Protein AF-A0A426Z1N2-F1 (afdb_monomer)

Structure (mmCIF, N/CA/C/O backbone):
data_AF-A0A426Z1N2-F1
#
_entry.id   AF-A0A426Z1N2-F1
#
loop_
_atom_site.group_PDB
_atom_site.id
_atom_site.type_symbol
_atom_site.label_atom_id
_atom_site.label_alt_id
_atom_site.label_comp_id
_atom_site.label_asym_id
_atom_site.label_entity_id
_atom_site.label_seq_id
_atom_site.pdbx_PDB_ins_code
_atom_site.Cartn_x
_atom_site.Cartn_y
_atom_site.Cartn_z
_atom_site.occupancy
_atom_site.B_iso_or_equiv
_atom_site.auth_seq_id
_atom_site.auth_comp_id
_atom_site.auth_asym_id
_atom_site.auth_atom_id
_atom_site.pdbx_PDB_model_num
ATOM 1 N N . MET A 1 1 ? 46.586 -12.004 17.977 1.00 47.78 1 MET A N 1
ATOM 2 C CA . MET A 1 1 ? 47.386 -10.952 18.648 1.00 47.78 1 MET A CA 1
ATOM 3 C C . MET A 1 1 ? 48.039 -10.143 17.540 1.00 47.78 1 MET A C 1
ATOM 5 O O . MET A 1 1 ? 48.618 -10.786 16.672 1.00 47.78 1 MET A O 1
ATOM 9 N N . PRO A 1 2 ? 47.849 -8.813 17.473 1.00 45.03 2 PRO A N 1
ATOM 10 C CA . PRO A 1 2 ? 47.980 -7.868 18.582 1.00 45.03 2 PRO A CA 1
ATOM 11 C C . PRO A 1 2 ? 46.673 -7.184 19.033 1.00 45.03 2 PRO A C 1
ATOM 13 O O . PRO A 1 2 ? 45.595 -7.491 18.543 1.00 45.03 2 PRO A O 1
ATOM 16 N N . ALA A 1 3 ? 46.858 -6.360 20.066 1.00 31.42 3 ALA A N 1
ATOM 17 C CA . ALA A 1 3 ? 45.980 -5.753 21.064 1.00 31.42 3 ALA A CA 1
ATOM 18 C C . ALA A 1 3 ? 44.616 -5.147 20.664 1.00 31.42 3 ALA A C 1
ATOM 20 O O . ALA A 1 3 ? 44.470 -4.422 19.688 1.00 31.42 3 ALA A O 1
ATOM 21 N N . VAL A 1 4 ? 43.682 -5.408 21.582 1.00 38.69 4 VAL A N 1
ATOM 22 C CA . VAL A 1 4 ? 42.328 -4.887 21.814 1.00 38.69 4 VAL A CA 1
ATOM 23 C C . VAL A 1 4 ? 42.351 -3.425 22.271 1.00 38.69 4 VAL A C 1
ATOM 25 O O . VAL A 1 4 ? 43.104 -3.118 23.193 1.00 38.69 4 VAL A O 1
ATOM 28 N N . VAL A 1 5 ? 41.463 -2.579 21.728 1.00 31.41 5 VAL A N 1
ATOM 29 C CA . VAL A 1 5 ? 40.928 -1.374 22.399 1.00 31.41 5 VAL A CA 1
ATOM 30 C C . VAL A 1 5 ? 39.483 -1.131 21.926 1.00 31.41 5 VAL A C 1
ATOM 32 O O . VAL A 1 5 ? 39.259 -0.811 20.762 1.00 31.41 5 VAL A O 1
ATOM 35 N N . GLU A 1 6 ? 38.513 -1.290 22.829 1.00 33.66 6 GLU A N 1
ATOM 36 C CA . GLU A 1 6 ? 37.126 -0.813 22.681 1.00 33.66 6 GLU A CA 1
ATOM 37 C C . GLU A 1 6 ? 37.008 0.655 23.139 1.00 33.66 6 GLU A C 1
ATOM 39 O O . GLU A 1 6 ? 37.705 1.041 24.084 1.00 33.66 6 GLU A O 1
ATOM 44 N N . PRO A 1 7 ? 36.098 1.471 22.574 1.00 40.03 7 PRO A N 1
ATOM 45 C CA . PRO A 1 7 ? 35.706 2.738 23.177 1.00 40.03 7 PRO A CA 1
ATOM 46 C C . PRO A 1 7 ? 34.444 2.579 24.039 1.00 40.03 7 PRO A C 1
ATOM 48 O O . PRO A 1 7 ? 33.387 2.149 23.580 1.00 40.03 7 PRO A O 1
ATOM 51 N N . GLY A 1 8 ? 34.593 2.942 25.314 1.00 30.33 8 GLY A N 1
ATOM 52 C CA . GLY A 1 8 ? 33.585 2.833 26.359 1.00 30.33 8 GLY A CA 1
ATOM 53 C C . GLY A 1 8 ? 32.580 3.986 26.442 1.00 30.33 8 GLY A C 1
ATOM 54 O O . GLY A 1 8 ? 32.802 5.108 25.991 1.00 30.33 8 GLY A O 1
ATOM 55 N N . SER A 1 9 ? 31.478 3.638 27.103 1.00 30.53 9 SER A N 1
ATOM 56 C CA . SER A 1 9 ? 30.366 4.456 27.587 1.00 30.53 9 SER A CA 1
ATOM 57 C C . SER A 1 9 ? 30.805 5.705 28.367 1.00 30.53 9 SER A C 1
ATOM 59 O O . SER A 1 9 ? 31.592 5.615 29.311 1.00 30.53 9 SER A O 1
ATOM 61 N N . VAL A 1 10 ? 30.247 6.868 28.012 1.00 34.16 10 VAL A N 1
ATOM 62 C CA . VAL A 1 10 ? 30.412 8.130 28.747 1.00 34.16 10 VAL A CA 1
ATOM 63 C C . VAL A 1 10 ? 29.114 8.445 29.490 1.00 34.16 10 VAL A C 1
ATOM 65 O O . VAL A 1 10 ? 28.160 8.967 28.922 1.00 34.16 10 VAL A O 1
ATOM 68 N N . GLY A 1 11 ? 29.093 8.128 30.785 1.00 28.03 11 GLY A N 1
ATOM 69 C CA . GLY A 1 11 ? 28.117 8.643 31.742 1.00 28.03 11 GLY A CA 1
ATOM 70 C C . GLY A 1 11 ? 28.641 9.921 32.398 1.00 28.03 11 GLY A C 1
ATOM 71 O O . GLY A 1 11 ? 29.672 9.895 33.071 1.00 28.03 11 GLY A O 1
ATOM 72 N N . SER A 1 12 ? 27.924 11.033 32.240 1.00 31.66 12 SER A N 1
ATOM 73 C CA . SER A 1 12 ? 28.245 12.297 32.910 1.00 31.66 12 SER A CA 1
ATOM 74 C C . SER A 1 12 ? 27.447 12.447 34.204 1.00 31.66 12 SER A C 1
ATOM 76 O O . SER A 1 12 ? 26.237 12.650 34.212 1.00 31.66 12 SER A O 1
ATOM 78 N N . ARG A 1 13 ? 28.180 12.344 35.315 1.00 28.30 13 ARG A N 1
ATOM 79 C CA . ARG A 1 13 ? 27.773 12.586 36.702 1.00 28.30 13 ARG A CA 1
ATOM 80 C C . ARG A 1 13 ? 28.135 14.027 37.064 1.00 28.30 13 ARG A C 1
ATOM 82 O O . ARG A 1 13 ? 29.319 14.330 37.178 1.00 28.30 13 ARG A O 1
ATOM 89 N N . VAL A 1 14 ? 27.154 14.898 37.300 1.00 28.69 14 VAL A N 1
ATOM 90 C CA . VAL A 1 14 ? 27.397 16.241 37.861 1.00 28.69 14 VAL A CA 1
ATOM 91 C C . VAL A 1 14 ? 27.154 16.197 39.369 1.00 28.69 14 VAL A C 1
ATOM 93 O O . VAL A 1 14 ? 26.106 15.756 39.834 1.00 28.69 14 VAL A O 1
ATOM 96 N N . ARG A 1 15 ? 28.177 16.589 40.137 1.00 27.23 15 ARG A N 1
ATOM 97 C CA . ARG A 1 15 ? 28.202 16.617 41.603 1.00 27.23 15 ARG A CA 1
ATOM 98 C C . ARG A 1 15 ? 28.206 18.074 42.079 1.00 27.23 15 ARG A C 1
ATOM 100 O O . ARG A 1 15 ? 28.889 18.910 41.500 1.00 27.23 15 ARG A O 1
ATOM 107 N N . PHE A 1 16 ? 27.446 18.299 43.146 1.00 24.94 16 PHE A N 1
ATOM 108 C CA . PHE A 1 16 ? 27.318 19.496 43.977 1.00 24.94 16 PHE A CA 1
ATOM 109 C C . PHE A 1 16 ? 28.641 20.205 44.312 1.00 24.94 16 PHE A C 1
ATOM 111 O O . PHE A 1 16 ? 29.624 19.551 44.663 1.00 24.94 16 PHE A O 1
ATOM 118 N N . GLN A 1 17 ? 28.602 21.542 44.328 1.00 26.78 17 GLN A N 1
ATOM 119 C CA . GLN A 1 17 ? 29.580 22.393 45.005 1.00 26.78 17 GLN A CA 1
ATOM 120 C C . GLN A 1 17 ? 28.838 23.450 45.839 1.00 26.78 17 GLN A C 1
ATOM 122 O O . GLN A 1 17 ? 28.195 24.352 45.309 1.00 26.78 17 GLN A O 1
ATOM 127 N N . GLU A 1 18 ? 28.936 23.295 47.153 1.00 24.95 18 GLU A N 1
ATOM 128 C CA . GLU A 1 18 ? 28.480 24.200 48.205 1.00 24.95 18 GLU A CA 1
ATOM 129 C C . GLU A 1 18 ? 29.490 25.351 48.376 1.00 24.95 18 GLU A C 1
ATOM 131 O O . GLU A 1 18 ? 30.706 25.131 48.312 1.00 24.95 18 GLU A O 1
ATOM 136 N N . ARG A 1 19 ? 29.013 26.585 48.589 1.00 26.81 19 ARG A N 1
ATOM 137 C CA . ARG A 1 19 ? 29.843 27.675 49.121 1.00 26.81 19 ARG A CA 1
ATOM 138 C C . ARG A 1 19 ? 29.033 28.566 50.065 1.00 26.81 19 ARG A C 1
ATOM 140 O O . ARG A 1 19 ? 28.006 29.121 49.694 1.00 26.81 19 ARG A O 1
ATOM 147 N N . ILE A 1 20 ? 29.565 28.637 51.278 1.00 27.55 20 ILE A N 1
ATOM 148 C CA . ILE A 1 20 ? 29.149 29.351 52.485 1.00 27.55 20 ILE A CA 1
ATOM 149 C C . ILE A 1 20 ? 29.412 30.856 52.350 1.00 27.55 20 ILE A C 1
ATOM 151 O O . ILE A 1 20 ? 30.496 31.217 51.895 1.00 27.55 20 ILE A O 1
ATOM 155 N N . THR A 1 21 ? 28.496 31.688 52.861 1.00 30.95 21 THR A N 1
ATOM 156 C CA . THR A 1 21 ? 28.808 32.924 53.611 1.00 30.95 21 THR A CA 1
ATOM 157 C C . THR A 1 21 ? 27.665 33.260 54.582 1.00 30.95 21 THR A C 1
ATOM 159 O O . THR A 1 21 ? 26.599 33.696 54.148 1.00 30.95 21 THR A O 1
ATOM 162 N N . ASP A 1 22 ? 27.919 33.077 55.882 1.00 26.92 22 ASP A N 1
ATOM 163 C CA . ASP A 1 22 ? 27.355 33.865 56.997 1.00 26.92 22 ASP A CA 1
ATOM 164 C C . ASP A 1 22 ? 27.855 35.337 56.870 1.00 26.92 22 ASP A C 1
ATOM 166 O O . ASP A 1 22 ? 28.791 35.580 56.113 1.00 26.92 22 ASP A O 1
ATOM 170 N N . SER A 1 23 ? 27.399 36.413 57.520 1.00 31.25 23 SER A N 1
ATOM 171 C CA . SER A 1 23 ? 26.652 36.718 58.748 1.00 31.25 23 SER A CA 1
ATOM 172 C C . SER A 1 23 ? 26.135 38.171 58.630 1.00 31.25 23 SER A C 1
ATOM 174 O O . SER A 1 23 ? 26.770 38.970 57.949 1.00 31.25 23 SER A O 1
ATOM 176 N N . GLU A 1 24 ? 25.068 38.557 59.336 1.00 28.25 24 GLU A N 1
ATOM 177 C CA . GLU A 1 24 ? 25.154 39.454 60.511 1.00 28.25 24 GLU A CA 1
ATOM 178 C C . GLU A 1 24 ? 23.770 39.860 61.040 1.00 28.25 24 GLU A C 1
ATOM 180 O O . GLU A 1 24 ? 22.816 40.108 60.306 1.00 28.25 24 GLU A O 1
ATOM 185 N N . ALA A 1 25 ? 23.697 39.868 62.369 1.00 30.80 25 ALA A N 1
ATOM 186 C CA . ALA A 1 25 ? 22.528 40.065 63.205 1.00 30.80 25 ALA A CA 1
ATOM 187 C C . ALA A 1 25 ? 22.351 41.533 63.627 1.00 30.80 25 ALA A C 1
ATOM 189 O O . ALA A 1 25 ? 23.294 42.321 63.610 1.00 30.80 25 ALA A O 1
ATOM 190 N N . GLY A 1 26 ? 21.159 41.863 64.127 1.00 28.66 26 GLY A N 1
ATOM 191 C CA . GLY A 1 26 ? 20.898 43.114 64.837 1.00 28.66 26 GLY A CA 1
ATOM 192 C C . GLY A 1 26 ? 19.560 43.088 65.572 1.00 28.66 26 GLY A C 1
ATOM 193 O O . GLY A 1 26 ? 18.555 43.550 65.044 1.00 28.66 26 GLY A O 1
ATOM 194 N N . SER A 1 27 ? 19.556 42.533 66.786 1.00 31.22 27 SER A N 1
ATOM 195 C CA . SER A 1 27 ? 18.464 42.623 67.765 1.00 31.22 27 SER A CA 1
ATOM 196 C C . SER A 1 27 ? 18.440 43.994 68.444 1.00 31.22 27 SER A C 1
ATOM 198 O O . SER A 1 27 ? 19.502 44.493 68.811 1.00 31.22 27 SER A O 1
ATOM 200 N N . VAL A 1 28 ? 17.250 44.534 68.740 1.00 33.09 28 VAL A N 1
ATOM 201 C CA . VAL A 1 28 ? 17.035 45.447 69.879 1.00 33.09 28 VAL A CA 1
ATOM 202 C C . VAL A 1 28 ? 15.702 45.117 70.559 1.00 33.09 28 VAL A C 1
ATOM 204 O O . VAL A 1 28 ? 14.685 44.885 69.912 1.00 33.09 28 VAL A O 1
ATOM 207 N N . ASP A 1 29 ? 15.807 45.063 71.879 1.00 32.75 29 ASP A N 1
ATOM 208 C CA . ASP A 1 29 ? 14.905 44.584 72.923 1.00 32.75 29 ASP A CA 1
ATOM 209 C C . ASP A 1 29 ? 13.892 45.655 73.386 1.00 32.75 29 ASP A C 1
ATOM 211 O O . ASP A 1 29 ? 14.081 46.844 73.113 1.00 32.75 29 ASP A O 1
ATOM 215 N N . GLY A 1 30 ? 12.856 45.270 74.146 1.00 31.02 30 GLY A N 1
ATOM 216 C CA . GLY A 1 30 ? 11.886 46.246 74.666 1.00 31.02 30 GLY A CA 1
ATOM 217 C C . GLY A 1 30 ? 10.712 45.748 75.520 1.00 31.02 30 GLY A C 1
ATOM 218 O O . GLY A 1 30 ? 9.577 46.067 75.197 1.00 31.02 30 GLY A O 1
ATOM 219 N N . ASN A 1 31 ? 11.004 45.001 76.591 1.00 32.25 31 ASN A N 1
ATOM 220 C CA . ASN A 1 31 ? 10.371 44.992 77.929 1.00 32.25 31 ASN A CA 1
ATOM 221 C C . ASN A 1 31 ? 8.839 45.175 78.116 1.00 32.25 31 ASN A C 1
ATOM 223 O O . ASN A 1 31 ? 8.252 46.192 77.756 1.00 32.25 31 ASN A O 1
ATOM 227 N N . GLY A 1 32 ? 8.229 44.248 78.867 1.00 34.69 32 GLY A N 1
ATOM 228 C CA . GLY A 1 32 ? 6.891 44.391 79.455 1.00 34.69 32 GLY A CA 1
ATOM 229 C C . GLY A 1 32 ? 6.913 44.817 80.928 1.00 34.69 32 GLY A C 1
ATOM 230 O O . GLY A 1 32 ? 7.907 44.599 81.611 1.00 34.69 32 GLY A O 1
ATOM 231 N N . ASP A 1 33 ? 5.790 45.360 81.417 1.00 32.19 33 ASP A N 1
ATOM 232 C CA . ASP A 1 33 ? 5.417 45.355 82.837 1.00 32.19 33 ASP A CA 1
ATOM 233 C C . ASP A 1 33 ? 3.892 45.531 83.058 1.00 32.19 33 ASP A C 1
ATOM 235 O O . ASP A 1 33 ? 3.243 46.381 82.456 1.00 32.19 33 ASP A O 1
ATOM 239 N N . ARG A 1 34 ? 3.377 44.644 83.924 1.00 34.47 34 ARG A N 1
ATOM 240 C CA . ARG A 1 34 ? 2.210 44.632 84.845 1.00 34.47 34 ARG A CA 1
ATOM 241 C C . ARG A 1 34 ? 1.111 45.718 84.778 1.00 34.47 34 ARG A C 1
ATOM 243 O O . ARG A 1 34 ? 1.393 46.896 84.911 1.00 34.47 34 ARG A O 1
ATOM 250 N N . GLU A 1 35 ? -0.161 45.297 84.858 1.00 32.12 35 GLU A N 1
ATOM 251 C CA . GLU A 1 35 ? -0.990 45.268 86.094 1.00 32.12 35 GLU A CA 1
ATOM 252 C C . GLU A 1 35 ? -2.443 44.826 85.803 1.00 32.12 35 GLU A C 1
ATOM 254 O O . GLU A 1 35 ? -3.005 45.086 84.743 1.00 32.12 35 GLU A O 1
ATOM 259 N N . ALA A 1 36 ? -3.053 44.128 86.765 1.00 35.75 36 ALA A N 1
ATOM 260 C CA . ALA A 1 36 ? -4.467 43.760 86.785 1.00 35.75 36 ALA A CA 1
ATOM 261 C C . ALA A 1 36 ? -5.276 44.825 87.544 1.00 35.75 36 ALA A C 1
ATOM 263 O O . ALA A 1 36 ? -4.759 45.316 88.540 1.00 35.75 36 ALA A O 1
ATOM 264 N N . VAL A 1 37 ? -6.530 45.107 87.138 1.00 30.16 37 VAL A N 1
ATOM 265 C CA . VAL A 1 37 ? -7.708 45.378 88.008 1.00 30.16 37 VAL A CA 1
ATOM 266 C C . VAL A 1 37 ? -8.932 45.846 87.182 1.00 30.16 37 VAL A C 1
ATOM 268 O O . VAL A 1 37 ? -8.892 46.833 86.462 1.00 30.16 37 VAL A O 1
ATOM 271 N N . THR A 1 38 ? -10.011 45.064 87.317 1.00 33.72 38 THR A N 1
ATOM 272 C CA . THR A 1 38 ? -11.466 45.353 87.264 1.00 33.72 38 THR A CA 1
ATOM 273 C C . THR A 1 38 ? -12.057 46.405 86.307 1.00 33.72 38 THR A C 1
ATOM 275 O O . THR A 1 38 ? -11.808 47.599 86.441 1.00 33.72 38 THR A O 1
ATOM 278 N N . GLY A 1 39 ? -13.055 45.997 85.513 1.00 29.05 39 GLY A N 1
ATOM 279 C CA . GLY A 1 39 ? -14.044 46.914 84.930 1.00 29.05 39 GLY A CA 1
ATOM 280 C C . GLY A 1 39 ? -15.009 46.198 83.987 1.00 29.05 39 GLY A C 1
ATOM 281 O O . GLY A 1 39 ? -14.569 45.530 83.062 1.00 29.05 39 GLY A O 1
ATOM 282 N N . GLY A 1 40 ? -16.312 46.280 84.262 1.00 31.19 40 GLY A N 1
ATOM 283 C CA . GLY A 1 40 ? -17.370 45.504 83.610 1.00 31.19 40 GLY A CA 1
ATOM 284 C C . GLY A 1 40 ? -17.465 45.639 82.086 1.00 31.19 40 GLY A C 1
ATOM 285 O O . GLY A 1 40 ? -17.166 46.680 81.512 1.00 31.19 40 GLY A O 1
ATOM 286 N N . LEU A 1 41 ? -17.947 44.567 81.452 1.00 32.97 41 LEU A N 1
ATOM 287 C CA . LEU A 1 41 ? -18.338 44.524 80.044 1.00 32.97 41 LEU A CA 1
ATOM 288 C C . LEU A 1 41 ? -19.567 45.421 79.804 1.00 32.97 41 LEU A C 1
ATOM 290 O O . LEU A 1 41 ? -20.631 45.132 80.359 1.00 32.97 41 LEU A O 1
ATOM 294 N N . PRO A 1 42 ? -19.494 46.442 78.933 1.00 37.69 42 PRO A N 1
ATOM 295 C CA . PRO A 1 42 ? -20.658 46.930 78.224 1.00 37.69 42 PRO A CA 1
ATOM 296 C C . PRO A 1 42 ? -20.862 46.071 76.971 1.00 37.69 42 PRO A C 1
ATOM 298 O O . PRO A 1 42 ? -19.954 45.866 76.168 1.00 37.69 42 PRO A O 1
ATOM 301 N N . VAL A 1 43 ? -22.084 45.577 76.794 1.00 47.19 43 VAL A N 1
ATOM 302 C CA . VAL A 1 43 ? -22.549 44.982 75.539 1.00 47.19 43 VAL A CA 1
ATOM 303 C C . VAL A 1 43 ? -22.476 46.059 74.456 1.00 47.19 43 VAL A C 1
ATOM 305 O O . VAL A 1 43 ? -23.315 46.957 74.415 1.00 47.19 43 VAL A O 1
ATOM 308 N N . GLN A 1 44 ? -21.476 45.974 73.580 1.00 39.16 44 GLN A N 1
ATOM 309 C CA . GLN A 1 44 ? -21.398 46.785 72.371 1.00 39.16 44 GLN A CA 1
ATOM 310 C C . GLN A 1 44 ? -21.428 45.846 71.163 1.00 39.16 44 GLN A C 1
ATOM 312 O O . GLN A 1 44 ? -20.570 44.982 70.995 1.00 39.16 44 GLN A O 1
ATOM 317 N N . ARG A 1 45 ? -22.496 45.977 70.369 1.00 40.03 45 ARG A N 1
ATOM 318 C CA . ARG A 1 45 ? -22.699 45.279 69.096 1.00 40.03 45 ARG A CA 1
ATOM 319 C C . ARG A 1 45 ? -21.478 45.497 68.197 1.00 40.03 45 ARG A C 1
ATOM 321 O O . ARG A 1 45 ? -21.195 46.635 67.834 1.00 40.03 45 ARG A O 1
ATOM 328 N N . PHE A 1 46 ? -20.804 44.416 67.813 1.00 37.22 46 PHE A N 1
ATOM 329 C CA . PHE A 1 46 ? -19.871 44.429 66.692 1.00 37.22 46 PHE A CA 1
ATOM 330 C C . PHE A 1 46 ? -20.680 44.390 65.392 1.00 37.22 46 PHE A C 1
ATOM 332 O O . PHE A 1 46 ? -21.264 43.366 65.046 1.00 37.22 46 PHE A O 1
ATOM 339 N N . GLU A 1 47 ? -20.734 45.513 64.682 1.00 44.09 47 GLU A N 1
ATOM 340 C CA . GLU A 1 47 ? -21.002 45.504 63.246 1.00 44.09 47 GLU A CA 1
ATOM 341 C C . GLU A 1 47 ? -19.718 45.039 62.547 1.00 44.09 47 GLU A C 1
ATOM 343 O O . GLU A 1 47 ? -18.704 45.739 62.561 1.00 44.09 47 GLU A O 1
ATOM 348 N N . LEU A 1 48 ? -19.747 43.840 61.960 1.00 43.22 48 LEU A N 1
ATOM 349 C CA . LEU A 1 48 ? -18.734 43.390 61.008 1.00 43.22 48 LEU A CA 1
ATOM 350 C C . LEU A 1 48 ? -18.787 44.314 59.787 1.00 43.22 48 LEU A C 1
ATOM 352 O O . LEU A 1 48 ? -19.640 44.169 58.915 1.00 43.22 48 LEU A O 1
ATOM 356 N N . ARG A 1 49 ? -17.874 45.282 59.725 1.00 47.03 49 ARG A N 1
ATOM 357 C CA . ARG A 1 49 ? -17.526 45.943 58.470 1.00 47.03 49 ARG A CA 1
ATOM 358 C C . ARG A 1 49 ? -16.461 45.070 57.810 1.00 47.03 49 ARG A C 1
ATOM 360 O O . ARG A 1 49 ? -15.290 45.155 58.163 1.00 47.03 49 ARG A O 1
ATOM 367 N N . GLU A 1 50 ? -16.889 44.179 56.921 1.00 46.84 50 GLU A N 1
ATOM 368 C CA . GLU A 1 50 ? -15.990 43.362 56.105 1.00 46.84 50 GLU A CA 1
ATOM 369 C C . GLU A 1 50 ? -15.153 44.284 55.210 1.00 46.84 50 GLU A C 1
ATOM 371 O O . GLU A 1 50 ? -15.690 44.967 54.338 1.00 46.84 50 GLU A O 1
ATOM 376 N N . ASP A 1 51 ? -13.844 44.350 55.459 1.00 50.72 51 ASP A N 1
ATOM 377 C CA . ASP A 1 51 ? -12.904 45.074 54.608 1.00 50.72 51 ASP A CA 1
ATOM 378 C C . ASP A 1 51 ? -12.541 44.186 53.397 1.00 50.72 51 ASP A C 1
ATOM 380 O O . ASP A 1 51 ? -11.920 43.130 53.571 1.00 50.72 51 ASP A O 1
ATOM 384 N N . PRO A 1 52 ? -12.911 44.562 52.155 1.00 58.16 52 PRO A N 1
ATOM 385 C CA . PRO A 1 52 ? -12.666 43.739 50.966 1.00 58.16 52 PRO A CA 1
ATOM 386 C C . PRO A 1 52 ? -11.181 43.577 50.609 1.00 58.16 52 PRO A C 1
ATOM 388 O O . PRO A 1 52 ? -10.853 42.806 49.707 1.00 58.16 52 PRO A O 1
ATOM 391 N N . SER A 1 53 ? -10.281 44.330 51.248 1.00 58.72 53 SER A N 1
ATOM 392 C CA . SER A 1 53 ? -8.839 44.291 50.981 1.00 58.72 53 SER A CA 1
ATOM 393 C C . SER A 1 53 ? -8.142 43.066 51.590 1.00 58.72 53 SER A C 1
ATOM 395 O O . SER A 1 53 ? -7.283 42.479 50.937 1.00 58.72 53 SER A O 1
ATOM 397 N N . PHE A 1 54 ? -8.591 42.587 52.755 1.00 50.44 54 PHE A N 1
ATOM 398 C CA . PHE A 1 54 ? -8.036 41.408 53.439 1.00 50.44 54 PHE A CA 1
ATOM 399 C C . PHE A 1 54 ? -8.156 40.116 52.610 1.00 50.44 54 PHE A C 1
ATOM 401 O O . PHE A 1 54 ? -7.261 39.272 52.589 1.00 50.44 54 PHE A O 1
ATOM 408 N N . TRP A 1 55 ? -9.249 39.985 51.857 1.00 53.47 55 TRP A N 1
ATOM 409 C CA . TRP A 1 55 ? -9.488 38.839 50.981 1.00 53.47 55 TRP A CA 1
ATOM 410 C C . TRP A 1 55 ? -8.706 38.903 49.668 1.00 53.47 55 TRP A C 1
ATOM 412 O O . TRP A 1 55 ? -8.591 37.882 48.999 1.00 53.47 55 TRP A O 1
ATOM 422 N N . LYS A 1 56 ? -8.166 40.061 49.267 1.00 54.75 56 LYS A N 1
ATOM 423 C CA . LYS A 1 56 ? -7.430 40.184 47.999 1.00 54.75 56 LYS A CA 1
ATOM 424 C C . LYS A 1 56 ? -6.034 39.582 48.100 1.00 54.75 56 LYS A C 1
ATOM 426 O O . LYS A 1 56 ? -5.683 38.774 47.245 1.00 54.75 56 LYS A O 1
ATOM 431 N N . ASP A 1 57 ? -5.298 39.873 49.167 1.00 55.81 57 ASP A N 1
ATOM 432 C CA . ASP A 1 57 ? -3.918 39.395 49.328 1.00 55.81 57 ASP A CA 1
ATOM 433 C C . ASP A 1 57 ? -3.858 37.882 49.600 1.00 55.81 57 ASP A C 1
ATOM 435 O O . ASP A 1 57 ? -3.033 37.174 49.021 1.00 55.81 57 ASP A O 1
ATOM 439 N N . HIS A 1 58 ? -4.813 37.344 50.368 1.00 58.66 58 HIS A N 1
ATOM 440 C CA . HIS A 1 58 ? -4.956 35.894 50.558 1.00 58.66 58 HIS A CA 1
ATOM 441 C C . HIS A 1 58 ? -5.328 35.150 49.269 1.00 58.66 58 HIS A C 1
ATOM 443 O O . HIS A 1 58 ? -4.945 33.994 49.081 1.00 58.66 58 HIS A O 1
ATOM 449 N N . ASN A 1 59 ? -6.071 35.800 48.375 1.00 58.53 59 ASN A N 1
ATOM 450 C CA . ASN A 1 59 ? -6.487 35.214 47.106 1.00 58.53 59 ASN A CA 1
ATOM 451 C C . ASN A 1 59 ? -5.361 35.280 46.059 1.00 58.53 59 ASN A C 1
ATOM 453 O O . ASN A 1 59 ? -5.242 34.376 45.239 1.00 58.53 59 ASN A O 1
ATOM 457 N N . VAL A 1 60 ? -4.487 36.293 46.121 1.00 68.69 60 VAL A N 1
ATOM 458 C CA . VAL A 1 60 ? -3.253 36.350 45.315 1.00 68.69 60 VAL A CA 1
ATOM 459 C C . VAL A 1 60 ? -2.278 35.256 45.750 1.00 68.69 60 VAL A C 1
ATOM 461 O O . VAL A 1 60 ? -1.860 34.462 44.913 1.00 68.69 60 VAL A O 1
ATOM 464 N N . GLN A 1 61 ? -2.009 35.118 47.053 1.00 68.00 61 GLN A N 1
ATOM 465 C CA . GLN A 1 61 ? -1.136 34.052 47.562 1.00 68.00 61 GLN A CA 1
ATOM 466 C C . GLN A 1 61 ? -1.686 32.655 47.246 1.00 68.00 61 GLN A C 1
ATOM 468 O O . GLN A 1 61 ? -0.937 31.783 46.815 1.00 68.00 61 GLN A O 1
ATOM 473 N N . ARG A 1 62 ? -3.001 32.430 47.392 1.00 72.19 62 ARG A N 1
ATOM 474 C CA . ARG A 1 62 ? -3.631 31.153 47.014 1.00 72.19 62 ARG A CA 1
ATOM 475 C C . ARG A 1 62 ? -3.423 30.837 45.530 1.00 72.19 62 ARG A C 1
ATOM 477 O O . ARG A 1 62 ? -3.045 29.715 45.209 1.00 72.19 62 ARG A O 1
ATOM 484 N N . LYS A 1 63 ? -3.607 31.822 44.647 1.00 76.81 63 LYS A N 1
ATOM 485 C CA . LYS A 1 63 ? -3.382 31.658 43.203 1.00 76.81 63 LYS A CA 1
ATOM 486 C C . LYS A 1 63 ? -1.920 31.373 42.864 1.00 76.81 63 LYS A C 1
ATOM 488 O O . LYS A 1 63 ? -1.655 30.572 41.975 1.00 76.81 63 LYS A O 1
ATOM 493 N N . GLU A 1 64 ? -0.974 31.984 43.572 1.00 75.62 64 GLU A N 1
ATOM 494 C CA . GLU A 1 64 ? 0.458 31.708 43.398 1.00 75.62 64 GLU A CA 1
ATOM 495 C C . GLU A 1 64 ? 0.828 30.286 43.848 1.00 75.62 64 GLU A C 1
ATOM 497 O O . GLU A 1 64 ? 1.566 29.595 43.143 1.00 75.62 64 GLU A O 1
ATOM 502 N N . TYR A 1 65 ? 0.270 29.807 44.965 1.00 81.31 65 TYR A N 1
ATOM 503 C CA . TYR A 1 65 ? 0.441 28.420 45.411 1.00 81.31 65 TYR A CA 1
ATOM 504 C C . TYR A 1 65 ? -0.195 27.415 44.445 1.00 81.31 65 TYR A C 1
ATOM 506 O O . TYR A 1 65 ? 0.436 26.410 44.121 1.00 81.31 65 TYR A O 1
ATOM 514 N N . GLU A 1 66 ? -1.403 27.685 43.946 1.00 83.81 66 GLU A N 1
ATOM 515 C CA . GLU A 1 66 ? -2.063 26.853 42.931 1.00 83.81 66 GLU A CA 1
ATOM 516 C C . GLU A 1 66 ? -1.242 26.804 41.634 1.00 83.81 66 GLU A C 1
ATOM 518 O O . GLU A 1 66 ? -0.986 25.720 41.109 1.00 83.81 66 GLU A O 1
ATOM 523 N N . ALA A 1 67 ? -0.733 27.946 41.162 1.00 83.94 67 ALA A N 1
ATOM 524 C CA . ALA A 1 67 ? 0.132 28.008 39.986 1.00 83.94 67 ALA A CA 1
ATOM 525 C C . ALA A 1 67 ? 1.451 27.239 40.186 1.00 83.94 67 ALA A C 1
ATOM 527 O O . ALA A 1 67 ? 1.893 26.523 39.285 1.00 83.94 67 ALA A O 1
ATOM 528 N N . ALA A 1 68 ? 2.066 27.334 41.370 1.00 86.94 68 ALA A N 1
ATOM 529 C CA . ALA A 1 68 ? 3.272 26.580 41.707 1.00 86.94 68 ALA A CA 1
ATOM 530 C C . ALA A 1 68 ? 3.016 25.064 41.754 1.00 86.94 68 ALA A C 1
ATOM 532 O O . ALA A 1 68 ? 3.858 24.289 41.291 1.00 86.94 68 ALA A O 1
ATOM 533 N N . LEU A 1 69 ? 1.850 24.643 42.257 1.00 88.69 69 LEU A N 1
ATOM 534 C CA . LEU A 1 69 ? 1.436 23.241 42.303 1.00 88.69 69 LEU A CA 1
ATOM 535 C C . LEU A 1 69 ? 1.204 22.689 40.890 1.00 88.69 69 LEU A C 1
ATOM 537 O O . LEU A 1 69 ? 1.750 21.646 40.539 1.00 88.69 69 LEU A O 1
ATOM 541 N N . VAL A 1 70 ? 0.476 23.427 40.046 1.00 90.50 70 VAL A N 1
ATOM 542 C CA . VAL A 1 70 ? 0.247 23.072 38.636 1.00 90.50 70 VAL A CA 1
ATOM 543 C C . VAL A 1 70 ? 1.572 22.981 37.877 1.00 90.50 70 VAL A C 1
ATOM 545 O O . VAL A 1 70 ? 1.793 22.030 37.130 1.00 90.50 70 VAL A O 1
ATOM 548 N N . ALA A 1 71 ? 2.497 23.919 38.098 1.00 87.06 71 ALA A N 1
ATOM 549 C CA . ALA A 1 71 ? 3.820 23.882 37.478 1.00 87.06 71 ALA A CA 1
ATOM 550 C C . ALA A 1 71 ? 4.680 22.699 37.962 1.00 87.06 71 ALA A C 1
ATOM 552 O O . ALA A 1 71 ? 5.514 22.203 37.203 1.00 87.06 71 ALA A O 1
ATOM 553 N N . ALA A 1 72 ? 4.510 22.251 39.210 1.00 87.06 72 ALA A N 1
ATOM 554 C CA . ALA A 1 72 ? 5.175 21.059 39.728 1.00 87.06 72 ALA A CA 1
ATOM 555 C C . ALA A 1 72 ? 4.607 19.777 39.099 1.00 87.06 72 ALA A C 1
ATOM 557 O O . ALA A 1 72 ? 5.385 18.952 38.627 1.00 87.06 72 ALA A O 1
ATOM 558 N N . PHE A 1 73 ? 3.278 19.659 38.995 1.00 89.44 73 PHE A N 1
ATOM 559 C CA . PHE A 1 73 ? 2.627 18.523 38.335 1.00 89.44 73 PHE A CA 1
ATOM 560 C C . PHE A 1 73 ? 2.966 18.432 36.847 1.00 89.44 73 PHE A C 1
ATOM 562 O O . PHE A 1 73 ? 3.272 17.343 36.372 1.00 89.44 73 PHE A O 1
ATOM 569 N N . ARG A 1 74 ? 3.003 19.564 36.127 1.00 88.94 74 ARG A N 1
ATOM 570 C CA . ARG A 1 74 ? 3.473 19.588 34.731 1.00 88.94 74 ARG A CA 1
ATOM 571 C C . ARG A 1 74 ? 4.908 19.081 34.621 1.00 88.94 74 ARG A C 1
ATOM 573 O O . ARG A 1 74 ? 5.166 18.183 33.838 1.00 88.94 74 ARG A O 1
ATOM 580 N N . ARG A 1 75 ? 5.816 19.555 35.482 1.00 88.56 75 ARG A N 1
ATOM 581 C CA . ARG A 1 75 ? 7.209 19.078 35.499 1.00 88.56 75 ARG A CA 1
ATOM 582 C C . ARG A 1 75 ? 7.343 17.587 35.802 1.00 88.56 75 ARG A C 1
ATOM 584 O O . ARG A 1 75 ? 8.273 16.969 35.295 1.00 88.56 75 ARG A O 1
ATOM 591 N N . ASP A 1 76 ? 6.490 17.012 36.642 1.00 89.31 76 ASP A N 1
ATOM 592 C CA . ASP A 1 76 ? 6.534 15.574 36.924 1.00 89.31 76 ASP A CA 1
ATOM 593 C C . ASP A 1 76 ? 5.913 14.745 35.794 1.00 89.31 76 ASP A C 1
ATOM 595 O O . ASP A 1 76 ? 6.462 13.698 35.449 1.00 89.31 76 ASP A O 1
ATOM 599 N N . LYS A 1 77 ? 4.868 15.259 35.138 1.00 90.69 77 LYS A N 1
ATOM 600 C CA . LYS A 1 77 ? 4.300 14.664 33.926 1.00 90.69 77 LYS A CA 1
ATOM 601 C C . LYS A 1 77 ? 5.295 14.684 32.761 1.00 90.69 77 LYS A C 1
ATOM 603 O O . LYS A 1 77 ? 5.542 13.645 32.159 1.00 90.69 77 LYS A O 1
ATOM 608 N N . ASP A 1 78 ? 5.969 15.812 32.542 1.00 89.94 78 ASP A N 1
ATOM 609 C CA . ASP A 1 78 ? 7.019 15.955 31.527 1.00 89.94 78 ASP A CA 1
ATOM 610 C C . ASP A 1 78 ? 8.175 14.966 31.768 1.00 89.94 78 ASP A C 1
ATOM 612 O O . ASP A 1 78 ? 8.716 14.386 30.827 1.00 89.94 78 ASP A O 1
ATOM 616 N N . LYS A 1 79 ? 8.556 14.727 33.034 1.00 92.50 79 LYS A N 1
ATOM 617 C CA . LYS A 1 79 ? 9.562 13.706 33.385 1.00 92.50 79 LYS A CA 1
ATOM 618 C C . LYS A 1 79 ? 9.071 12.287 33.111 1.00 92.50 79 LYS A C 1
ATOM 620 O O . LYS A 1 79 ? 9.869 11.456 32.682 1.00 92.50 79 LYS A O 1
ATOM 625 N N . GLU A 1 80 ? 7.806 11.988 33.393 1.00 92.25 80 GLU A N 1
ATOM 626 C CA . GLU A 1 80 ? 7.216 10.675 33.121 1.00 92.25 80 GLU A CA 1
ATOM 627 C C . GLU A 1 80 ? 7.150 10.402 31.614 1.00 92.25 80 GLU A C 1
ATOM 629 O O . GLU A 1 80 ? 7.537 9.325 31.159 1.00 92.25 80 GLU A O 1
ATOM 634 N N . ASP A 1 81 ? 6.738 11.396 30.832 1.00 91.12 81 ASP A N 1
ATOM 635 C CA . ASP A 1 81 ? 6.665 11.291 29.378 1.00 91.12 81 ASP A CA 1
ATOM 636 C C . ASP A 1 81 ? 8.073 11.203 28.762 1.00 91.12 81 ASP A C 1
ATOM 638 O O . ASP A 1 81 ? 8.303 10.385 27.869 1.00 91.12 81 ASP A O 1
ATOM 642 N N . ALA A 1 82 ? 9.061 11.922 29.312 1.00 90.88 82 ALA A N 1
ATOM 643 C CA . ALA A 1 82 ? 10.469 11.765 28.940 1.00 90.88 82 ALA A CA 1
ATOM 644 C C . ALA A 1 82 ? 11.021 10.364 29.273 1.00 90.88 82 ALA A C 1
ATOM 646 O O . ALA A 1 82 ? 11.782 9.795 28.488 1.00 90.88 82 ALA A O 1
ATOM 647 N N . LEU A 1 83 ? 10.626 9.773 30.407 1.00 92.06 83 LEU A N 1
ATOM 648 C CA . LEU A 1 83 ? 10.980 8.393 30.760 1.00 92.06 83 LEU A CA 1
ATOM 649 C C . LEU A 1 83 ? 10.350 7.388 29.790 1.00 92.06 83 LEU A C 1
ATOM 651 O O . LEU A 1 83 ? 11.052 6.493 29.317 1.00 92.06 83 LEU A O 1
ATOM 655 N N . LYS A 1 84 ? 9.068 7.555 29.440 1.00 91.38 84 LYS A N 1
ATOM 656 C CA . LYS A 1 84 ? 8.384 6.714 28.444 1.00 91.38 84 LYS A CA 1
ATOM 657 C C . LYS A 1 84 ? 9.057 6.817 27.075 1.00 91.38 84 LYS A C 1
ATOM 659 O O . LYS A 1 84 ? 9.369 5.783 26.482 1.00 91.38 84 LYS A O 1
ATOM 664 N N . ALA A 1 85 ? 9.371 8.029 26.620 1.00 90.56 85 ALA A N 1
ATOM 665 C CA . ALA A 1 85 ? 10.081 8.260 25.364 1.00 90.56 85 ALA A CA 1
ATOM 666 C C . ALA A 1 85 ? 11.463 7.587 25.351 1.00 90.56 85 ALA A C 1
ATOM 668 O O . ALA A 1 85 ? 11.779 6.863 24.410 1.00 90.56 85 ALA A O 1
ATOM 669 N N . MET A 1 86 ? 12.244 7.721 26.430 1.00 92.12 86 MET A N 1
ATOM 670 C CA . MET A 1 86 ? 13.556 7.073 26.544 1.00 92.12 86 MET A CA 1
ATOM 671 C C . MET A 1 86 ? 13.448 5.541 26.547 1.00 92.12 86 MET A C 1
ATOM 673 O O . MET A 1 86 ? 14.257 4.857 25.920 1.00 92.12 86 MET A O 1
ATOM 677 N N . THR A 1 87 ? 12.424 4.971 27.196 1.00 91.19 87 THR A N 1
ATOM 678 C CA . THR A 1 87 ? 12.196 3.517 27.142 1.00 91.19 87 THR A CA 1
ATOM 679 C C . THR A 1 87 ? 11.787 3.031 25.753 1.00 91.19 87 THR A C 1
ATOM 681 O O . THR A 1 87 ? 12.258 1.974 25.335 1.00 91.19 87 THR A O 1
ATOM 684 N N . ALA A 1 88 ? 10.976 3.799 25.019 1.00 92.88 88 ALA A N 1
ATOM 685 C CA . ALA A 1 88 ? 10.579 3.472 23.652 1.00 92.88 88 ALA A CA 1
ATOM 686 C C . ALA A 1 88 ? 11.769 3.564 22.682 1.00 92.88 88 ALA A C 1
ATOM 688 O O . ALA A 1 88 ? 11.975 2.659 21.876 1.00 92.88 88 ALA A O 1
ATOM 689 N N . GLU A 1 89 ? 12.604 4.599 22.810 1.00 91.06 89 GLU A N 1
ATOM 690 C CA . GLU A 1 89 ? 13.841 4.748 22.036 1.00 91.06 89 GLU A CA 1
ATOM 691 C C . GLU A 1 89 ? 14.812 3.590 22.306 1.00 91.06 89 GLU A C 1
ATOM 693 O O . GLU A 1 89 ? 15.344 2.988 21.372 1.00 91.06 89 GLU A O 1
ATOM 698 N N . LYS A 1 90 ? 14.982 3.200 23.577 1.00 92.62 90 LYS A N 1
ATOM 699 C CA . LYS A 1 90 ? 15.794 2.035 23.949 1.00 92.62 90 LYS A CA 1
ATOM 700 C C . LYS A 1 90 ? 15.256 0.739 23.328 1.00 92.62 90 LYS A C 1
ATOM 702 O O . LYS A 1 90 ? 16.041 -0.048 22.803 1.00 92.62 90 LYS A O 1
ATOM 707 N N . GLN A 1 91 ? 13.941 0.515 23.363 1.00 93.44 91 GLN A N 1
ATOM 708 C CA . GLN A 1 91 ? 13.316 -0.662 22.748 1.00 93.44 91 GLN A CA 1
ATOM 709 C C . GLN A 1 91 ? 13.489 -0.675 21.222 1.00 93.44 91 GLN A C 1
ATOM 711 O O . GLN A 1 91 ? 13.788 -1.724 20.652 1.00 93.44 91 GLN A O 1
ATOM 716 N N . ALA A 1 92 ? 13.361 0.478 20.561 1.00 94.19 92 ALA A N 1
ATOM 717 C CA . ALA A 1 92 ? 13.598 0.603 19.125 1.00 94.19 92 ALA A CA 1
ATOM 718 C C . ALA A 1 92 ? 15.064 0.304 18.765 1.00 94.19 92 ALA A C 1
ATOM 720 O O . ALA A 1 92 ? 15.331 -0.447 17.826 1.00 94.19 92 ALA A O 1
ATOM 721 N N . ALA A 1 93 ? 16.019 0.815 19.550 1.00 92.00 93 ALA A N 1
ATOM 722 C CA . ALA A 1 93 ? 17.440 0.524 19.369 1.00 92.00 93 ALA A CA 1
ATOM 723 C C . ALA A 1 93 ? 17.761 -0.969 19.572 1.00 92.00 93 ALA A C 1
ATOM 725 O O . ALA A 1 93 ? 18.532 -1.544 18.801 1.00 92.00 93 ALA A O 1
ATOM 726 N N . GLU A 1 94 ? 17.144 -1.621 20.564 1.00 94.94 94 GLU A N 1
ATOM 727 C CA . GLU A 1 94 ? 17.280 -3.067 20.789 1.00 94.94 94 GLU A CA 1
ATOM 728 C C . GLU A 1 94 ? 16.720 -3.887 19.616 1.00 94.94 94 GLU A C 1
ATOM 730 O O . GLU A 1 94 ? 17.371 -4.828 19.158 1.00 94.94 94 GLU A O 1
ATOM 735 N N . GLN A 1 95 ? 15.557 -3.516 19.071 1.00 93.75 95 GLN A N 1
ATOM 736 C CA . GLN A 1 95 ? 14.990 -4.180 17.891 1.00 93.75 95 GLN A CA 1
ATOM 737 C C . GLN A 1 95 ? 15.887 -4.031 16.657 1.00 93.75 95 GLN A C 1
ATOM 739 O O . GLN A 1 95 ? 16.123 -5.013 15.949 1.00 93.75 95 GLN A O 1
ATOM 744 N N . LEU A 1 96 ? 16.440 -2.837 16.436 1.00 95.44 96 LEU A N 1
ATOM 745 C CA . LEU A 1 96 ? 17.329 -2.556 15.309 1.00 95.44 96 LEU A CA 1
ATOM 746 C C . LEU A 1 96 ? 18.657 -3.322 15.442 1.00 95.44 96 LEU A C 1
ATOM 748 O O . LEU A 1 96 ? 19.151 -3.889 14.468 1.00 95.44 96 LEU A O 1
ATOM 752 N N . ALA A 1 97 ? 19.195 -3.451 16.660 1.00 92.44 97 ALA A N 1
ATOM 753 C CA . ALA A 1 97 ? 20.363 -4.290 16.930 1.00 92.44 97 ALA A CA 1
ATOM 754 C C . ALA A 1 97 ? 20.095 -5.780 16.647 1.00 92.44 97 ALA A C 1
ATOM 756 O O . ALA A 1 97 ? 20.933 -6.454 16.044 1.00 92.44 97 ALA A O 1
ATOM 757 N N . ILE A 1 98 ? 18.919 -6.295 17.030 1.00 94.75 98 ILE A N 1
ATOM 758 C CA . ILE A 1 98 ? 18.509 -7.678 16.734 1.00 94.75 98 ILE A CA 1
ATOM 759 C C . ILE A 1 98 ? 18.369 -7.894 15.223 1.00 94.75 98 ILE A C 1
ATOM 761 O O . ILE A 1 98 ? 18.795 -8.931 14.710 1.00 94.75 98 ILE A O 1
ATOM 765 N N . GLN A 1 99 ? 17.789 -6.934 14.501 1.00 92.50 99 GLN A N 1
ATOM 766 C CA . GLN A 1 99 ? 17.668 -7.008 13.049 1.00 92.50 99 GLN A CA 1
ATOM 767 C C . GLN A 1 99 ? 19.043 -7.029 12.373 1.00 92.50 99 GLN A C 1
ATOM 769 O O . GLN A 1 99 ? 19.325 -7.954 11.611 1.00 92.50 99 GLN A O 1
ATOM 774 N N . ASN A 1 100 ? 19.926 -6.093 12.725 1.00 92.19 100 ASN A N 1
ATOM 775 C CA . ASN A 1 100 ? 21.291 -6.047 12.199 1.00 92.19 100 ASN A CA 1
ATOM 776 C C . ASN A 1 100 ? 22.048 -7.355 12.473 1.00 92.19 100 ASN A C 1
ATOM 778 O O . ASN A 1 100 ? 22.762 -7.858 11.607 1.00 92.19 100 ASN A O 1
ATOM 782 N N . GLN A 1 101 ? 21.866 -7.950 13.656 1.00 95.19 101 GLN A N 1
ATOM 783 C CA . GLN A 1 101 ? 22.477 -9.235 13.992 1.00 95.19 101 GLN A CA 1
ATOM 784 C C . GLN A 1 101 ? 21.978 -10.369 13.080 1.00 95.19 101 GLN A C 1
ATOM 786 O O . GLN A 1 101 ? 22.787 -11.151 12.576 1.00 95.19 101 GLN A O 1
ATOM 791 N N . ARG A 1 102 ? 20.667 -10.435 12.808 1.00 94.38 102 ARG A N 1
ATOM 792 C CA . ARG A 1 102 ? 20.083 -11.422 11.881 1.00 94.38 102 ARG A CA 1
ATOM 793 C C . ARG A 1 102 ? 20.582 -11.232 10.449 1.00 94.38 102 ARG A C 1
ATOM 795 O O . ARG A 1 102 ? 20.879 -12.217 9.774 1.00 94.38 102 ARG A O 1
ATOM 802 N N . GLU A 1 103 ? 20.707 -9.989 9.991 1.00 94.25 103 GLU A N 1
ATOM 803 C CA . GLU A 1 103 ? 21.243 -9.668 8.663 1.00 94.25 103 GLU A CA 1
ATOM 804 C C . GLU A 1 103 ? 22.716 -10.081 8.538 1.00 94.25 103 GLU A C 1
ATOM 806 O O . GLU A 1 103 ? 23.094 -10.742 7.569 1.00 94.25 103 GLU A O 1
ATOM 811 N N . ILE A 1 104 ? 23.540 -9.797 9.552 1.00 96.12 104 ILE A N 1
ATOM 812 C CA . ILE A 1 104 ? 24.943 -10.233 9.596 1.00 96.12 104 ILE A CA 1
ATOM 813 C C . ILE A 1 104 ? 25.046 -11.764 9.571 1.00 96.12 104 ILE A C 1
ATOM 815 O O . ILE A 1 104 ? 25.891 -12.312 8.862 1.00 96.12 104 ILE A O 1
ATOM 819 N N . GLU A 1 105 ? 24.202 -12.477 10.315 1.00 95.56 105 GLU A N 1
ATOM 820 C CA . GLU A 1 105 ? 24.176 -13.945 10.311 1.00 95.56 105 GLU A CA 1
ATOM 821 C C . GLU A 1 105 ? 23.761 -14.519 8.950 1.00 95.56 105 GLU A C 1
ATOM 823 O O . GLU A 1 105 ? 24.395 -15.460 8.460 1.00 95.56 105 GLU A O 1
ATOM 828 N N . ALA A 1 106 ? 22.761 -13.922 8.296 1.00 95.56 106 ALA A N 1
ATOM 829 C CA . ALA A 1 106 ? 22.351 -14.301 6.947 1.00 95.56 106 ALA A CA 1
ATOM 830 C C . ALA A 1 106 ? 23.479 -14.073 5.926 1.00 95.56 106 ALA A C 1
ATOM 832 O O . ALA A 1 106 ? 23.789 -14.965 5.132 1.00 95.56 106 ALA A O 1
ATOM 833 N N . LEU A 1 107 ? 24.155 -12.922 5.991 1.00 96.44 107 LEU A N 1
ATOM 834 C CA . LEU A 1 107 ? 25.308 -12.614 5.142 1.00 96.44 107 LEU A CA 1
ATOM 835 C C . LEU A 1 107 ? 26.470 -13.582 5.383 1.00 96.44 107 LEU A C 1
ATOM 837 O O . LEU A 1 107 ? 27.063 -14.072 4.423 1.00 96.44 107 LEU A O 1
ATOM 841 N N . ARG A 1 108 ? 26.769 -13.924 6.642 1.00 95.62 108 ARG A N 1
ATOM 842 C CA . ARG A 1 108 ? 27.796 -14.924 6.987 1.00 95.62 108 ARG A CA 1
ATOM 843 C C . ARG A 1 108 ? 27.467 -16.299 6.411 1.00 95.62 108 ARG A C 1
ATOM 845 O O . ARG A 1 108 ? 28.355 -16.958 5.873 1.00 95.62 108 ARG A O 1
ATOM 852 N N . LYS A 1 109 ? 26.201 -16.723 6.476 1.00 96.38 109 LYS A N 1
ATOM 853 C CA . LYS A 1 109 ? 25.748 -17.992 5.890 1.00 96.38 109 LYS A CA 1
ATOM 854 C C . LYS A 1 109 ? 25.888 -17.993 4.366 1.00 96.38 109 LYS A C 1
ATOM 856 O O . LYS A 1 109 ? 26.406 -18.957 3.804 1.00 96.38 109 LYS A O 1
ATOM 861 N N . ASN A 1 110 ? 25.490 -16.904 3.710 1.00 95.56 110 ASN A N 1
ATOM 862 C CA . ASN A 1 110 ? 25.648 -16.745 2.264 1.00 95.56 110 ASN A CA 1
ATOM 863 C C . ASN A 1 110 ? 27.128 -16.768 1.859 1.00 95.56 110 ASN A C 1
ATOM 865 O O . ASN A 1 110 ? 27.493 -17.469 0.919 1.00 95.56 110 ASN A O 1
ATOM 869 N N . LEU A 1 111 ? 27.993 -16.078 2.609 1.00 96.38 111 LEU A N 1
ATOM 870 C CA . LEU A 1 111 ? 29.436 -16.091 2.377 1.00 96.38 111 LEU A CA 1
ATOM 871 C C . LEU A 1 111 ? 30.019 -17.504 2.510 1.00 96.38 111 LEU A C 1
ATOM 873 O O . LEU A 1 111 ? 30.778 -17.920 1.641 1.00 96.38 111 LEU A O 1
ATOM 877 N N . SER A 1 112 ? 29.630 -18.262 3.540 1.00 95.25 112 SER A N 1
ATOM 878 C CA . SER A 1 112 ? 30.044 -19.664 3.700 1.00 95.25 112 SER A CA 1
ATOM 879 C C . SER A 1 112 ? 29.636 -20.513 2.495 1.00 95.25 112 SER A C 1
ATOM 881 O O . SER A 1 112 ? 30.458 -21.245 1.950 1.00 95.25 112 SER A O 1
ATOM 883 N N . SER A 1 113 ? 28.396 -20.362 2.018 1.00 95.44 113 SER A N 1
ATOM 884 C CA . SER A 1 113 ? 27.915 -21.076 0.830 1.00 95.44 113 SER A CA 1
ATOM 885 C C . SER A 1 113 ? 28.706 -20.708 -0.430 1.00 95.44 113 SER A C 1
ATOM 887 O O . SER A 1 113 ? 28.994 -21.579 -1.252 1.00 95.44 113 SER A O 1
ATOM 889 N N . CYS A 1 114 ? 29.066 -19.433 -0.597 1.00 91.19 114 CYS A N 1
ATOM 890 C CA . CYS A 1 114 ? 29.900 -18.981 -1.710 1.00 91.19 114 CYS A CA 1
ATOM 891 C C . CYS A 1 114 ? 31.324 -19.546 -1.624 1.00 91.19 114 CYS A C 1
ATOM 893 O O . CYS A 1 114 ? 31.877 -19.958 -2.642 1.00 91.19 114 CYS A O 1
ATOM 895 N N . LEU A 1 115 ? 31.909 -19.603 -0.425 1.00 94.50 115 LEU A N 1
ATOM 896 C CA . LEU A 1 115 ? 33.235 -20.186 -0.208 1.00 94.50 115 LEU A CA 1
ATOM 897 C C . LEU A 1 115 ? 33.250 -21.692 -0.498 1.00 94.50 115 LEU A C 1
ATOM 899 O O . LEU A 1 115 ? 34.153 -22.162 -1.182 1.00 94.50 115 LEU A O 1
ATOM 903 N N . GLU A 1 116 ? 32.226 -22.437 -0.081 1.00 95.25 116 GLU A N 1
ATOM 904 C CA . GLU A 1 116 ? 32.095 -23.860 -0.424 1.00 95.25 116 GLU A CA 1
ATOM 905 C C . GLU A 1 116 ? 31.950 -24.088 -1.935 1.00 95.25 116 GLU A C 1
ATOM 907 O O . GLU A 1 116 ? 32.507 -25.038 -2.489 1.00 95.25 116 GLU A O 1
ATOM 912 N N . ALA A 1 117 ? 31.191 -23.228 -2.623 1.00 94.12 117 ALA A N 1
ATOM 913 C CA . ALA A 1 117 ? 31.061 -23.285 -4.076 1.00 94.12 117 ALA A CA 1
ATOM 914 C C . ALA A 1 117 ? 32.398 -22.985 -4.771 1.00 94.12 117 ALA A C 1
ATOM 916 O O . ALA A 1 117 ? 32.765 -23.685 -5.715 1.00 94.12 117 ALA A O 1
ATOM 917 N N . LYS A 1 118 ? 33.148 -21.996 -4.269 1.00 94.50 118 LYS A N 1
ATOM 918 C CA . LYS A 1 118 ? 34.497 -21.672 -4.744 1.00 94.50 118 LYS A CA 1
ATOM 919 C C . LYS A 1 118 ? 35.441 -22.862 -4.587 1.00 94.50 118 LYS A C 1
ATOM 921 O O . LYS A 1 118 ? 36.069 -23.253 -5.561 1.00 94.50 118 LYS A O 1
ATOM 926 N N . GLU A 1 119 ? 35.481 -23.483 -3.412 1.00 96.31 119 GLU A N 1
ATOM 927 C CA . GLU A 1 119 ? 36.350 -24.634 -3.147 1.00 96.31 119 GLU A CA 1
ATOM 928 C C . GLU A 1 119 ? 36.003 -25.835 -4.048 1.00 96.31 119 GLU A C 1
ATOM 930 O O . GLU A 1 119 ? 36.880 -26.555 -4.525 1.00 96.31 119 GLU A O 1
ATOM 935 N N . LYS A 1 120 ? 34.712 -26.042 -4.352 1.00 95.44 120 LYS A N 1
ATOM 936 C CA . LYS A 1 120 ? 34.277 -27.056 -5.329 1.00 95.44 120 LYS A CA 1
ATOM 937 C C . LYS A 1 120 ? 34.784 -26.764 -6.740 1.00 95.44 120 LYS A C 1
ATOM 939 O O . LYS A 1 120 ? 35.169 -27.700 -7.437 1.00 95.44 120 LYS A O 1
ATOM 944 N N . LEU A 1 121 ? 34.768 -25.500 -7.160 1.00 93.88 121 LEU A N 1
ATOM 945 C CA . LEU A 1 121 ? 35.294 -25.090 -8.462 1.00 93.88 121 LEU A CA 1
ATOM 946 C C . LEU A 1 121 ? 36.819 -25.211 -8.515 1.00 93.88 121 LEU A C 1
ATOM 948 O O . LEU A 1 121 ? 37.329 -25.725 -9.503 1.00 93.88 121 LEU A O 1
ATOM 952 N N . GLU A 1 122 ? 37.528 -24.815 -7.457 1.00 93.06 122 GLU A N 1
ATOM 953 C CA . GLU A 1 122 ? 38.985 -24.981 -7.344 1.00 93.06 122 GLU A CA 1
ATOM 954 C C . GLU A 1 122 ? 39.376 -26.456 -7.475 1.00 93.06 122 GLU A C 1
ATOM 956 O O . GLU A 1 122 ? 40.162 -26.800 -8.354 1.00 93.06 122 GLU A O 1
ATOM 961 N N . ARG A 1 123 ? 38.710 -27.356 -6.735 1.00 95.06 123 ARG A N 1
ATOM 962 C CA . ARG A 1 123 ? 38.920 -28.807 -6.880 1.00 95.06 123 ARG A CA 1
ATOM 963 C C . ARG A 1 123 ? 38.687 -29.305 -8.308 1.00 95.06 123 ARG A C 1
ATOM 965 O O . ARG A 1 123 ? 39.417 -30.172 -8.772 1.00 95.06 123 ARG A O 1
ATOM 972 N N . ARG A 1 124 ? 37.694 -28.762 -9.021 1.00 94.25 124 ARG A N 1
ATOM 973 C CA . ARG A 1 124 ? 37.419 -29.141 -10.416 1.00 94.25 124 ARG A CA 1
ATOM 974 C C . ARG A 1 124 ? 38.498 -28.646 -11.378 1.00 94.25 124 ARG A C 1
ATOM 976 O O . ARG A 1 124 ? 38.799 -29.334 -12.348 1.00 94.25 124 ARG A O 1
ATOM 983 N N . VAL A 1 125 ? 39.054 -27.464 -11.127 1.00 93.56 125 VAL A N 1
ATOM 984 C CA . VAL A 1 125 ? 40.172 -26.917 -11.904 1.00 93.56 125 VAL A CA 1
ATOM 985 C C . VAL A 1 125 ? 41.427 -27.764 -11.697 1.00 93.56 125 VAL A C 1
ATOM 987 O O . VAL A 1 125 ? 42.062 -28.122 -12.684 1.00 93.56 125 VAL A O 1
ATOM 990 N N . ASP A 1 126 ? 41.737 -28.153 -10.459 1.00 92.25 126 ASP A N 1
ATOM 991 C CA . ASP A 1 126 ? 42.884 -29.021 -10.152 1.00 92.25 126 ASP A CA 1
ATOM 992 C C . ASP A 1 126 ? 42.738 -30.420 -10.777 1.00 92.25 126 ASP A C 1
ATOM 994 O O . ASP A 1 126 ? 43.699 -30.986 -11.305 1.00 92.25 126 ASP A O 1
ATOM 998 N N . GLU A 1 127 ? 41.519 -30.969 -10.769 1.00 95.00 127 GLU A N 1
ATOM 999 C CA . GLU A 1 127 ? 41.181 -32.251 -11.397 1.00 95.00 127 GLU A CA 1
ATOM 1000 C C . GLU A 1 127 ? 41.375 -32.187 -12.924 1.00 95.00 127 GLU A C 1
ATOM 1002 O O . GLU A 1 127 ? 42.087 -33.016 -13.488 1.00 95.00 127 GLU A O 1
ATOM 1007 N N . LEU A 1 128 ? 40.858 -31.142 -13.584 1.00 91.12 128 LEU A N 1
ATOM 1008 C CA . LEU A 1 128 ? 41.079 -30.900 -15.018 1.00 91.12 128 LEU A CA 1
ATOM 1009 C C . LEU A 1 128 ? 42.558 -30.646 -15.352 1.00 91.12 128 LEU A C 1
ATOM 1011 O O . LEU A 1 128 ? 43.038 -31.072 -16.401 1.00 91.12 128 LEU A O 1
ATOM 1015 N N . GLY A 1 129 ? 43.290 -29.958 -14.472 1.00 91.06 129 GLY A N 1
ATOM 1016 C CA . GLY A 1 129 ? 44.732 -29.752 -14.608 1.00 91.06 129 GLY A CA 1
ATOM 1017 C C . GLY A 1 129 ? 45.501 -31.072 -14.573 1.00 91.06 129 GLY A C 1
ATOM 1018 O O . GLY A 1 129 ? 46.360 -31.309 -15.422 1.00 91.06 129 GLY A O 1
ATOM 1019 N N . SER A 1 130 ? 45.127 -31.961 -13.652 1.00 90.00 130 SER A N 1
ATOM 1020 C CA . SER A 1 130 ? 45.701 -33.305 -13.537 1.00 90.00 130 SER A CA 1
ATOM 1021 C C . SER A 1 130 ? 45.375 -34.167 -14.765 1.00 90.00 130 SER A C 1
ATOM 1023 O O . SER A 1 130 ? 46.274 -34.802 -15.312 1.00 90.00 130 SER A O 1
ATOM 1025 N N . GLU A 1 131 ? 44.132 -34.127 -15.263 1.00 90.44 131 GLU A N 1
ATOM 1026 C CA . GLU A 1 131 ? 43.718 -34.816 -16.498 1.00 90.44 131 GLU A CA 1
ATOM 1027 C C . GLU A 1 131 ? 44.513 -34.331 -17.728 1.00 90.44 131 GLU A C 1
ATOM 1029 O O . GLU A 1 131 ? 44.934 -35.134 -18.565 1.00 90.44 131 GLU A O 1
ATOM 1034 N N . LEU A 1 132 ? 44.760 -33.021 -17.841 1.00 82.62 132 LEU A N 1
ATOM 1035 C CA . LEU A 1 132 ? 45.561 -32.441 -18.925 1.00 82.62 132 LEU A CA 1
ATOM 1036 C C . LEU A 1 132 ? 47.043 -32.821 -18.824 1.00 82.62 132 LEU A C 1
ATOM 1038 O O . LEU A 1 132 ? 47.688 -33.067 -19.846 1.00 82.62 132 LEU A O 1
ATOM 1042 N N . GLU A 1 133 ? 47.598 -32.886 -17.615 1.00 81.81 133 GLU A N 1
ATOM 1043 C CA . GLU A 1 133 ? 48.983 -33.304 -17.402 1.00 81.81 133 GLU A CA 1
ATOM 1044 C C . GLU A 1 133 ? 49.175 -34.807 -17.654 1.00 81.81 133 GLU A C 1
ATOM 1046 O O . GLU A 1 133 ? 50.178 -35.210 -18.247 1.00 81.81 133 GLU A O 1
ATOM 1051 N N . GLU A 1 134 ? 48.186 -35.636 -17.320 1.00 81.81 134 GLU A N 1
ATOM 1052 C CA . GLU A 1 134 ? 48.168 -37.061 -17.656 1.00 81.81 134 GLU A CA 1
ATOM 1053 C C . GLU A 1 134 ? 48.083 -37.280 -19.181 1.00 81.81 134 GLU A C 1
ATOM 1055 O O . GLU A 1 134 ? 48.841 -38.083 -19.735 1.00 81.81 134 GLU A O 1
ATOM 1060 N N . GLN A 1 135 ? 47.281 -36.480 -19.900 1.00 74.38 135 GLN A N 1
ATOM 1061 C CA . GLN A 1 135 ? 47.272 -36.458 -21.373 1.00 74.38 135 GLN A CA 1
ATOM 1062 C C . GLN A 1 135 ? 48.612 -35.994 -21.971 1.00 74.38 135 GLN A C 1
ATOM 1064 O O . GLN A 1 135 ? 49.081 -36.558 -22.969 1.00 74.38 135 GLN A O 1
ATOM 1069 N N . ARG A 1 136 ? 49.269 -35.001 -21.355 1.00 73.00 136 ARG A N 1
ATOM 1070 C CA . ARG A 1 136 ? 50.599 -34.522 -21.772 1.00 73.00 136 ARG A CA 1
ATOM 1071 C C . ARG A 1 136 ? 51.662 -35.608 -21.590 1.00 73.00 136 ARG A C 1
ATOM 1073 O O . ARG A 1 136 ? 52.470 -35.834 -22.490 1.00 73.00 136 ARG A O 1
ATOM 1080 N N . ASN A 1 137 ? 51.636 -36.311 -20.462 1.00 61.81 137 ASN A N 1
ATOM 1081 C CA . ASN A 1 137 ? 52.606 -37.354 -20.123 1.00 61.81 137 ASN A CA 1
ATOM 1082 C C . ASN A 1 137 ? 52.359 -38.666 -20.893 1.00 61.81 137 ASN A C 1
ATOM 1084 O O . ASN A 1 137 ? 53.303 -39.409 -21.152 1.00 61.81 137 ASN A O 1
ATOM 1088 N N . SER A 1 138 ? 51.130 -38.912 -21.358 1.00 59.69 138 SER A N 1
ATOM 1089 C CA . SER A 1 138 ? 50.801 -40.002 -22.288 1.00 59.69 138 SER A CA 1
ATOM 1090 C C . SER A 1 138 ? 51.378 -39.805 -23.704 1.00 59.69 138 SER A C 1
ATOM 1092 O O . SER A 1 138 ? 51.324 -40.740 -24.506 1.00 59.69 138 SER A O 1
ATOM 1094 N N . THR A 1 139 ? 51.918 -38.624 -24.042 1.00 50.44 139 THR A N 1
ATOM 1095 C CA . THR A 1 139 ? 52.278 -38.260 -25.429 1.00 50.44 139 THR A CA 1
ATOM 1096 C C . THR A 1 139 ? 53.792 -38.190 -25.705 1.00 50.44 139 THR A C 1
ATOM 1098 O O . THR A 1 139 ? 54.183 -37.860 -26.821 1.00 50.44 139 THR A O 1
ATOM 1101 N N . HIS A 1 140 ? 54.685 -38.559 -24.776 1.00 39.88 140 HIS A N 1
ATOM 1102 C CA . HIS A 1 140 ? 56.134 -38.467 -25.038 1.00 39.88 140 HIS A CA 1
ATOM 1103 C C . HIS A 1 140 ? 56.894 -39.795 -24.884 1.00 39.88 140 HIS A C 1
ATOM 1105 O O . HIS A 1 140 ? 57.240 -40.220 -23.785 1.00 39.88 140 HIS A O 1
ATOM 1111 N N . ALA A 1 141 ? 57.218 -40.417 -26.024 1.00 34.81 141 ALA A N 1
ATOM 1112 C CA . ALA A 1 141 ? 58.311 -41.383 -26.159 1.00 34.81 141 ALA A CA 1
ATOM 1113 C C . ALA A 1 141 ? 59.628 -40.648 -26.530 1.00 34.81 141 ALA A C 1
ATOM 1115 O O . ALA A 1 141 ? 59.567 -39.532 -27.054 1.00 34.81 141 ALA A O 1
ATOM 1116 N N . PRO A 1 142 ? 60.817 -41.207 -26.228 1.00 50.94 142 PRO A N 1
ATOM 1117 C CA . PRO A 1 142 ? 62.052 -40.435 -26.065 1.00 50.94 142 PRO A CA 1
ATOM 1118 C C . PRO A 1 142 ? 62.943 -40.411 -27.318 1.00 50.94 142 PRO A C 1
ATOM 1120 O O . PRO A 1 142 ? 63.042 -41.408 -28.032 1.00 50.94 142 PRO A O 1
ATOM 1123 N N . TYR A 1 143 ? 63.670 -39.308 -27.533 1.00 33.09 143 TYR A N 1
ATOM 1124 C CA . TYR A 1 143 ? 64.860 -39.304 -28.389 1.00 33.09 143 TYR A CA 1
ATOM 1125 C C . TYR A 1 143 ? 65.945 -38.367 -27.833 1.00 33.09 143 TYR A C 1
ATOM 1127 O O . TYR A 1 143 ? 65.693 -37.196 -27.554 1.00 33.09 143 TYR A O 1
ATOM 1135 N N . GLU A 1 144 ? 67.133 -38.938 -27.639 1.00 39.84 144 GLU A N 1
ATOM 1136 C CA . GLU A 1 144 ? 68.370 -38.330 -27.140 1.00 39.84 144 GLU A CA 1
ATOM 1137 C C . GLU A 1 144 ? 69.070 -37.456 -28.196 1.00 39.84 144 GLU A C 1
ATOM 1139 O O . GLU A 1 144 ? 68.980 -37.731 -29.394 1.00 39.84 144 GLU A O 1
ATOM 1144 N N . GLY A 1 145 ? 69.889 -36.495 -27.740 1.00 34.41 145 GLY A N 1
ATOM 1145 C CA . GLY A 1 145 ? 71.083 -36.096 -28.492 1.00 34.41 145 GLY A CA 1
ATOM 1146 C C . GLY A 1 145 ? 71.609 -34.663 -28.319 1.00 34.41 145 GLY A C 1
ATOM 1147 O O . GLY A 1 145 ? 71.124 -33.753 -28.977 1.00 34.41 145 GLY A O 1
ATOM 1148 N N . VAL A 1 146 ? 72.734 -34.564 -27.592 1.00 35.44 146 VAL A N 1
ATOM 1149 C CA . VAL A 1 146 ? 73.956 -33.786 -27.934 1.00 35.44 146 VAL A CA 1
ATOM 1150 C C . VAL A 1 146 ? 74.135 -32.337 -27.400 1.00 35.44 146 VAL A C 1
ATOM 1152 O O . VAL A 1 146 ? 73.598 -31.371 -27.923 1.00 35.44 146 VAL A O 1
ATOM 1155 N N . GLU A 1 147 ? 75.021 -32.276 -26.389 1.00 35.50 147 GLU A N 1
ATOM 1156 C CA . GLU A 1 147 ? 76.165 -31.365 -26.110 1.00 35.50 147 GLU A CA 1
ATOM 1157 C C . GLU A 1 147 ? 76.017 -29.845 -25.832 1.00 35.50 147 GLU A C 1
ATOM 1159 O O . GLU A 1 147 ? 75.563 -29.042 -26.639 1.00 35.50 147 GLU A O 1
ATOM 1164 N N . LEU A 1 148 ? 76.580 -29.463 -24.673 1.00 44.50 148 LEU A N 1
ATOM 1165 C CA . LEU A 1 148 ? 77.036 -28.129 -24.224 1.00 44.50 148 LEU A CA 1
ATOM 1166 C C . LEU A 1 148 ? 78.380 -27.752 -24.905 1.00 44.50 148 LEU A C 1
ATOM 1168 O O . LEU A 1 148 ? 79.132 -28.680 -25.213 1.00 44.50 148 LEU A O 1
ATOM 1172 N N . PRO A 1 149 ? 78.778 -26.458 -25.070 1.00 49.09 149 PRO A N 1
ATOM 1173 C CA . PRO A 1 149 ? 79.477 -25.740 -23.980 1.00 49.09 149 PRO A CA 1
ATOM 1174 C C . PRO A 1 149 ? 79.373 -24.186 -23.935 1.00 49.09 149 PRO A C 1
ATOM 1176 O O . PRO A 1 149 ? 78.924 -23.508 -24.852 1.00 49.09 149 PRO A O 1
ATOM 1179 N N . GLN A 1 150 ? 79.833 -23.654 -22.796 1.00 50.41 150 GLN A N 1
ATOM 1180 C CA . GLN A 1 150 ? 79.848 -22.271 -22.281 1.00 50.41 150 GLN A CA 1
ATOM 1181 C C . GLN A 1 150 ? 80.805 -21.293 -23.009 1.00 50.41 150 GLN A C 1
ATOM 1183 O O . GLN A 1 150 ? 81.886 -21.722 -23.394 1.00 50.41 150 GLN A O 1
ATOM 1188 N N . THR A 1 151 ? 80.513 -19.973 -23.015 1.00 30.36 151 THR A N 1
ATOM 1189 C CA . THR A 1 151 ? 81.520 -18.868 -22.960 1.00 30.36 151 THR A CA 1
ATOM 1190 C C . THR A 1 151 ? 80.914 -17.505 -22.548 1.00 30.36 151 THR A C 1
ATOM 1192 O O . THR A 1 151 ? 79.773 -17.203 -22.880 1.00 30.36 151 THR A O 1
ATOM 1195 N N . ASN A 1 152 ? 81.716 -16.708 -21.826 1.00 34.94 152 ASN A N 1
ATOM 1196 C CA . ASN A 1 152 ? 81.409 -15.504 -21.028 1.00 34.94 152 ASN A CA 1
ATOM 1197 C C . ASN A 1 152 ? 81.371 -14.131 -21.767 1.00 34.94 152 ASN A C 1
ATOM 1199 O O . ASN A 1 152 ? 81.935 -13.990 -22.848 1.00 34.94 152 ASN A O 1
ATOM 1203 N N . CYS A 1 153 ? 80.876 -13.122 -21.016 1.00 27.16 153 CYS A N 1
ATOM 1204 C CA . CYS A 1 153 ? 81.263 -11.688 -20.919 1.00 27.16 153 CYS A CA 1
ATOM 1205 C C . CYS A 1 153 ? 80.406 -10.576 -21.584 1.00 27.16 153 CYS A C 1
ATOM 1207 O O . CYS A 1 153 ? 80.444 -10.356 -22.787 1.00 27.16 153 CYS A O 1
ATOM 1209 N N . ASP A 1 154 ? 79.737 -9.821 -20.699 1.00 31.86 154 ASP A N 1
ATOM 1210 C CA . ASP A 1 154 ? 79.693 -8.355 -20.508 1.00 31.86 154 ASP A CA 1
ATOM 1211 C C . ASP A 1 154 ? 79.320 -7.327 -21.613 1.00 31.86 154 ASP A C 1
ATOM 1213 O O . ASP A 1 154 ? 80.065 -7.036 -22.541 1.00 31.86 154 ASP A O 1
ATOM 1217 N N . ILE A 1 155 ? 78.197 -6.645 -21.311 1.00 47.50 155 ILE A N 1
ATOM 1218 C CA . ILE A 1 155 ? 77.874 -5.197 -21.366 1.00 47.50 155 ILE A CA 1
ATOM 1219 C C . ILE A 1 155 ? 77.960 -4.451 -22.721 1.00 47.50 155 ILE A C 1
ATOM 1221 O O . ILE A 1 155 ? 78.975 -3.855 -23.062 1.00 47.50 155 ILE A O 1
ATOM 1225 N N . THR A 1 156 ? 76.820 -4.294 -23.414 1.00 36.69 156 THR A N 1
ATOM 1226 C CA . THR A 1 156 ? 76.054 -3.021 -23.571 1.00 36.69 156 THR A CA 1
ATOM 1227 C C . THR A 1 156 ? 74.970 -3.119 -24.661 1.00 36.69 156 THR A C 1
ATOM 1229 O O . THR A 1 156 ? 75.200 -3.626 -25.749 1.00 36.69 156 THR A O 1
ATOM 1232 N N . SER A 1 157 ? 73.789 -2.569 -24.346 1.00 46.50 157 SER A N 1
ATOM 1233 C CA . SER A 1 157 ? 72.679 -2.169 -25.232 1.00 46.50 157 SER A CA 1
ATOM 1234 C C . SER A 1 157 ? 72.248 -3.109 -26.362 1.00 46.50 157 SER A C 1
ATOM 1236 O O . SER A 1 157 ? 72.671 -2.995 -27.509 1.00 46.50 157 SER A O 1
ATOM 1238 N N . GLY A 1 158 ? 71.229 -3.916 -26.072 1.00 32.75 158 GLY A N 1
ATOM 1239 C CA . GLY A 1 158 ? 70.432 -4.558 -27.109 1.00 32.75 158 GLY A CA 1
ATOM 1240 C C . GLY A 1 158 ? 69.443 -5.554 -26.535 1.00 32.75 158 GLY A C 1
ATOM 1241 O O . GLY A 1 158 ? 69.799 -6.701 -26.319 1.00 32.75 158 GLY A O 1
ATOM 1242 N N . ARG A 1 159 ? 68.203 -5.100 -26.307 1.00 43.78 159 ARG A N 1
ATOM 1243 C CA . ARG A 1 159 ? 66.973 -5.906 -26.410 1.00 43.78 159 ARG A CA 1
ATOM 1244 C C . ARG A 1 159 ? 67.130 -7.366 -25.934 1.00 43.78 159 ARG A C 1
ATOM 1246 O O . ARG A 1 159 ? 67.034 -8.301 -26.724 1.00 43.78 159 ARG A O 1
ATOM 1253 N N . GLY A 1 160 ? 67.357 -7.547 -24.634 1.00 38.28 160 GLY A N 1
ATOM 1254 C CA . GLY A 1 160 ? 67.241 -8.849 -23.986 1.00 38.28 160 GLY A CA 1
ATOM 1255 C C . GLY A 1 160 ? 65.766 -9.209 -23.858 1.00 38.28 160 GLY A C 1
ATOM 1256 O O . GLY A 1 160 ? 64.994 -8.461 -23.262 1.00 38.28 160 GLY A O 1
ATOM 1257 N N . LYS A 1 161 ? 65.368 -10.322 -24.469 1.00 55.91 161 LYS A N 1
ATOM 1258 C CA . LYS A 1 161 ? 64.058 -10.940 -24.278 1.00 55.91 161 LYS A CA 1
ATOM 1259 C C . LYS A 1 161 ? 63.963 -11.312 -22.792 1.00 55.91 161 LYS A C 1
ATOM 1261 O O . LYS A 1 161 ? 64.684 -12.201 -22.352 1.00 55.91 161 LYS A O 1
ATOM 1266 N N . LEU A 1 162 ? 63.170 -10.559 -22.024 1.00 52.72 162 LEU A N 1
ATOM 1267 C CA . LEU A 1 162 ? 62.774 -10.936 -20.664 1.00 52.72 162 LEU A CA 1
ATOM 1268 C C . LEU A 1 162 ? 62.218 -12.370 -20.743 1.00 52.72 162 LEU A C 1
ATOM 1270 O O . LEU A 1 162 ? 61.513 -12.683 -21.708 1.00 52.72 162 LEU A O 1
ATOM 1274 N N . SER A 1 163 ? 62.573 -13.250 -19.801 1.00 66.00 163 SER A N 1
ATOM 1275 C CA . SER A 1 163 ? 61.905 -14.557 -19.713 1.00 66.00 163 SER A CA 1
ATOM 1276 C C . SER A 1 163 ? 60.400 -14.331 -19.541 1.00 66.00 163 SER A C 1
ATOM 1278 O O . SER A 1 163 ? 60.012 -13.288 -19.008 1.00 66.00 163 SER A O 1
ATOM 1280 N N . ASP A 1 164 ? 59.562 -15.263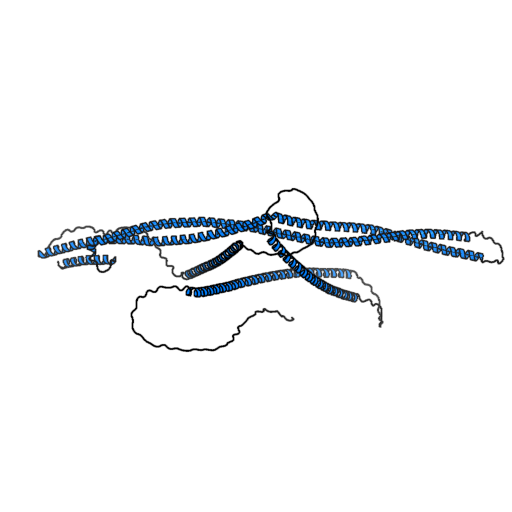 -20.006 1.00 69.56 164 ASP A N 1
ATOM 1281 C CA . ASP A 1 164 ? 58.095 -15.111 -19.960 1.00 69.56 164 ASP A CA 1
ATOM 1282 C C . ASP A 1 164 ? 57.615 -14.680 -18.563 1.00 69.56 164 ASP A C 1
ATOM 1284 O O . ASP A 1 164 ? 56.865 -13.716 -18.451 1.00 69.56 164 ASP A O 1
ATOM 1288 N N . ASP A 1 165 ? 58.195 -15.246 -17.503 1.00 72.56 165 ASP A N 1
ATOM 1289 C CA . ASP A 1 165 ? 57.894 -14.898 -16.108 1.00 72.56 165 ASP A CA 1
ATOM 1290 C C . ASP A 1 165 ? 58.210 -13.428 -15.748 1.00 72.56 165 ASP A C 1
ATOM 1292 O O . ASP A 1 165 ? 57.502 -12.796 -14.965 1.00 72.56 165 ASP A O 1
ATOM 1296 N N . GLN A 1 166 ? 59.266 -12.835 -16.322 1.00 74.31 166 GLN A N 1
ATOM 1297 C CA . GLN A 1 166 ? 59.591 -11.415 -16.122 1.00 74.31 166 GLN A CA 1
ATOM 1298 C C . GLN A 1 166 ? 58.662 -10.490 -16.921 1.00 74.31 166 GLN A C 1
ATOM 1300 O O . GLN A 1 166 ? 58.420 -9.358 -16.495 1.00 74.31 166 GLN A O 1
ATOM 1305 N N . ILE A 1 167 ? 58.154 -10.946 -18.071 1.00 76.31 167 ILE A N 1
ATOM 1306 C CA . ILE A 1 167 ? 57.148 -10.216 -18.858 1.00 76.31 167 ILE A CA 1
ATOM 1307 C C . ILE A 1 167 ? 55.793 -10.278 -18.149 1.00 76.31 167 ILE A C 1
ATOM 1309 O O . ILE A 1 167 ? 55.110 -9.258 -18.065 1.00 76.31 167 ILE A O 1
ATOM 1313 N N . GLU A 1 168 ? 55.429 -11.430 -17.590 1.00 78.19 168 GLU A N 1
ATOM 1314 C CA . GLU A 1 168 ? 54.192 -11.627 -16.836 1.00 78.19 168 GLU A CA 1
ATOM 1315 C C . GLU A 1 168 ? 54.189 -10.804 -15.544 1.00 78.19 168 GLU A C 1
ATOM 1317 O O . GLU A 1 168 ? 53.258 -10.031 -15.313 1.00 78.19 168 GLU A O 1
ATOM 1322 N N . LEU A 1 169 ? 55.280 -10.838 -14.767 1.00 86.25 169 LEU A N 1
ATOM 1323 C CA . LEU A 1 169 ? 55.406 -10.019 -13.560 1.00 86.25 169 LEU A CA 1
ATOM 1324 C C . LEU A 1 169 ? 55.352 -8.520 -13.886 1.00 86.25 169 LEU A C 1
ATOM 1326 O O . LEU A 1 169 ? 54.704 -7.751 -13.178 1.00 86.25 169 LEU A O 1
ATOM 1330 N N . LYS A 1 170 ? 55.981 -8.094 -14.988 1.00 87.00 170 LYS A N 1
ATOM 1331 C CA . LYS A 1 170 ? 55.887 -6.705 -15.449 1.00 87.00 170 LYS A CA 1
ATOM 1332 C C . LYS A 1 170 ? 54.466 -6.335 -15.874 1.00 87.00 170 LYS A C 1
ATOM 1334 O O . LYS A 1 170 ? 53.997 -5.260 -15.523 1.00 87.00 170 LYS A O 1
ATOM 1339 N N . THR A 1 171 ? 53.763 -7.239 -16.549 1.00 87.88 171 THR A N 1
ATOM 1340 C CA . THR A 1 171 ? 52.368 -7.036 -16.962 1.00 87.88 171 THR A CA 1
ATOM 1341 C C . THR A 1 171 ? 51.439 -6.929 -15.753 1.00 87.88 171 THR A C 1
ATOM 1343 O O . THR A 1 171 ? 50.565 -6.068 -15.733 1.00 87.88 171 THR A O 1
ATOM 1346 N N . MET A 1 172 ? 51.654 -7.735 -14.711 1.00 86.56 172 MET A N 1
ATOM 1347 C CA . MET A 1 172 ? 50.907 -7.631 -13.455 1.00 86.56 172 MET A CA 1
ATOM 1348 C C . MET A 1 172 ? 51.188 -6.318 -12.723 1.00 86.56 172 MET A C 1
ATOM 1350 O O . MET A 1 172 ? 50.256 -5.673 -12.253 1.00 86.56 172 MET A O 1
ATOM 1354 N N . VAL A 1 173 ? 52.452 -5.894 -12.644 1.00 92.06 173 VAL A N 1
ATOM 1355 C CA . VAL A 1 173 ? 52.825 -4.621 -12.007 1.00 92.06 173 VAL A CA 1
ATOM 1356 C C . VAL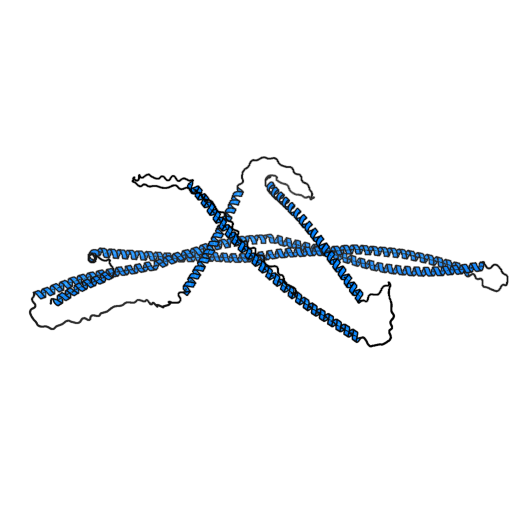 A 1 173 ? 52.234 -3.432 -12.768 1.00 92.06 173 VAL A C 1
ATOM 1358 O O . VAL A 1 173 ? 51.668 -2.537 -12.143 1.00 92.06 173 VAL A O 1
ATOM 1361 N N . ASP A 1 174 ? 52.285 -3.450 -14.100 1.00 91.94 174 ASP A N 1
ATOM 1362 C CA . ASP A 1 174 ? 51.677 -2.413 -14.937 1.00 91.94 174 ASP A CA 1
ATOM 1363 C C . ASP A 1 174 ? 50.138 -2.432 -14.808 1.00 91.94 174 ASP A C 1
ATOM 1365 O O . ASP A 1 174 ? 49.514 -1.375 -14.719 1.00 91.94 174 ASP A O 1
ATOM 1369 N N . ALA A 1 175 ? 49.510 -3.610 -14.695 1.00 89.94 175 ALA A N 1
ATOM 1370 C CA . ALA A 1 175 ? 48.072 -3.736 -14.446 1.00 89.94 175 ALA A CA 1
ATOM 1371 C C . ALA A 1 175 ? 47.661 -3.204 -13.062 1.00 89.94 175 ALA A C 1
ATOM 1373 O O . ALA A 1 175 ? 46.634 -2.537 -12.950 1.00 89.94 175 ALA A O 1
ATOM 1374 N N . ILE A 1 176 ? 48.466 -3.441 -12.020 1.00 89.38 176 ILE A N 1
ATOM 1375 C CA . ILE A 1 176 ? 48.243 -2.886 -10.676 1.00 89.38 176 ILE A CA 1
ATOM 1376 C C . ILE A 1 176 ? 48.408 -1.364 -10.694 1.00 89.38 176 ILE A C 1
ATOM 1378 O O . ILE A 1 176 ? 47.593 -0.662 -10.102 1.00 89.38 176 ILE A O 1
ATOM 1382 N N . ALA A 1 177 ? 49.410 -0.837 -11.403 1.00 90.75 177 ALA A N 1
ATOM 1383 C CA . ALA A 1 177 ? 49.601 0.605 -11.542 1.00 90.75 177 ALA A CA 1
ATOM 1384 C C . ALA A 1 177 ? 48.414 1.269 -12.263 1.00 90.75 177 ALA A C 1
ATOM 1386 O O . ALA A 1 177 ? 47.914 2.295 -11.806 1.00 90.75 177 ALA A O 1
ATOM 1387 N N . VAL A 1 178 ? 47.911 0.657 -13.342 1.00 92.06 178 VAL A N 1
ATOM 1388 C CA . VAL A 1 178 ? 46.712 1.129 -14.056 1.00 92.06 178 VAL A CA 1
ATOM 1389 C C . VAL A 1 178 ? 45.460 1.024 -13.182 1.00 92.06 178 VAL A C 1
ATOM 1391 O O . VAL A 1 178 ? 44.637 1.937 -13.183 1.00 92.06 178 VAL A O 1
ATOM 1394 N N . ALA A 1 179 ? 45.309 -0.056 -12.413 1.00 84.94 179 ALA A N 1
ATOM 1395 C CA . ALA A 1 179 ? 44.191 -0.215 -11.488 1.00 84.94 179 ALA A CA 1
ATOM 1396 C C . ALA A 1 179 ? 44.221 0.839 -10.370 1.00 84.94 179 ALA A C 1
ATOM 1398 O O . ALA A 1 179 ? 43.199 1.460 -10.096 1.00 84.94 179 ALA A O 1
ATOM 1399 N N . SER A 1 180 ? 45.395 1.096 -9.789 1.00 89.69 180 SER A N 1
ATOM 1400 C CA . SER A 1 180 ? 45.582 2.111 -8.749 1.00 89.69 180 SER A CA 1
ATOM 1401 C C . SER A 1 180 ? 45.341 3.528 -9.284 1.00 89.69 180 SER A C 1
ATOM 1403 O O . SER A 1 180 ? 44.679 4.327 -8.630 1.00 89.69 180 SER A O 1
ATOM 1405 N N . GLN A 1 181 ? 45.778 3.828 -10.511 1.00 92.69 181 GLN A N 1
ATOM 1406 C CA . GLN A 1 181 ? 45.470 5.098 -11.173 1.00 92.69 181 GLN A CA 1
ATOM 1407 C C . GLN A 1 181 ? 43.959 5.268 -11.399 1.00 92.69 181 GLN A C 1
ATOM 1409 O O . GLN A 1 181 ? 43.405 6.329 -11.117 1.00 92.69 181 GLN A O 1
ATOM 1414 N N . ARG A 1 182 ? 43.272 4.209 -11.846 1.00 89.75 182 ARG A N 1
ATOM 1415 C CA . ARG A 1 182 ? 41.816 4.219 -12.041 1.00 89.75 182 ARG A CA 1
ATOM 1416 C C . ARG A 1 182 ? 41.051 4.395 -10.726 1.00 89.75 182 ARG A C 1
ATOM 1418 O O . ARG A 1 182 ? 39.982 4.997 -10.725 1.00 89.75 182 ARG A O 1
ATOM 1425 N N . GLU A 1 183 ? 41.582 3.880 -9.621 1.00 88.62 183 GLU A N 1
ATOM 1426 C CA . GLU A 1 183 ? 41.027 4.080 -8.280 1.00 88.62 183 GLU A CA 1
ATOM 1427 C C . GLU A 1 183 ? 41.143 5.549 -7.843 1.00 88.62 183 GLU A C 1
ATOM 1429 O O . GLU A 1 183 ? 40.156 6.134 -7.401 1.00 88.62 183 GLU A O 1
ATOM 1434 N N . VAL A 1 184 ? 42.300 6.187 -8.053 1.00 93.19 184 VAL A N 1
ATOM 1435 C CA . VAL A 1 184 ? 42.484 7.624 -7.774 1.00 93.19 184 VAL A CA 1
ATOM 1436 C C . VAL A 1 184 ? 41.547 8.481 -8.631 1.00 93.19 184 VAL A C 1
ATOM 1438 O O . VAL A 1 184 ? 40.857 9.344 -8.095 1.00 93.19 184 VAL A O 1
ATOM 1441 N N . GLU A 1 185 ? 41.450 8.203 -9.933 1.00 90.81 185 GLU A N 1
ATOM 1442 C CA . GLU A 1 185 ? 40.529 8.907 -10.838 1.00 90.81 185 GLU A CA 1
ATOM 1443 C C . GLU A 1 185 ? 39.064 8.732 -10.412 1.00 90.81 185 GLU A C 1
ATOM 1445 O O . GLU A 1 185 ? 38.297 9.696 -10.413 1.00 90.81 185 GLU A O 1
ATOM 1450 N N . ALA A 1 186 ? 38.677 7.528 -9.974 1.00 91.81 186 ALA A N 1
ATOM 1451 C CA . ALA A 1 186 ? 37.343 7.271 -9.441 1.00 91.81 186 ALA A CA 1
ATOM 1452 C C . ALA A 1 186 ? 37.066 8.104 -8.177 1.00 91.81 186 ALA A C 1
ATOM 1454 O O . ALA A 1 186 ? 36.001 8.723 -8.067 1.00 91.81 186 ALA A O 1
ATOM 1455 N N . HIS A 1 187 ? 38.028 8.182 -7.252 1.00 91.94 187 HIS A N 1
ATOM 1456 C CA . HIS A 1 187 ? 37.924 9.024 -6.060 1.00 91.94 187 HIS A CA 1
ATOM 1457 C C . HIS A 1 187 ? 37.823 10.516 -6.400 1.00 91.94 187 HIS A C 1
ATOM 1459 O O . HIS A 1 187 ? 37.006 11.219 -5.804 1.00 91.94 187 HIS A O 1
ATOM 1465 N N . GLU A 1 188 ? 38.578 11.004 -7.384 1.00 93.19 188 GLU A N 1
ATOM 1466 C CA . GLU A 1 188 ? 38.474 12.387 -7.860 1.00 93.19 188 GLU A CA 1
ATOM 1467 C C . GLU A 1 188 ? 37.092 12.682 -8.458 1.00 93.19 188 GLU A C 1
ATOM 1469 O O . GLU A 1 188 ? 36.478 13.694 -8.103 1.00 93.19 188 GLU A O 1
ATOM 1474 N N . THR A 1 189 ? 36.541 11.781 -9.284 1.00 93.44 189 THR A N 1
ATOM 1475 C CA . THR A 1 189 ? 35.159 11.923 -9.781 1.00 93.44 189 THR A CA 1
ATOM 1476 C C . THR A 1 189 ? 34.124 11.893 -8.661 1.00 93.44 189 THR A C 1
ATOM 1478 O O . THR A 1 189 ? 33.182 12.681 -8.693 1.00 93.44 189 THR A O 1
ATOM 1481 N N . ALA A 1 190 ? 34.297 11.051 -7.638 1.00 92.44 190 ALA A N 1
ATOM 1482 C CA . ALA A 1 190 ? 33.389 11.013 -6.494 1.00 92.44 190 ALA A CA 1
ATOM 1483 C C . ALA A 1 190 ? 33.408 12.335 -5.706 1.00 92.44 190 ALA A C 1
ATOM 1485 O O . ALA A 1 190 ? 32.355 12.842 -5.322 1.00 92.44 190 ALA A O 1
ATOM 1486 N N . ILE A 1 191 ? 34.588 12.938 -5.520 1.00 93.12 191 ILE A N 1
ATOM 1487 C CA . ILE A 1 191 ? 34.730 14.255 -4.881 1.00 93.12 191 ILE A CA 1
ATOM 1488 C C . ILE A 1 191 ? 34.086 15.354 -5.738 1.00 93.12 191 ILE A C 1
ATOM 1490 O O . ILE A 1 191 ? 33.425 16.241 -5.194 1.00 93.12 191 ILE A O 1
ATOM 1494 N N . ALA A 1 192 ? 34.257 15.317 -7.062 1.00 91.94 192 ALA A N 1
ATOM 1495 C CA . ALA A 1 192 ? 33.630 16.280 -7.967 1.00 91.94 192 ALA A CA 1
ATOM 1496 C C . ALA A 1 192 ? 32.093 16.192 -7.916 1.00 91.94 192 ALA A C 1
ATOM 1498 O O . ALA A 1 192 ? 31.433 17.213 -7.723 1.00 91.94 192 ALA A O 1
ATOM 1499 N N . LEU A 1 193 ? 31.536 14.978 -7.977 1.00 92.00 193 LEU A N 1
ATOM 1500 C CA . LEU A 1 193 ? 30.093 14.738 -7.856 1.00 92.00 193 LEU A CA 1
ATOM 1501 C C . LEU A 1 193 ? 29.544 15.133 -6.478 1.00 92.00 193 LEU A C 1
ATOM 1503 O O . LEU A 1 193 ? 28.423 15.625 -6.379 1.00 92.00 193 LEU A O 1
ATOM 1507 N N . ALA A 1 194 ? 30.319 14.955 -5.404 1.00 91.88 194 ALA A N 1
ATOM 1508 C CA . ALA A 1 194 ? 29.926 15.407 -4.070 1.00 91.88 194 ALA A CA 1
ATOM 1509 C C . ALA A 1 194 ? 29.814 16.940 -3.996 1.00 91.88 194 ALA A C 1
ATOM 1511 O O . ALA A 1 194 ? 28.868 17.458 -3.405 1.00 91.88 194 ALA A O 1
ATOM 1512 N N . LYS A 1 195 ? 30.738 17.670 -4.635 1.00 94.69 195 LYS A N 1
ATOM 1513 C CA . LYS A 1 195 ? 30.679 19.138 -4.723 1.00 94.69 195 LYS A CA 1
ATOM 1514 C C . LYS A 1 195 ? 29.491 19.618 -5.555 1.00 94.69 195 LYS A C 1
ATOM 1516 O O . LYS A 1 195 ? 28.811 20.550 -5.140 1.00 94.69 195 LYS A O 1
ATOM 1521 N N . GLU A 1 196 ? 29.219 18.973 -6.688 1.00 95.44 196 GLU A N 1
ATOM 1522 C CA . GLU A 1 196 ? 28.050 19.286 -7.520 1.00 95.44 196 GLU A CA 1
ATOM 1523 C C . GLU A 1 196 ? 26.737 19.022 -6.766 1.00 95.44 196 GLU A C 1
ATOM 1525 O O . GLU A 1 196 ? 25.829 19.849 -6.798 1.00 95.44 196 GLU A O 1
ATOM 1530 N N . ASN A 1 197 ? 26.651 17.925 -6.005 1.00 92.94 197 ASN A N 1
ATOM 1531 C CA . ASN A 1 197 ? 25.500 17.642 -5.144 1.00 92.94 197 ASN A CA 1
ATOM 1532 C C . ASN A 1 197 ? 25.278 18.717 -4.075 1.00 92.94 197 ASN A C 1
ATOM 1534 O O . ASN A 1 197 ? 24.134 19.084 -3.813 1.00 92.94 197 ASN A O 1
ATOM 1538 N N . GLU A 1 198 ? 26.345 19.233 -3.464 1.00 96.12 198 GLU A N 1
ATOM 1539 C CA . GLU A 1 198 ? 26.232 20.328 -2.497 1.00 96.12 198 GLU A CA 1
ATOM 1540 C C . GLU A 1 198 ? 25.750 21.623 -3.170 1.00 96.12 198 GLU A C 1
ATOM 1542 O O . GLU A 1 198 ? 24.889 22.325 -2.642 1.00 96.12 198 GLU A O 1
ATOM 1547 N N . GLU A 1 199 ? 26.219 21.911 -4.388 1.00 96.06 199 GLU A N 1
ATOM 1548 C CA . GLU A 1 199 ? 25.729 23.041 -5.182 1.00 96.06 199 GLU A CA 1
ATOM 1549 C C . GLU A 1 199 ? 24.244 22.896 -5.549 1.00 96.06 199 GLU A C 1
ATOM 1551 O O . GLU A 1 199 ? 23.478 23.858 -5.448 1.00 96.06 199 GLU A O 1
ATOM 1556 N N . LEU A 1 200 ? 23.812 21.693 -5.934 1.00 96.50 200 LEU A N 1
ATOM 1557 C CA . LEU A 1 200 ? 22.406 21.395 -6.205 1.00 96.50 200 LEU A CA 1
ATOM 1558 C C . LEU A 1 200 ? 21.548 21.519 -4.942 1.00 96.50 200 LEU A C 1
ATOM 1560 O O . LEU A 1 200 ? 20.452 22.073 -5.017 1.00 96.50 200 LEU A O 1
ATOM 1564 N N . ARG A 1 201 ? 22.045 21.081 -3.779 1.00 94.88 201 ARG A N 1
ATOM 1565 C CA . ARG A 1 201 ? 21.375 21.273 -2.481 1.00 94.88 201 ARG A CA 1
ATOM 1566 C C . ARG A 1 201 ? 21.217 22.751 -2.139 1.00 94.88 201 ARG A C 1
ATOM 1568 O O . ARG A 1 201 ? 20.129 23.152 -1.733 1.00 94.88 201 ARG A O 1
ATOM 1575 N N . MET A 1 202 ? 22.248 23.568 -2.362 1.00 95.38 202 MET A N 1
ATOM 1576 C CA . MET A 1 202 ? 22.157 25.020 -2.178 1.00 95.38 202 MET A CA 1
ATOM 1577 C C . MET A 1 202 ? 21.124 25.653 -3.124 1.00 95.38 202 MET A C 1
ATOM 1579 O O . MET A 1 202 ? 20.283 26.427 -2.672 1.00 95.38 202 MET A O 1
ATOM 1583 N N . LYS A 1 203 ? 21.128 25.292 -4.416 1.00 96.00 203 LYS A N 1
ATOM 1584 C CA . LYS A 1 203 ? 20.131 25.777 -5.394 1.00 96.00 203 LYS A CA 1
ATOM 1585 C C . LYS A 1 203 ? 18.708 25.362 -5.022 1.00 96.00 203 LYS A C 1
ATOM 1587 O O . LYS A 1 203 ? 17.795 26.176 -5.115 1.00 96.00 203 LYS A O 1
ATOM 1592 N N . LEU A 1 204 ? 18.524 24.121 -4.574 1.00 95.19 204 LEU A N 1
ATOM 1593 C CA . LEU A 1 204 ? 17.236 23.628 -4.097 1.00 95.19 204 LEU A CA 1
ATOM 1594 C C . LEU A 1 204 ? 16.770 24.406 -2.860 1.00 95.19 204 LEU A C 1
ATOM 1596 O O . LEU A 1 204 ? 15.603 24.770 -2.793 1.00 95.19 204 LEU A O 1
ATOM 1600 N N . GLY A 1 205 ? 17.673 24.717 -1.926 1.00 95.25 205 GLY A N 1
ATOM 1601 C CA . GLY A 1 205 ? 17.372 25.561 -0.768 1.00 95.25 205 GLY A CA 1
ATOM 1602 C C . GLY A 1 205 ? 16.873 26.955 -1.158 1.00 95.25 205 GLY A C 1
ATOM 1603 O O . GLY A 1 205 ? 15.867 27.407 -0.623 1.00 95.25 205 GLY A O 1
ATOM 1604 N N . VAL A 1 206 ? 17.511 27.603 -2.140 1.00 94.81 206 VAL A N 1
ATOM 1605 C CA . VAL A 1 206 ? 17.055 28.904 -2.670 1.00 94.81 206 VAL A CA 1
ATOM 1606 C C . VAL A 1 206 ? 15.673 28.791 -3.320 1.00 94.81 206 VAL A C 1
ATOM 1608 O O . VAL A 1 206 ? 14.813 29.622 -3.058 1.00 94.81 206 VAL A O 1
ATOM 1611 N N . LEU A 1 207 ? 15.422 27.746 -4.115 1.00 94.69 207 LEU A N 1
ATOM 1612 C CA . LEU A 1 207 ? 14.108 27.527 -4.734 1.00 94.69 207 LEU A CA 1
ATOM 1613 C C . LEU A 1 207 ? 13.008 27.231 -3.707 1.00 94.69 207 LEU A C 1
ATOM 1615 O O . LEU A 1 207 ? 11.873 27.653 -3.898 1.00 94.69 207 LEU A O 1
ATOM 1619 N N . ILE A 1 208 ? 13.324 26.510 -2.628 1.00 93.56 208 ILE A N 1
ATOM 1620 C CA . ILE A 1 208 ? 12.391 26.280 -1.517 1.00 93.56 208 ILE A CA 1
ATOM 1621 C C . ILE A 1 208 ? 12.061 27.607 -0.833 1.00 93.56 208 ILE A C 1
ATOM 1623 O O . ILE A 1 208 ? 10.892 27.888 -0.596 1.00 93.56 208 ILE A O 1
ATOM 1627 N N . GLU A 1 209 ? 13.066 28.439 -0.571 1.00 94.19 209 GLU A N 1
ATOM 1628 C CA . GLU A 1 209 ? 12.879 29.759 0.029 1.00 94.19 209 GLU A CA 1
ATOM 1629 C C . GLU A 1 209 ? 12.030 30.682 -0.862 1.00 94.19 209 GLU A C 1
ATOM 1631 O O . GLU A 1 209 ? 11.107 31.340 -0.386 1.00 94.19 209 GLU A O 1
ATOM 1636 N N . ASP A 1 210 ? 12.282 30.697 -2.170 1.00 93.69 210 ASP A N 1
ATOM 1637 C CA . ASP A 1 210 ? 11.492 31.487 -3.116 1.00 93.69 210 ASP A CA 1
ATOM 1638 C C . ASP A 1 210 ? 10.062 30.943 -3.276 1.00 93.69 210 ASP A C 1
ATOM 1640 O O . ASP A 1 210 ? 9.117 31.728 -3.364 1.00 93.69 210 ASP A O 1
ATOM 1644 N N . ASN A 1 211 ? 9.869 29.620 -3.234 1.00 92.94 211 ASN A N 1
ATOM 1645 C CA . ASN A 1 211 ? 8.537 29.011 -3.193 1.00 92.94 211 ASN A CA 1
ATOM 1646 C C . ASN A 1 211 ? 7.793 29.357 -1.900 1.00 92.94 211 ASN A C 1
ATOM 1648 O O . ASN A 1 211 ? 6.600 29.630 -1.962 1.00 92.94 211 ASN A O 1
ATOM 1652 N N . ASN A 1 212 ? 8.470 29.387 -0.752 1.00 91.38 212 ASN A N 1
ATOM 1653 C CA . ASN A 1 212 ? 7.864 29.801 0.513 1.00 91.38 212 ASN A CA 1
ATOM 1654 C C . ASN A 1 212 ? 7.417 31.265 0.453 1.00 91.38 212 ASN A C 1
ATOM 1656 O O . ASN A 1 212 ? 6.281 31.564 0.802 1.00 91.38 212 ASN A O 1
ATOM 1660 N N . LYS A 1 213 ? 8.244 32.164 -0.094 1.00 94.19 213 LYS A N 1
ATOM 1661 C CA . LYS A 1 213 ? 7.838 33.560 -0.341 1.00 94.19 213 LYS A CA 1
ATOM 1662 C C . LYS A 1 213 ? 6.660 33.655 -1.303 1.00 94.19 213 LYS A C 1
ATOM 1664 O O . LYS A 1 213 ? 5.790 34.499 -1.133 1.00 94.19 213 LYS A O 1
ATOM 1669 N N . LEU A 1 214 ? 6.617 32.806 -2.328 1.00 93.00 214 LEU A N 1
ATOM 1670 C CA . LEU A 1 214 ? 5.500 32.766 -3.265 1.00 93.00 214 LEU A CA 1
ATOM 1671 C C . LEU A 1 214 ? 4.217 32.262 -2.591 1.00 93.00 214 LEU A C 1
ATOM 1673 O O . LEU A 1 214 ? 3.148 32.801 -2.856 1.00 93.00 214 LEU A O 1
ATOM 1677 N N . ILE A 1 215 ? 4.324 31.266 -1.711 1.00 88.25 215 ILE A N 1
ATOM 1678 C CA . ILE A 1 215 ? 3.220 30.790 -0.873 1.00 88.25 215 ILE A CA 1
ATOM 1679 C C . ILE A 1 215 ? 2.733 31.927 0.022 1.00 88.25 215 ILE A C 1
ATOM 1681 O O . ILE A 1 215 ? 1.545 32.212 -0.007 1.00 88.25 215 ILE A O 1
ATOM 1685 N N . GLU A 1 216 ? 3.625 32.652 0.702 1.00 89.94 216 GLU A N 1
ATOM 1686 C CA . GLU A 1 216 ? 3.250 33.835 1.486 1.00 89.94 216 GLU A CA 1
ATOM 1687 C C . GLU A 1 216 ? 2.547 34.887 0.615 1.00 89.94 216 GLU A C 1
ATOM 1689 O O . GLU A 1 216 ? 1.522 35.433 1.011 1.00 89.94 216 GLU A O 1
ATOM 1694 N N . LEU A 1 217 ? 3.033 35.152 -0.602 1.00 89.94 217 LEU A N 1
ATOM 1695 C CA . LEU A 1 217 ? 2.379 36.072 -1.539 1.00 89.94 217 LEU A CA 1
ATOM 1696 C C . LEU A 1 217 ? 0.995 35.578 -1.977 1.00 89.94 217 LEU A C 1
ATOM 1698 O O . LEU A 1 217 ? 0.086 36.393 -2.109 1.00 89.94 217 LEU A O 1
ATOM 1702 N N . TYR A 1 218 ? 0.806 34.274 -2.186 1.00 83.81 218 TYR A N 1
ATOM 1703 C CA . TYR A 1 218 ? -0.498 33.704 -2.526 1.00 83.81 218 TYR A CA 1
ATOM 1704 C C . TYR A 1 218 ? -1.450 33.680 -1.338 1.00 83.81 218 TYR A C 1
ATOM 1706 O O . TYR A 1 218 ? -2.620 34.001 -1.506 1.00 83.81 218 TYR A O 1
ATOM 1714 N N . GLU A 1 219 ? -0.979 33.338 -0.146 1.00 83.94 219 GLU A N 1
ATOM 1715 C CA . GLU A 1 219 ? -1.768 33.390 1.083 1.00 83.94 219 GLU A CA 1
ATOM 1716 C C . GLU A 1 219 ? -2.210 34.828 1.371 1.00 83.94 219 GLU A C 1
ATOM 1718 O O . GLU A 1 219 ? -3.385 35.071 1.654 1.00 83.94 219 GLU A O 1
ATOM 1723 N N . ASN A 1 220 ? -1.311 35.794 1.169 1.00 74.56 220 ASN A N 1
ATOM 1724 C CA . ASN A 1 220 ? -1.617 37.217 1.255 1.00 74.56 220 ASN A CA 1
ATOM 1725 C C . ASN A 1 220 ? -2.584 37.665 0.143 1.00 74.56 220 ASN A C 1
ATOM 1727 O O . ASN A 1 220 ? -3.546 38.368 0.431 1.00 74.56 220 ASN A O 1
ATOM 1731 N N . ALA A 1 221 ? -2.422 37.205 -1.102 1.00 79.06 221 ALA A N 1
ATOM 1732 C CA . ALA A 1 221 ? -3.333 37.524 -2.207 1.00 79.06 221 ALA A CA 1
ATOM 1733 C C . ALA A 1 221 ? -4.722 36.878 -2.051 1.00 79.06 221 ALA A C 1
ATOM 1735 O O . ALA A 1 221 ? -5.721 37.452 -2.473 1.00 79.06 221 ALA A O 1
ATOM 1736 N N . ILE A 1 222 ? -4.815 35.697 -1.435 1.00 68.94 222 ILE A N 1
ATOM 1737 C CA . ILE A 1 222 ? -6.084 35.046 -1.080 1.00 68.94 222 ILE A CA 1
ATOM 1738 C C . ILE A 1 222 ? -6.757 35.814 0.064 1.00 68.94 222 ILE A C 1
ATOM 1740 O O . ILE A 1 222 ? -7.972 36.019 0.031 1.00 68.94 222 ILE A O 1
ATOM 1744 N N . ALA A 1 223 ? -5.978 36.306 1.031 1.00 64.94 223 ALA A N 1
ATOM 1745 C CA . ALA A 1 223 ? -6.472 37.202 2.073 1.00 64.94 223 ALA A CA 1
ATOM 1746 C C . ALA A 1 223 ? -6.930 38.570 1.513 1.00 64.94 223 ALA A C 1
ATOM 1748 O O . ALA A 1 223 ? -7.897 39.141 2.021 1.00 64.94 223 ALA A O 1
ATOM 1749 N N . GLU A 1 224 ? -6.301 39.073 0.443 1.00 59.41 224 GLU A N 1
ATOM 1750 C CA . GLU A 1 224 ? -6.658 40.321 -0.258 1.00 59.41 224 GLU A CA 1
ATOM 1751 C C . GLU A 1 224 ? -7.811 40.151 -1.274 1.00 59.41 224 GLU A C 1
ATOM 1753 O O . GLU A 1 224 ? -8.627 41.058 -1.452 1.00 59.41 224 GLU A O 1
ATOM 1758 N N . GLY A 1 225 ? -7.939 38.979 -1.905 1.00 54.19 225 GLY A N 1
ATOM 1759 C CA . GLY A 1 225 ? -8.945 38.663 -2.929 1.00 54.19 225 GLY A CA 1
ATOM 1760 C C . GLY A 1 225 ? -10.345 38.360 -2.386 1.00 54.19 225 GLY A C 1
ATOM 1761 O O . GLY A 1 225 ? -11.316 38.372 -3.141 1.00 54.19 225 GLY A O 1
ATOM 1762 N N . GLY A 1 226 ? -10.481 38.142 -1.075 1.00 49.81 226 GLY A N 1
ATOM 1763 C CA . GLY A 1 226 ? -11.774 37.923 -0.420 1.00 49.81 226 GLY A CA 1
ATOM 1764 C C . GLY A 1 226 ? -12.654 39.174 -0.284 1.00 49.81 226 GLY A C 1
ATOM 1765 O O . GLY A 1 226 ? -13.797 39.048 0.149 1.00 49.81 226 GLY A O 1
ATOM 1766 N N . ASN A 1 227 ? -12.151 40.365 -0.641 1.00 45.69 227 ASN A N 1
ATOM 1767 C CA . ASN A 1 227 ? -12.799 41.643 -0.324 1.00 45.69 227 ASN A CA 1
ATOM 1768 C C . ASN A 1 227 ? -13.244 42.503 -1.520 1.00 45.69 227 ASN A C 1
ATOM 1770 O O . ASN A 1 227 ? -13.618 43.647 -1.288 1.00 45.69 227 ASN A O 1
ATOM 1774 N N . ASN A 1 228 ? -13.291 41.998 -2.761 1.00 38.81 228 ASN A N 1
ATOM 1775 C CA . ASN A 1 228 ? -13.882 42.758 -3.874 1.00 38.81 228 ASN A CA 1
ATOM 1776 C C . ASN A 1 228 ? -14.822 41.926 -4.769 1.00 38.81 228 ASN A C 1
ATOM 1778 O O . ASN A 1 228 ? -14.398 41.166 -5.632 1.00 38.81 228 ASN A O 1
ATOM 1782 N N . ASP A 1 229 ? -16.109 42.226 -4.580 1.00 35.88 229 ASP A N 1
ATOM 1783 C CA . ASP A 1 229 ? -17.173 42.302 -5.587 1.00 35.88 229 ASP A CA 1
ATOM 1784 C C . ASP A 1 229 ? -17.997 41.040 -5.917 1.00 35.88 229 ASP A C 1
ATOM 1786 O O . ASP A 1 229 ? -17.754 40.290 -6.862 1.00 35.88 229 ASP A O 1
ATOM 1790 N N . ALA A 1 230 ? -19.094 40.884 -5.170 1.00 38.28 230 ALA A N 1
ATOM 1791 C CA . ALA A 1 230 ? -20.290 40.221 -5.662 1.00 38.28 230 ALA A CA 1
ATOM 1792 C C . ALA A 1 230 ? -21.239 41.269 -6.268 1.00 38.28 230 ALA A C 1
ATOM 1794 O O . ALA A 1 230 ? -21.984 41.924 -5.540 1.00 38.28 230 ALA A O 1
ATOM 1795 N N . GLY A 1 231 ? -21.305 41.328 -7.602 1.00 34.41 231 GLY A N 1
ATOM 1796 C CA . GLY A 1 231 ? -22.550 41.687 -8.283 1.00 34.41 231 GLY A CA 1
ATOM 1797 C C . GLY A 1 231 ? -22.440 42.535 -9.547 1.00 34.41 231 GLY A C 1
ATOM 1798 O O . GLY A 1 231 ? -22.586 43.748 -9.485 1.00 34.41 231 GLY A O 1
ATOM 1799 N N . SER A 1 232 ? -22.401 41.862 -10.705 1.00 31.64 232 SER A N 1
ATOM 1800 C CA . SER A 1 232 ? -23.357 42.027 -11.825 1.00 31.64 232 SER A CA 1
ATOM 1801 C C . SER A 1 232 ? -22.676 41.924 -13.196 1.00 31.64 232 SER A C 1
ATOM 1803 O O . SER A 1 232 ? -22.038 42.869 -13.640 1.00 31.64 232 SER A O 1
ATOM 1805 N N . LEU A 1 233 ? -22.909 40.827 -13.929 1.00 27.08 233 LEU A N 1
ATOM 1806 C CA . LEU A 1 233 ? -23.361 40.932 -15.322 1.00 27.08 233 LEU A CA 1
ATOM 1807 C C . LEU A 1 233 ? -23.943 39.606 -15.825 1.00 27.08 233 LEU A C 1
ATOM 1809 O O . LEU A 1 233 ? -23.326 38.545 -15.776 1.00 27.08 233 LEU A O 1
ATOM 1813 N N . ALA A 1 234 ? -25.163 39.698 -16.337 1.00 30.69 234 ALA A N 1
ATOM 1814 C CA . ALA A 1 234 ? -25.840 38.654 -17.079 1.00 30.69 234 ALA A CA 1
ATOM 1815 C C . ALA A 1 234 ? -25.187 38.408 -18.453 1.00 30.69 234 ALA A C 1
ATOM 1817 O O . ALA A 1 234 ? -24.735 39.356 -19.084 1.00 30.69 234 ALA A O 1
ATOM 1818 N N . LYS A 1 235 ? -25.325 37.162 -18.940 1.00 36.69 235 LYS A N 1
ATOM 1819 C CA . LYS A 1 235 ? -25.254 36.707 -20.347 1.00 36.69 235 LYS A CA 1
ATOM 1820 C C . LYS A 1 235 ? -23.952 37.011 -21.111 1.00 36.69 235 LYS A C 1
ATOM 1822 O O . LYS A 1 235 ? -23.655 38.157 -21.400 1.00 36.69 235 LYS A O 1
ATOM 1827 N N . VAL A 1 236 ? -23.318 35.967 -21.648 1.00 30.17 236 VAL A N 1
ATOM 1828 C CA . VAL A 1 236 ? -23.243 35.682 -23.099 1.00 30.17 236 VAL A CA 1
ATOM 1829 C C . VAL A 1 236 ? -22.456 34.383 -23.327 1.00 30.17 236 VAL A C 1
ATOM 1831 O O . VAL A 1 236 ? -21.576 34.002 -22.566 1.00 30.17 236 VAL A O 1
ATOM 1834 N N . ASP A 1 237 ? -22.899 33.688 -24.365 1.00 32.47 237 ASP A N 1
ATOM 1835 C CA . ASP A 1 237 ? -22.541 32.370 -24.871 1.00 32.47 237 ASP A CA 1
ATOM 1836 C C . ASP A 1 237 ? -21.204 32.365 -25.659 1.00 32.47 237 ASP A C 1
ATOM 1838 O O . ASP A 1 237 ? -20.808 33.386 -26.214 1.00 32.47 237 ASP A O 1
ATOM 1842 N N . LYS A 1 238 ? -20.579 31.179 -25.748 1.00 33.62 238 LYS A N 1
ATOM 1843 C CA . LYS A 1 238 ? -19.624 30.664 -26.768 1.00 33.62 238 LYS A CA 1
ATOM 1844 C C . LYS A 1 238 ? -18.580 31.584 -27.446 1.00 33.62 238 LYS A C 1
ATOM 1846 O O . LYS A 1 238 ? -18.918 32.384 -28.310 1.00 33.62 238 LYS A O 1
ATOM 1851 N N . SER A 1 239 ? -17.299 31.198 -27.318 1.00 30.25 239 SER A N 1
ATOM 1852 C CA . SER A 1 239 ? -16.464 30.582 -28.390 1.00 30.25 239 SER A CA 1
ATOM 1853 C C . SER A 1 239 ? -14.970 30.961 -28.311 1.00 30.25 239 SER A C 1
ATOM 1855 O O . SER A 1 239 ? -14.632 32.132 -28.379 1.00 30.25 239 SER A O 1
ATOM 1857 N N . LEU A 1 240 ? -14.115 29.926 -28.257 1.00 33.62 240 LEU A N 1
ATOM 1858 C CA . LEU A 1 240 ? -12.785 29.742 -28.879 1.00 33.62 240 LEU A CA 1
ATOM 1859 C C . LEU A 1 240 ? -11.828 30.956 -29.038 1.00 33.62 240 LEU A C 1
ATOM 1861 O O . LEU A 1 240 ? -12.112 31.857 -29.818 1.00 33.62 240 LEU A O 1
ATOM 1865 N N . VAL A 1 241 ? -10.619 30.874 -28.456 1.00 31.28 241 VAL A N 1
ATOM 1866 C CA . VAL A 1 241 ? -9.304 30.757 -29.150 1.00 31.28 241 VAL A CA 1
ATOM 1867 C C . VAL A 1 241 ? -8.137 30.997 -28.161 1.00 31.28 241 VAL A C 1
ATOM 1869 O O . VAL A 1 241 ? -8.041 32.025 -27.507 1.00 31.28 241 VAL A O 1
ATOM 1872 N N . GLN A 1 242 ? -7.290 29.968 -28.068 1.00 28.97 242 GLN A N 1
ATOM 1873 C CA . GLN A 1 242 ? -5.826 29.909 -27.906 1.00 28.97 242 GLN A CA 1
ATOM 1874 C C . GLN A 1 242 ? -5.026 31.240 -27.892 1.00 28.97 242 GLN A C 1
ATOM 1876 O O . GLN A 1 242 ? -5.223 32.053 -28.787 1.00 28.97 242 GLN A O 1
ATOM 1881 N N . VAL A 1 243 ? -4.030 31.376 -26.992 1.00 27.86 243 VAL A N 1
ATOM 1882 C CA . VAL A 1 243 ? -2.598 31.705 -27.274 1.00 27.86 243 VAL A CA 1
ATOM 1883 C C . VAL A 1 243 ? -1.865 32.286 -26.039 1.00 27.86 243 VAL A C 1
ATOM 1885 O O . VAL A 1 243 ? -2.293 33.269 -25.451 1.00 27.86 243 VAL A O 1
ATOM 1888 N N . ASP A 1 244 ? -0.747 31.616 -25.737 1.00 25.41 244 ASP A N 1
ATOM 1889 C CA . ASP A 1 244 ? 0.555 31.988 -25.144 1.00 25.41 244 ASP A CA 1
ATOM 1890 C C . ASP A 1 244 ? 0.803 32.733 -23.822 1.00 25.41 244 ASP A C 1
ATOM 1892 O O . ASP A 1 244 ? 0.150 33.691 -23.424 1.00 25.41 244 ASP A O 1
ATOM 1896 N N . MET A 1 245 ? 1.916 32.270 -23.231 1.00 30.64 245 MET A N 1
ATOM 1897 C CA . MET A 1 245 ? 2.713 32.817 -22.136 1.00 30.64 245 MET A CA 1
ATOM 1898 C C . MET A 1 245 ? 3.321 34.194 -22.440 1.00 30.64 245 MET A C 1
ATOM 1900 O O . MET A 1 245 ? 3.853 34.382 -23.527 1.00 30.64 245 MET A O 1
ATOM 1904 N N . SER A 1 246 ? 3.404 35.067 -21.423 1.00 28.86 246 SER A N 1
ATOM 1905 C CA . SER A 1 246 ? 4.669 35.526 -20.798 1.00 28.86 246 SER A CA 1
ATOM 1906 C C . SER A 1 246 ? 4.564 36.922 -20.149 1.00 28.86 246 SER A C 1
ATOM 1908 O O . SER A 1 246 ? 4.269 37.889 -20.838 1.00 28.86 246 SER A O 1
ATOM 1910 N N . ALA A 1 247 ? 4.952 36.979 -18.867 1.00 30.23 247 ALA A N 1
ATOM 1911 C CA . ALA A 1 247 ? 5.786 37.997 -18.205 1.00 30.23 247 ALA A CA 1
ATOM 1912 C C . ALA A 1 247 ? 5.275 39.422 -17.843 1.00 30.23 247 ALA A C 1
ATOM 1914 O O . ALA A 1 247 ? 4.611 40.106 -18.610 1.00 30.23 247 ALA A O 1
ATOM 1915 N N . GLU A 1 248 ? 5.781 39.844 -16.668 1.00 30.08 248 GLU A N 1
ATOM 1916 C CA . GLU A 1 248 ? 6.099 41.204 -16.173 1.00 30.08 248 GLU A CA 1
ATOM 1917 C C . GLU A 1 248 ? 5.092 42.008 -15.312 1.00 30.08 248 GLU A C 1
ATOM 1919 O O . GLU A 1 248 ? 4.206 42.709 -15.786 1.00 30.08 248 GLU A O 1
ATOM 1924 N N . PHE A 1 249 ? 5.330 41.904 -13.993 1.00 27.58 249 PHE A N 1
ATOM 1925 C CA . PHE A 1 249 ? 5.518 42.962 -12.979 1.00 27.58 249 PHE A CA 1
ATOM 1926 C C . PHE A 1 249 ? 5.118 44.415 -13.320 1.00 27.58 249 PHE A C 1
ATOM 1928 O O . PHE A 1 249 ? 5.677 45.024 -14.227 1.00 27.58 249 PHE A O 1
ATOM 1935 N N . ASN A 1 250 ? 4.313 45.030 -12.440 1.00 30.45 250 ASN A N 1
ATOM 1936 C CA . ASN A 1 250 ? 4.608 46.364 -11.897 1.00 30.45 250 ASN A CA 1
ATOM 1937 C C . ASN A 1 250 ? 3.859 46.631 -10.578 1.00 30.45 250 ASN A C 1
ATOM 1939 O O . ASN A 1 250 ? 2.639 46.502 -10.495 1.00 30.45 250 ASN A O 1
ATOM 1943 N N . GLU A 1 251 ? 4.639 47.027 -9.571 1.00 31.19 251 GLU A N 1
ATOM 1944 C CA . GLU A 1 251 ? 4.228 47.643 -8.308 1.00 31.19 251 GLU A CA 1
ATOM 1945 C C . GLU A 1 251 ? 3.512 48.987 -8.545 1.00 31.19 251 GLU A C 1
ATOM 1947 O O . GLU A 1 251 ? 3.843 49.695 -9.493 1.00 31.19 251 GLU A O 1
ATOM 1952 N N . ILE A 1 252 ? 2.614 49.390 -7.633 1.00 28.73 252 ILE A N 1
ATOM 1953 C CA . ILE A 1 252 ? 2.699 50.668 -6.895 1.00 28.73 252 ILE A CA 1
ATOM 1954 C C . ILE A 1 252 ? 1.774 50.630 -5.661 1.00 28.73 252 ILE A C 1
ATOM 1956 O O . ILE A 1 252 ? 0.648 50.146 -5.688 1.00 28.73 252 ILE A O 1
ATOM 1960 N N . ARG A 1 253 ? 2.364 51.161 -4.589 1.00 31.50 253 ARG A N 1
ATOM 1961 C CA . ARG A 1 253 ? 1.991 51.299 -3.176 1.00 31.50 253 ARG A CA 1
ATOM 1962 C C . ARG A 1 253 ? 0.738 52.170 -2.865 1.00 31.50 253 ARG A C 1
ATOM 1964 O O . ARG A 1 253 ? 0.253 52.869 -3.748 1.00 31.50 253 ARG A O 1
ATOM 1971 N N . PRO A 1 254 ? 0.289 52.171 -1.585 1.00 39.31 254 PRO A N 1
ATOM 1972 C CA . PRO A 1 254 ? -1.054 52.504 -1.102 1.00 39.31 254 PRO A CA 1
ATOM 1973 C C . PRO A 1 254 ? -1.181 53.901 -0.476 1.00 39.31 254 PRO A C 1
ATOM 1975 O O . PRO A 1 254 ? -0.187 54.468 -0.025 1.00 39.31 254 PRO A O 1
ATOM 1978 N N . GLU A 1 255 ? -2.421 54.370 -0.303 1.00 27.16 255 GLU A N 1
ATOM 1979 C CA . GLU A 1 255 ? -2.756 55.444 0.642 1.00 27.16 255 GLU A CA 1
ATOM 1980 C C . GLU A 1 255 ? -3.992 55.090 1.496 1.00 27.16 255 GLU A C 1
ATOM 1982 O O . GLU A 1 255 ? -5.108 54.912 1.015 1.00 27.16 255 GLU A O 1
ATOM 1987 N N . GLU A 1 256 ? -3.686 54.921 2.783 1.00 31.06 256 GLU A N 1
ATOM 1988 C CA . GLU A 1 256 ? -4.427 55.168 4.027 1.00 31.06 256 GLU A CA 1
ATOM 1989 C C . GLU A 1 256 ? -5.902 55.621 3.961 1.00 31.06 256 GLU A C 1
ATOM 1991 O O . GLU A 1 256 ? -6.204 56.697 3.459 1.00 31.06 256 GLU A O 1
ATOM 1996 N N . PHE A 1 257 ? -6.784 54.929 4.702 1.00 23.72 257 PHE A N 1
ATOM 1997 C CA . PHE A 1 257 ? -7.471 55.565 5.841 1.00 23.72 257 PHE A CA 1
ATOM 1998 C C . PHE A 1 257 ? -8.098 54.546 6.810 1.00 23.72 257 PHE A C 1
ATOM 2000 O O . PHE A 1 257 ? -8.847 53.650 6.432 1.00 23.72 257 PHE A O 1
ATOM 2007 N N . ASN A 1 258 ? -7.786 54.737 8.092 1.00 30.45 258 ASN A N 1
ATOM 2008 C CA . ASN A 1 258 ? -8.349 54.059 9.256 1.00 30.45 258 ASN A CA 1
ATOM 2009 C C . ASN A 1 258 ? -9.862 54.298 9.397 1.00 30.45 258 ASN A C 1
ATOM 2011 O O . ASN A 1 258 ? -10.260 55.456 9.442 1.00 30.45 258 ASN A O 1
ATOM 2015 N N . GLN A 1 259 ? -10.657 53.255 9.662 1.00 28.05 259 GLN A N 1
ATOM 2016 C CA . GLN A 1 259 ? -11.608 53.233 10.790 1.00 28.05 259 GLN A CA 1
ATOM 2017 C C . GLN A 1 259 ? -12.201 51.825 10.956 1.00 28.05 259 GLN A C 1
ATOM 2019 O O . GLN A 1 259 ? -12.733 51.251 10.012 1.00 28.05 259 GLN A O 1
ATOM 2024 N N . GLY A 1 260 ? -12.067 51.252 12.153 1.00 33.25 260 GLY A N 1
ATOM 2025 C CA . GLY A 1 260 ? -12.341 49.840 12.404 1.00 33.25 260 GLY A CA 1
ATOM 2026 C C . GLY A 1 260 ? -13.801 49.451 12.618 1.00 33.25 260 GLY A C 1
ATOM 2027 O O . GLY A 1 260 ? -14.654 50.288 12.889 1.00 33.25 260 GLY A O 1
ATOM 2028 N N . PHE A 1 261 ? -14.038 48.138 12.612 1.00 29.84 261 PHE A N 1
ATOM 2029 C CA . PHE A 1 261 ? -14.927 47.467 13.560 1.00 29.84 261 PHE A CA 1
ATOM 2030 C C . PHE A 1 261 ? -14.621 45.958 13.595 1.00 29.84 261 PHE A C 1
ATOM 2032 O O . PHE A 1 261 ? -14.347 45.342 12.569 1.00 29.84 261 PHE A O 1
ATOM 2039 N N . HIS A 1 262 ? -14.619 45.388 14.800 1.00 38.03 262 HIS A N 1
ATOM 2040 C CA . HIS A 1 262 ? -14.294 43.994 15.117 1.00 38.03 262 HIS A CA 1
ATOM 2041 C C . HIS A 1 262 ? -15.220 42.971 14.432 1.00 38.03 262 HIS A C 1
ATOM 2043 O O . HIS A 1 262 ? -16.435 43.154 14.425 1.00 38.03 262 HIS A O 1
ATOM 2049 N N . CYS A 1 263 ? -14.660 41.837 13.988 1.00 31.00 263 CYS A N 1
ATOM 2050 C CA . CYS A 1 263 ? -15.415 40.636 13.615 1.00 31.00 263 CYS A CA 1
ATOM 2051 C C . CYS A 1 263 ? -15.205 39.519 14.655 1.00 31.00 263 CYS A C 1
ATOM 2053 O O . CYS A 1 263 ? -14.080 39.213 15.047 1.00 31.00 263 CYS A O 1
ATOM 2055 N N . SER A 1 264 ? -16.313 38.946 15.122 1.00 45.00 264 SER A N 1
ATOM 2056 C CA . SER A 1 264 ? -16.465 38.129 16.333 1.00 45.00 264 SER A CA 1
ATOM 2057 C C . SER A 1 264 ? -15.998 36.671 16.232 1.00 45.00 264 SER A C 1
ATOM 2059 O O . SER A 1 264 ? -16.112 35.949 17.212 1.00 45.00 264 SER A O 1
ATOM 2061 N N . GLY A 1 265 ? -15.445 36.227 15.101 1.00 48.81 265 GLY A N 1
ATOM 2062 C CA . GLY A 1 265 ? -15.175 34.800 14.858 1.00 48.81 265 GLY A CA 1
ATOM 2063 C C . GLY A 1 265 ? -13.960 34.203 15.580 1.00 48.81 265 GLY A C 1
ATOM 2064 O O . GLY A 1 265 ? -13.912 32.995 15.772 1.00 48.81 265 GLY A O 1
ATOM 2065 N N . LYS A 1 266 ? -12.981 35.012 16.015 1.00 49.25 266 LYS A N 1
ATOM 2066 C CA . LYS A 1 266 ? -11.789 34.482 16.712 1.00 49.25 266 LYS A CA 1
ATOM 2067 C C . LYS A 1 266 ? -12.084 34.012 18.139 1.00 49.25 266 LYS A C 1
ATOM 2069 O O . LYS A 1 266 ? -11.505 33.029 18.578 1.00 49.25 266 LYS A O 1
ATOM 2074 N N . LYS A 1 267 ? -13.026 34.661 18.835 1.00 56.91 267 LYS A N 1
ATOM 2075 C CA . LYS A 1 267 ? -13.383 34.300 20.218 1.00 56.91 267 LYS A CA 1
ATOM 2076 C C . LYS A 1 267 ? -14.095 32.955 20.313 1.00 56.91 267 LYS A C 1
ATOM 2078 O O . LYS A 1 267 ? -13.904 32.251 21.294 1.00 56.91 267 LYS A O 1
ATOM 2083 N N . ASP A 1 268 ? -14.884 32.601 19.302 1.00 60.09 268 ASP A N 1
ATOM 2084 C CA . ASP A 1 268 ? -15.610 31.330 19.288 1.00 60.09 268 ASP A CA 1
ATOM 2085 C C . ASP A 1 268 ? -14.656 30.156 19.029 1.00 60.09 268 ASP A C 1
ATOM 2087 O O . ASP A 1 268 ? -14.798 29.102 19.639 1.00 60.09 268 ASP A O 1
ATOM 2091 N N . ILE A 1 269 ? -13.629 30.362 18.196 1.00 63.47 269 ILE A N 1
ATOM 2092 C CA . ILE A 1 269 ? -12.570 29.372 17.951 1.00 63.47 269 ILE A CA 1
ATOM 2093 C C . ILE A 1 269 ? -11.699 29.205 19.202 1.00 63.47 269 ILE A C 1
ATOM 2095 O O . ILE A 1 269 ? -11.539 28.085 19.676 1.00 63.47 269 ILE A O 1
ATOM 2099 N N . GLU A 1 270 ? -11.235 30.305 19.801 1.00 71.38 270 GLU A N 1
ATOM 2100 C CA . GLU A 1 270 ? -10.451 30.271 21.047 1.00 71.38 270 GLU A CA 1
ATOM 2101 C C . GLU A 1 270 ? -11.250 29.654 22.215 1.00 71.38 270 GLU A C 1
ATOM 2103 O O . GLU A 1 270 ? -10.698 28.922 23.036 1.00 71.38 270 GLU A O 1
ATOM 2108 N N . SER A 1 271 ? -12.567 29.887 22.284 1.00 75.56 271 SER A N 1
ATOM 2109 C CA . SER A 1 271 ? -13.439 29.278 23.299 1.00 75.56 271 SER A CA 1
ATOM 2110 C C . SER A 1 271 ? -13.634 27.774 23.088 1.00 75.56 271 SER A C 1
ATOM 2112 O O . SER A 1 271 ? -13.723 27.037 24.070 1.00 75.56 271 SER A O 1
ATOM 2114 N N . LEU A 1 272 ? -13.724 27.315 21.837 1.00 82.25 272 LEU A N 1
ATOM 2115 C CA . LEU A 1 272 ? -13.848 25.892 21.507 1.00 82.25 272 LEU A CA 1
ATOM 2116 C C . LEU A 1 272 ? -12.528 25.145 21.728 1.00 82.25 272 LEU A C 1
ATOM 2118 O O . LEU A 1 272 ? -12.539 24.017 22.217 1.00 82.25 272 LEU A O 1
ATOM 2122 N N . GLU A 1 273 ? -11.393 25.782 21.438 1.00 73.31 273 GLU A N 1
ATOM 2123 C CA . GLU A 1 273 ? -10.062 25.258 21.759 1.00 73.31 273 GLU A CA 1
ATOM 2124 C C . GLU A 1 273 ? -9.866 25.114 23.274 1.00 73.31 273 GLU A C 1
ATOM 2126 O O . GLU A 1 273 ? -9.368 24.087 23.739 1.00 73.31 273 GLU A O 1
ATOM 2131 N N . HIS A 1 274 ? -10.321 26.097 24.059 1.00 81.94 274 HIS A N 1
ATOM 2132 C CA . HIS A 1 274 ? -10.254 26.025 25.517 1.00 81.94 274 HIS A CA 1
ATOM 2133 C C . HIS A 1 274 ? -11.136 24.903 26.088 1.00 81.94 274 HIS A C 1
ATOM 2135 O O . HIS A 1 274 ? -10.675 24.139 26.931 1.00 81.94 274 HIS A O 1
ATOM 2141 N N . GLN A 1 275 ? -12.358 24.731 25.571 1.00 87.38 275 GLN A N 1
ATOM 2142 C CA . GLN A 1 275 ? -13.249 23.633 25.976 1.00 87.38 275 GLN A CA 1
ATOM 2143 C C . GLN A 1 275 ? -12.699 22.249 25.614 1.00 87.38 275 GLN A C 1
ATOM 2145 O O . GLN A 1 275 ? -12.841 21.303 26.388 1.00 87.38 275 GLN A O 1
ATOM 2150 N N . LEU A 1 276 ? -12.051 22.113 24.454 1.00 86.19 276 LEU A N 1
ATOM 2151 C CA . LEU A 1 276 ? -11.374 20.871 24.073 1.00 86.19 276 LEU A CA 1
ATOM 2152 C C . LEU A 1 276 ? -10.231 20.545 25.035 1.00 86.19 276 LEU A C 1
ATOM 2154 O O . LEU A 1 276 ? -10.091 19.399 25.460 1.00 86.19 276 LEU A O 1
ATOM 2158 N N . TYR A 1 277 ? -9.445 21.551 25.411 1.00 87.81 277 TYR A N 1
ATOM 2159 C CA . TYR A 1 277 ? -8.362 21.387 26.372 1.00 87.81 277 TYR A CA 1
ATOM 2160 C C . TYR A 1 277 ? -8.878 20.964 27.760 1.00 87.81 277 TYR A C 1
ATOM 2162 O O . TYR A 1 277 ? -8.338 20.027 28.348 1.00 87.81 277 TYR A O 1
ATOM 2170 N N . GLU A 1 278 ? -9.957 21.582 28.252 1.00 86.75 278 GLU A N 1
ATOM 2171 C CA . GLU A 1 278 ? -10.600 21.214 29.524 1.00 86.75 278 GLU A CA 1
ATOM 2172 C C . GLU A 1 278 ? -11.135 19.772 29.505 1.00 86.75 278 GLU A C 1
ATOM 2174 O O . GLU A 1 278 ? -10.859 19.009 30.431 1.00 86.75 278 GLU A O 1
ATOM 2179 N N . MET A 1 279 ? -11.803 19.344 28.424 1.00 88.94 279 MET A N 1
ATOM 2180 C CA . MET A 1 279 ? -12.265 17.954 28.292 1.00 88.94 279 MET A CA 1
ATOM 2181 C C . MET A 1 279 ? -11.112 16.943 28.252 1.00 88.94 279 MET A C 1
ATOM 2183 O O . MET A 1 279 ? -11.234 15.840 28.786 1.00 88.94 279 MET A O 1
ATOM 2187 N N . HIS A 1 280 ? -9.986 17.282 27.620 1.00 84.00 280 HIS A N 1
ATOM 2188 C CA . HIS A 1 280 ? -8.808 16.413 27.623 1.00 84.00 280 HIS A CA 1
ATOM 2189 C C . HIS A 1 280 ? -8.185 16.302 29.019 1.00 84.00 280 HIS A C 1
ATOM 2191 O O . HIS A 1 280 ? -7.811 15.204 29.431 1.00 84.00 280 HIS A O 1
ATOM 2197 N N . GLU A 1 281 ? -8.140 17.397 29.778 1.00 89.62 281 GLU A N 1
ATOM 2198 C CA . GLU A 1 281 ? -7.660 17.393 31.161 1.00 89.62 281 GLU A CA 1
ATOM 2199 C C . GLU A 1 281 ? -8.581 16.584 32.094 1.00 89.62 281 GLU A C 1
ATOM 2201 O O . GLU A 1 281 ? -8.106 15.845 32.959 1.00 89.62 281 GLU A O 1
ATOM 2206 N N . GLU A 1 282 ? -9.901 16.680 31.914 1.00 89.88 282 GLU A N 1
ATOM 2207 C CA . GLU A 1 282 ? -10.878 15.879 32.660 1.00 89.88 282 GLU A CA 1
ATOM 2208 C C . GLU A 1 282 ? -10.794 14.387 32.319 1.00 89.88 282 GLU A C 1
ATOM 2210 O O . GLU A 1 282 ? -10.830 13.555 33.228 1.00 89.88 282 GLU A O 1
ATOM 2215 N N . ASN A 1 283 ? -10.596 14.035 31.046 1.00 82.38 283 ASN A N 1
ATOM 2216 C CA . ASN A 1 283 ? -10.407 12.646 30.621 1.00 82.38 283 ASN A CA 1
ATOM 2217 C C . ASN A 1 283 ? -9.131 12.022 31.205 1.00 82.38 283 ASN A C 1
ATOM 2219 O O . ASN A 1 283 ? -9.145 10.859 31.607 1.00 82.38 283 ASN A O 1
ATOM 2223 N N . GLU A 1 284 ? -8.045 12.788 31.317 1.00 85.12 284 GLU A N 1
ATOM 2224 C CA . GLU A 1 284 ? -6.818 12.341 31.991 1.00 85.12 284 GLU A CA 1
ATOM 2225 C C . GLU A 1 284 ? -7.033 12.155 33.502 1.00 85.12 284 GLU A C 1
ATOM 2227 O O . GLU A 1 284 ? -6.629 11.139 34.074 1.00 85.12 284 GLU A O 1
ATOM 2232 N N . LYS A 1 285 ? -7.747 13.081 34.161 1.00 89.81 285 LYS A N 1
ATOM 2233 C CA . LYS A 1 285 ? -8.137 12.924 35.576 1.00 89.81 285 LYS A CA 1
ATOM 2234 C C . LYS A 1 285 ? -8.996 11.675 35.782 1.00 89.81 285 LYS A C 1
ATOM 2236 O O . LYS A 1 285 ? -8.783 10.940 36.747 1.00 89.81 285 LYS A O 1
ATOM 2241 N N . LEU A 1 286 ? -9.932 11.412 34.871 1.00 93.38 286 LEU A N 1
ATOM 2242 C CA . LEU A 1 286 ? -10.785 10.229 34.899 1.00 93.38 286 LEU A CA 1
ATOM 2243 C C . LEU A 1 286 ? -9.965 8.946 34.705 1.00 93.38 286 LEU A C 1
ATOM 2245 O O . LEU A 1 286 ? -10.155 7.984 35.448 1.00 93.38 286 LEU A O 1
ATOM 2249 N N . MET A 1 287 ? -8.998 8.944 33.783 1.00 81.44 287 MET A N 1
ATOM 2250 C CA . MET A 1 287 ? -8.077 7.823 33.574 1.00 81.44 287 MET A CA 1
ATOM 2251 C C . MET A 1 287 ? -7.250 7.523 34.835 1.00 81.44 287 MET A C 1
ATOM 2253 O O . MET A 1 287 ? -7.139 6.362 35.233 1.00 81.44 287 MET A O 1
ATOM 2257 N N . GLY A 1 288 ? -6.759 8.559 35.524 1.00 88.44 288 GLY A N 1
ATOM 2258 C CA . GLY A 1 288 ? -6.054 8.412 36.801 1.00 88.44 288 GLY A CA 1
ATOM 2259 C C . GLY A 1 288 ? -6.936 7.861 37.931 1.00 88.44 288 GLY A C 1
ATOM 2260 O O . GLY A 1 288 ? -6.479 7.054 38.743 1.00 88.44 288 GLY A O 1
ATOM 2261 N N . LEU A 1 289 ? -8.220 8.237 37.976 1.00 89.19 289 LEU A N 1
ATOM 2262 C CA . LEU A 1 289 ? -9.186 7.653 38.915 1.00 89.19 289 LEU A CA 1
ATOM 2263 C C . LEU A 1 289 ? -9.475 6.180 38.597 1.00 89.19 289 LEU A C 1
ATOM 2265 O O . LEU A 1 289 ? -9.539 5.369 39.522 1.00 89.19 289 LEU A O 1
ATOM 2269 N N . TYR A 1 290 ? -9.581 5.813 37.317 1.00 86.31 290 TYR A N 1
ATOM 2270 C CA . TYR A 1 290 ? -9.725 4.417 36.893 1.00 86.31 290 TYR A CA 1
ATOM 2271 C C . TYR A 1 290 ? -8.507 3.570 37.272 1.00 86.31 290 TYR A C 1
ATOM 2273 O O . TYR A 1 290 ? -8.666 2.465 37.792 1.00 86.31 290 TYR A O 1
ATOM 2281 N N . GLU A 1 291 ? -7.294 4.082 37.070 1.00 89.56 291 GLU A N 1
ATOM 2282 C CA . GLU A 1 291 ? -6.065 3.394 37.471 1.00 89.56 291 GLU A CA 1
ATOM 2283 C C . GLU A 1 291 ? -6.010 3.185 38.992 1.00 89.56 291 GLU A C 1
ATOM 2285 O O . GLU A 1 291 ? -5.699 2.088 39.467 1.00 89.56 291 GLU A O 1
ATOM 2290 N N . LYS A 1 292 ? -6.399 4.204 39.767 1.00 87.19 292 LYS A N 1
ATOM 2291 C CA . LYS A 1 292 ? -6.466 4.119 41.228 1.00 87.19 292 LYS A CA 1
ATOM 2292 C C . LYS A 1 292 ? -7.516 3.110 41.703 1.00 87.19 292 LYS A C 1
ATOM 2294 O O . LYS A 1 292 ? -7.204 2.284 42.556 1.00 87.19 292 LYS A O 1
ATOM 2299 N N . ALA A 1 293 ? -8.712 3.114 41.117 1.00 85.38 293 ALA A N 1
ATOM 2300 C CA . ALA A 1 293 ? -9.775 2.167 41.452 1.00 85.38 293 ALA A CA 1
ATOM 2301 C C . ALA A 1 293 ? -9.396 0.718 41.097 1.00 85.38 293 ALA A C 1
ATOM 2303 O O . ALA A 1 293 ? -9.667 -0.205 41.866 1.00 85.38 293 ALA A O 1
ATOM 2304 N N . MET A 1 294 ? -8.713 0.502 39.966 1.00 84.69 294 MET A N 1
ATOM 2305 C CA . MET A 1 294 ? -8.176 -0.817 39.615 1.00 84.69 294 MET A CA 1
ATOM 2306 C C . MET A 1 294 ? -7.123 -1.284 40.619 1.00 84.69 294 MET A C 1
ATOM 2308 O O . MET A 1 294 ? -7.152 -2.440 41.037 1.00 84.69 294 MET A O 1
ATOM 2312 N N . LYS A 1 295 ? -6.235 -0.384 41.049 1.00 86.44 295 LYS A N 1
ATOM 2313 C CA . LYS A 1 295 ? -5.203 -0.688 42.041 1.00 86.44 295 LYS A CA 1
ATOM 2314 C C . LYS A 1 295 ? -5.796 -1.012 43.412 1.00 86.44 295 LYS A C 1
ATOM 2316 O O . LYS A 1 295 ? -5.397 -2.000 44.016 1.00 86.44 295 LYS A O 1
ATOM 2321 N N . GLU A 1 296 ? -6.790 -0.247 43.861 1.00 86.00 296 GLU A N 1
ATOM 2322 C CA . GLU A 1 296 ? -7.520 -0.511 45.106 1.00 86.00 296 GLU A CA 1
ATOM 2323 C C . GLU A 1 296 ? -8.248 -1.859 45.047 1.00 86.00 296 GLU A C 1
ATOM 2325 O O . GLU A 1 296 ? -8.113 -2.662 45.967 1.00 86.00 296 GLU A O 1
ATOM 2330 N N . ARG A 1 297 ? -8.933 -2.181 43.940 1.00 88.12 297 ARG A N 1
ATOM 2331 C CA . ARG A 1 297 ? -9.563 -3.497 43.730 1.00 88.12 297 ARG A CA 1
ATOM 2332 C C . ARG A 1 297 ? -8.546 -4.639 43.778 1.00 88.12 297 ARG A C 1
ATOM 2334 O O . ARG A 1 297 ? -8.813 -5.676 44.385 1.00 88.12 297 ARG A O 1
ATOM 2341 N N . ASP A 1 298 ? -7.394 -4.475 43.137 1.00 85.94 298 ASP A N 1
ATOM 2342 C CA . ASP A 1 298 ? -6.347 -5.497 43.113 1.00 85.94 298 ASP A CA 1
ATOM 2343 C C . ASP A 1 298 ? -5.677 -5.657 44.491 1.00 85.94 298 ASP A C 1
ATOM 2345 O O . ASP A 1 298 ? -5.328 -6.775 44.883 1.00 85.94 298 ASP A O 1
ATOM 2349 N N . ASP A 1 299 ? -5.566 -4.577 45.266 1.00 81.50 299 ASP A N 1
ATOM 2350 C CA . ASP A 1 299 ? -5.111 -4.606 46.656 1.00 81.50 299 ASP A CA 1
ATOM 2351 C C . ASP A 1 299 ? -6.159 -5.251 47.585 1.00 81.50 299 ASP A C 1
ATOM 2353 O O . ASP A 1 299 ? -5.794 -6.090 48.409 1.00 81.50 299 ASP A O 1
ATOM 2357 N N . PHE A 1 300 ? -7.460 -4.989 47.403 1.00 76.44 300 PHE A N 1
ATOM 2358 C CA . PHE A 1 300 ? -8.539 -5.693 48.116 1.00 76.44 300 PHE A CA 1
ATOM 2359 C C . PHE A 1 300 ? -8.553 -7.186 47.795 1.00 76.44 300 PHE A C 1
ATOM 2361 O O . PHE A 1 300 ? -8.659 -8.019 48.696 1.00 76.44 300 PHE A O 1
ATOM 2368 N N . LYS A 1 301 ? -8.361 -7.545 46.524 1.00 85.31 301 LYS A N 1
ATOM 2369 C CA . LYS A 1 301 ? -8.234 -8.940 46.092 1.00 85.31 301 LYS A CA 1
ATOM 2370 C C . LYS A 1 301 ? -7.016 -9.615 46.732 1.00 85.31 301 LYS A C 1
ATOM 2372 O O . LYS A 1 301 ? -7.094 -10.780 47.115 1.00 85.31 301 LYS A O 1
ATOM 2377 N N . ARG A 1 302 ? -5.909 -8.883 46.905 1.00 84.56 302 ARG A N 1
ATOM 2378 C CA . ARG A 1 302 ? -4.701 -9.361 47.598 1.00 84.56 302 ARG A CA 1
ATOM 2379 C C . ARG A 1 302 ? -4.925 -9.530 49.104 1.00 84.56 302 ARG A C 1
ATOM 2381 O O . ARG A 1 302 ? -4.456 -10.516 49.668 1.00 84.56 302 ARG A O 1
ATOM 2388 N N . ILE A 1 303 ? -5.657 -8.616 49.744 1.00 78.38 303 ILE A N 1
ATOM 2389 C CA . ILE A 1 303 ? -6.018 -8.698 51.168 1.00 78.38 303 ILE A CA 1
ATOM 2390 C C . ILE A 1 303 ? -6.942 -9.898 51.415 1.00 78.38 303 ILE A C 1
ATOM 2392 O O . ILE A 1 303 ? -6.652 -10.696 52.305 1.00 78.38 303 ILE A O 1
ATOM 2396 N N . LEU A 1 304 ? -7.974 -10.099 50.588 1.00 72.69 304 LEU A N 1
ATOM 2397 C CA . LEU A 1 304 ? -8.874 -11.257 50.675 1.00 72.69 304 LEU A CA 1
ATOM 2398 C C . LEU A 1 304 ? -8.125 -12.581 50.481 1.00 72.69 304 LEU A C 1
ATOM 2400 O O . LEU A 1 304 ? -8.244 -13.469 51.320 1.00 72.69 304 LEU A O 1
ATOM 2404 N N . ALA A 1 305 ? -7.254 -12.676 49.473 1.00 72.94 305 ALA A N 1
ATOM 2405 C CA . ALA A 1 305 ? -6.422 -13.864 49.264 1.00 72.94 305 ALA A CA 1
ATOM 2406 C C . ALA A 1 305 ? -5.455 -14.132 50.439 1.00 72.94 305 ALA A C 1
ATOM 2408 O O . ALA A 1 305 ? -5.164 -15.281 50.773 1.00 72.94 305 ALA A O 1
ATOM 2409 N N . SER A 1 306 ? -4.962 -13.081 51.108 1.00 66.06 306 SER A N 1
ATOM 2410 C CA . SER A 1 306 ? -4.126 -13.223 52.311 1.00 66.06 306 SER A CA 1
ATOM 2411 C C . SER A 1 306 ? -4.924 -13.650 53.551 1.00 66.06 306 SER A C 1
ATOM 2413 O O . SER A 1 306 ? -4.397 -14.347 54.417 1.00 66.06 306 SER A O 1
ATOM 2415 N N . MET A 1 307 ? -6.203 -13.278 53.620 1.00 56.62 307 MET A N 1
ATOM 2416 C CA . MET A 1 307 ? -7.124 -13.619 54.703 1.00 56.62 307 MET A CA 1
ATOM 2417 C C . MET A 1 307 ? -7.651 -15.057 54.557 1.00 56.62 307 MET A C 1
ATOM 2419 O O . MET A 1 307 ? -7.762 -15.770 55.552 1.00 56.62 307 MET A O 1
ATOM 2423 N N . GLU A 1 308 ? -7.840 -15.530 53.321 1.00 49.88 308 GLU A N 1
ATOM 2424 C CA . GLU A 1 308 ? -8.142 -16.932 52.991 1.00 49.88 308 GLU A CA 1
ATOM 2425 C C . GLU A 1 308 ? -7.000 -17.890 53.374 1.00 49.88 308 GLU A C 1
ATOM 2427 O O . GLU A 1 308 ? -7.258 -19.007 53.820 1.00 49.88 308 GLU A O 1
ATOM 2432 N N . SER A 1 309 ? -5.741 -17.438 53.306 1.00 50.28 309 SER A N 1
ATOM 2433 C CA . SER A 1 309 ? -4.575 -18.217 53.759 1.00 50.28 309 SER A CA 1
ATOM 2434 C C . SER A 1 309 ? -4.470 -18.323 55.295 1.00 50.28 309 SER A C 1
ATOM 2436 O O . SER A 1 309 ? -3.852 -19.249 55.815 1.00 50.28 309 SER A O 1
ATOM 2438 N N . ASN A 1 310 ? -5.111 -17.411 56.041 1.00 45.47 310 ASN A N 1
ATOM 2439 C CA . ASN A 1 310 ? -5.126 -17.400 57.514 1.00 45.47 310 ASN A CA 1
ATOM 2440 C C . ASN A 1 310 ? -6.360 -18.097 58.127 1.00 45.47 310 ASN A C 1
ATOM 2442 O O . ASN A 1 310 ? -6.415 -18.291 59.339 1.00 45.47 310 ASN A O 1
ATOM 2446 N N . MET A 1 311 ? -7.335 -18.497 57.305 1.00 39.91 311 MET A N 1
ATOM 2447 C CA . MET A 1 311 ? -8.613 -19.100 57.718 1.00 39.91 311 MET A CA 1
ATOM 2448 C C . MET A 1 311 ? -8.677 -20.624 57.503 1.00 39.91 311 MET A C 1
ATOM 2450 O O . MET A 1 311 ? -9.748 -21.226 57.575 1.00 39.91 311 MET A O 1
ATOM 2454 N N . SER A 1 312 ? -7.543 -21.293 57.273 1.00 33.31 312 SER A N 1
ATOM 2455 C CA . SER A 1 312 ? -7.479 -22.757 57.124 1.00 33.31 312 SER A CA 1
ATOM 2456 C C . SER A 1 312 ? -7.294 -23.515 58.450 1.00 33.31 312 SER A C 1
ATOM 2458 O O . SER A 1 312 ? -6.742 -24.616 58.452 1.00 33.31 312 SER A O 1
ATOM 2460 N N . LEU A 1 313 ? -7.716 -22.944 59.586 1.00 40.00 313 LEU A N 1
ATOM 2461 C CA . LEU A 1 313 ? -7.552 -23.558 60.910 1.00 40.00 313 LEU A CA 1
ATOM 2462 C C . LEU A 1 313 ? -8.733 -23.299 61.857 1.00 40.00 313 LEU A C 1
ATOM 2464 O O . LEU A 1 313 ? -8.515 -23.046 63.027 1.00 40.00 313 LEU A O 1
ATOM 2468 N N . THR A 1 314 ? -9.970 -23.404 61.365 1.00 33.88 314 THR A N 1
ATOM 2469 C CA . THR A 1 314 ? -11.175 -23.687 62.178 1.00 33.88 314 THR A CA 1
ATOM 2470 C C . THR A 1 314 ? -12.352 -24.031 61.257 1.00 33.88 314 THR A C 1
ATOM 2472 O O . THR A 1 314 ? -13.195 -23.201 60.935 1.00 33.88 314 THR A O 1
ATOM 2475 N N . LYS A 1 315 ? -12.418 -25.287 60.806 1.00 31.80 315 LYS A N 1
ATOM 2476 C CA . LYS A 1 315 ? -13.665 -25.890 60.313 1.00 31.80 315 LYS A CA 1
ATOM 2477 C C . LYS A 1 315 ? -14.109 -26.923 61.341 1.00 31.80 315 LYS A C 1
ATOM 2479 O O . LYS A 1 315 ? -13.654 -28.060 61.291 1.00 31.80 315 LYS A O 1
ATOM 2484 N N . GLU A 1 316 ? -14.966 -26.507 62.269 1.00 32.22 316 GLU A N 1
ATOM 2485 C CA . GLU A 1 316 ? -15.865 -27.423 62.966 1.00 32.22 316 GLU A CA 1
ATOM 2486 C C . GLU A 1 316 ? -17.263 -27.266 62.374 1.00 32.22 316 GLU A C 1
ATOM 2488 O O . GLU A 1 316 ? -17.819 -26.177 62.242 1.00 32.22 316 GLU A O 1
ATOM 2493 N N . GLU A 1 317 ? -17.747 -28.409 61.926 1.00 33.03 317 GLU A N 1
ATOM 2494 C CA . GLU A 1 317 ? -18.992 -28.690 61.247 1.00 33.03 317 GLU A CA 1
ATOM 2495 C C . GLU A 1 317 ? -20.091 -28.807 62.311 1.00 33.03 317 GLU A C 1
ATOM 2497 O O . GLU A 1 317 ? -20.072 -29.733 63.120 1.00 33.03 317 GLU A O 1
ATOM 2502 N N . ILE A 1 318 ? -21.045 -27.871 62.342 1.00 27.22 318 ILE A N 1
ATOM 2503 C CA . ILE A 1 318 ? -22.282 -28.037 63.114 1.00 27.22 318 ILE A CA 1
ATOM 2504 C C . ILE A 1 318 ? -23.438 -28.154 62.131 1.00 27.22 318 ILE A C 1
ATOM 2506 O O . ILE A 1 318 ? -23.874 -27.196 61.495 1.00 27.22 318 ILE A O 1
ATOM 2510 N N . VAL A 1 319 ? -23.902 -29.392 62.021 1.00 27.89 319 VAL A N 1
ATOM 2511 C CA . VAL A 1 319 ? -25.140 -29.814 61.381 1.00 27.89 319 VAL A CA 1
ATOM 2512 C C . VAL A 1 319 ? -26.317 -29.330 62.227 1.00 27.89 319 VAL A C 1
ATOM 2514 O O . VAL A 1 319 ? -26.430 -29.692 63.396 1.00 27.89 319 VAL A O 1
ATOM 2517 N N . CYS A 1 320 ? -27.222 -28.566 61.620 1.00 28.67 320 CYS A N 1
ATOM 2518 C CA . CYS A 1 320 ? -28.573 -28.353 62.136 1.00 28.67 320 CYS A CA 1
ATOM 2519 C C . CYS A 1 320 ? -29.541 -29.321 61.447 1.00 28.67 320 CYS A C 1
ATOM 2521 O O . CYS A 1 320 ? -29.465 -29.506 60.229 1.00 28.67 320 CYS A O 1
ATOM 2523 N N . PRO A 1 321 ? -30.509 -29.863 62.198 1.00 31.47 321 PRO A N 1
ATOM 2524 C CA . PRO A 1 321 ? -31.831 -30.039 61.627 1.00 31.47 321 PRO A CA 1
ATOM 2525 C C . PRO A 1 321 ? -32.911 -29.471 62.549 1.00 31.47 321 PRO A C 1
ATOM 2527 O O . PRO A 1 321 ? -32.995 -29.792 63.732 1.00 31.47 321 PRO A O 1
ATOM 2530 N N . GLU A 1 322 ? -33.784 -28.674 61.951 1.00 28.80 322 GLU A N 1
ATOM 2531 C CA . GLU A 1 322 ? -35.023 -28.193 62.537 1.00 28.80 322 GLU A CA 1
ATOM 2532 C C . GLU A 1 322 ? -36.190 -28.916 61.849 1.00 28.80 322 GLU A C 1
ATOM 2534 O O . GLU A 1 322 ? -36.321 -28.883 60.622 1.00 28.80 322 GLU A O 1
ATOM 2539 N N . LYS A 1 323 ? -37.037 -29.600 62.629 1.00 26.89 323 LYS A N 1
ATOM 2540 C CA . LYS A 1 323 ? -38.454 -29.785 62.294 1.00 26.89 323 LYS A CA 1
ATOM 2541 C C . LYS A 1 323 ? -39.278 -30.135 63.534 1.00 26.89 323 LYS A C 1
ATOM 2543 O O . LYS A 1 323 ? -39.007 -31.106 64.232 1.00 26.89 323 LYS A O 1
ATOM 2548 N N . LEU A 1 324 ? -40.290 -29.299 63.729 1.00 31.53 324 LEU A N 1
ATOM 2549 C CA . LEU A 1 324 ? -41.415 -29.349 64.659 1.00 31.53 324 LEU A CA 1
ATOM 2550 C C . LEU A 1 324 ? -42.143 -30.706 64.674 1.00 31.53 324 LEU A C 1
ATOM 2552 O O . LEU A 1 324 ? -42.244 -31.337 63.621 1.00 31.53 324 LEU A O 1
ATOM 2556 N N . VAL A 1 325 ? -42.724 -31.080 65.826 1.00 26.55 325 VAL A N 1
ATOM 2557 C CA . VAL A 1 325 ? -44.148 -31.465 66.012 1.00 26.55 325 VAL A CA 1
ATOM 2558 C C . VAL A 1 325 ? -44.436 -31.778 67.495 1.00 26.55 325 VAL A C 1
ATOM 2560 O O . VAL A 1 325 ? -43.617 -32.352 68.208 1.00 26.55 325 VAL A O 1
ATOM 2563 N N . GLU A 1 326 ? -45.623 -31.337 67.904 1.00 30.08 326 GLU A N 1
ATOM 2564 C CA . GLU A 1 326 ? -46.338 -31.422 69.182 1.00 30.08 326 GLU A CA 1
ATOM 2565 C C . GLU A 1 326 ? -46.502 -32.847 69.758 1.00 30.08 326 GLU A C 1
ATOM 2567 O O . GLU A 1 326 ? -46.644 -33.808 69.005 1.00 30.08 326 GLU A O 1
ATOM 2572 N N . MET A 1 327 ? -46.583 -32.969 71.092 1.00 26.56 327 MET A N 1
ATOM 2573 C CA . MET A 1 327 ? -47.786 -33.402 71.842 1.00 26.56 327 MET A CA 1
ATOM 2574 C C . MET A 1 327 ? -47.449 -33.844 73.286 1.00 26.56 327 MET A C 1
ATOM 2576 O O . MET A 1 327 ? -46.625 -34.726 73.506 1.00 26.56 327 MET A O 1
ATOM 2580 N N . ASP A 1 328 ? -48.167 -33.221 74.225 1.00 25.22 328 ASP A N 1
ATOM 2581 C CA . ASP A 1 328 ? -48.738 -33.729 75.482 1.00 25.22 328 ASP A CA 1
ATOM 2582 C C . ASP A 1 328 ? -47.878 -34.463 76.534 1.00 25.22 328 ASP A C 1
ATOM 2584 O O . ASP A 1 328 ? -47.620 -35.666 76.473 1.00 25.22 328 ASP A O 1
ATOM 2588 N N . GLU A 1 329 ? -47.623 -33.757 77.643 1.00 31.16 329 GLU A N 1
ATOM 2589 C CA . GLU A 1 329 ? -47.459 -34.364 78.968 1.00 31.16 329 GLU A CA 1
ATOM 2590 C C . GLU A 1 329 ? -48.823 -34.832 79.508 1.00 31.16 329 GLU A C 1
ATOM 2592 O O . GLU A 1 329 ? -49.556 -34.101 80.176 1.00 31.16 329 GLU A O 1
ATOM 2597 N N . GLU A 1 330 ? -49.166 -36.092 79.245 1.00 30.84 330 GLU A N 1
ATOM 2598 C CA . GLU A 1 330 ? -50.296 -36.777 79.874 1.00 30.84 330 GLU A CA 1
ATOM 2599 C C . GLU A 1 330 ? -49.849 -37.415 81.211 1.00 30.84 330 GLU A C 1
ATOM 2601 O O . GLU A 1 330 ? -49.545 -38.605 81.300 1.00 30.84 330 GLU A O 1
ATOM 2606 N N . ILE A 1 331 ? -49.813 -36.632 82.300 1.00 31.86 331 ILE A N 1
ATOM 2607 C CA . ILE A 1 331 ? -49.766 -37.188 83.666 1.00 31.86 331 ILE A CA 1
ATOM 2608 C C . ILE A 1 331 ? -51.191 -37.595 84.059 1.00 31.86 331 ILE A C 1
ATOM 2610 O O . ILE A 1 331 ? -51.964 -36.842 84.654 1.00 31.86 331 ILE A O 1
ATOM 2614 N N . GLY A 1 332 ? -51.544 -38.831 83.710 1.00 25.52 332 GLY A N 1
ATOM 2615 C CA . GLY A 1 332 ? -52.769 -39.490 84.142 1.00 25.52 332 GLY A CA 1
ATOM 2616 C C . GLY A 1 332 ? -52.781 -39.763 85.649 1.00 25.52 332 GLY A C 1
ATOM 2617 O O . GLY A 1 332 ? -52.332 -40.814 86.107 1.00 25.52 332 GLY A O 1
ATOM 2618 N N . CYS A 1 333 ? -53.377 -38.861 86.431 1.00 24.45 333 CYS A N 1
ATOM 2619 C CA . CYS A 1 333 ? -53.868 -39.190 87.768 1.00 24.45 333 CYS A CA 1
ATOM 2620 C C . CYS A 1 333 ? -55.147 -40.031 87.647 1.00 24.45 333 CYS A C 1
ATOM 2622 O O . CYS A 1 333 ? -56.247 -39.526 87.409 1.00 24.45 333 CYS A O 1
ATOM 2624 N N . ARG A 1 334 ? -54.991 -41.347 87.825 1.00 27.34 334 ARG A N 1
ATOM 2625 C CA . ARG A 1 334 ? -56.099 -42.276 88.051 1.00 27.34 334 ARG A CA 1
ATOM 2626 C C . ARG A 1 334 ? -56.834 -41.894 89.335 1.00 27.34 334 ARG A C 1
ATOM 2628 O O . ARG A 1 334 ? -56.252 -41.845 90.412 1.00 27.34 334 ARG A O 1
ATOM 2635 N N . LYS A 1 335 ? -58.141 -41.677 89.192 1.00 29.83 335 LYS A N 1
ATOM 2636 C CA . LYS A 1 335 ? -59.116 -41.712 90.282 1.00 29.83 335 LYS A CA 1
ATOM 2637 C C . LYS A 1 335 ? -59.078 -43.094 90.940 1.00 29.83 335 LYS A C 1
ATOM 2639 O O . LYS A 1 335 ? -59.245 -44.083 90.236 1.00 29.83 335 LYS A O 1
ATOM 2644 N N . GLN A 1 336 ? -58.924 -43.129 92.257 1.00 28.78 336 GLN A N 1
ATOM 2645 C CA . GLN A 1 336 ? -59.413 -44.180 93.154 1.00 28.78 336 GLN A CA 1
ATOM 2646 C C . GLN A 1 336 ? -59.592 -43.505 94.520 1.00 28.78 336 GLN A C 1
ATOM 2648 O O . GLN A 1 336 ? -58.665 -42.912 95.058 1.00 28.78 336 GLN A O 1
ATOM 2653 N N . GLU A 1 337 ? -60.841 -43.217 94.875 1.00 27.55 337 GLU A N 1
ATOM 2654 C CA . GLU A 1 337 ? -61.612 -44.041 95.818 1.00 27.55 337 GLU A CA 1
ATOM 2655 C C . GLU A 1 337 ? -61.027 -43.938 97.227 1.00 27.55 337 GLU A C 1
ATOM 2657 O O . GLU A 1 337 ? -60.149 -44.688 97.638 1.00 27.55 337 GLU A O 1
ATOM 2662 N N . ALA A 1 338 ? -61.533 -42.942 97.951 1.00 27.16 338 ALA A N 1
ATOM 2663 C CA . ALA A 1 338 ? -61.455 -42.888 99.394 1.00 27.16 338 ALA A CA 1
ATOM 2664 C C . ALA A 1 338 ? -62.734 -43.528 99.937 1.00 27.16 338 ALA A C 1
ATOM 2666 O O . ALA A 1 338 ? -63.810 -42.953 99.776 1.00 27.16 338 ALA A O 1
ATOM 2667 N N . GLU A 1 339 ? -62.613 -44.680 100.593 1.00 29.06 339 GLU A N 1
ATOM 2668 C CA . GLU A 1 339 ? -63.633 -45.144 101.527 1.00 29.06 339 GLU A CA 1
ATOM 2669 C C . GLU A 1 339 ? -62.998 -45.895 102.713 1.00 29.06 339 GLU A C 1
ATOM 2671 O O . GLU A 1 339 ? -62.228 -46.836 102.553 1.00 29.06 339 GLU A O 1
ATOM 2676 N N . GLU A 1 340 ? -63.330 -45.369 103.896 1.00 30.17 340 GLU A N 1
ATOM 2677 C CA . GLU A 1 340 ? -63.444 -45.979 105.227 1.00 30.17 340 GLU A CA 1
ATOM 2678 C C . GLU A 1 340 ? -62.277 -46.747 105.885 1.00 30.17 340 GLU A C 1
ATOM 2680 O O . GLU A 1 340 ? -61.995 -47.902 105.588 1.00 30.17 340 GLU A O 1
ATOM 2685 N N . LEU A 1 341 ? -61.797 -46.192 107.010 1.00 27.81 341 LEU A N 1
ATOM 2686 C CA . LEU A 1 341 ? -61.908 -46.886 108.300 1.00 27.81 341 LEU A CA 1
ATOM 2687 C C . LEU A 1 341 ? -61.899 -45.899 109.476 1.00 27.81 341 LEU A C 1
ATOM 2689 O O . LEU A 1 341 ? -61.075 -44.992 109.578 1.00 27.81 341 LEU A O 1
ATOM 2693 N N . LYS A 1 342 ? -62.901 -46.085 110.332 1.00 30.53 342 LYS A N 1
ATOM 2694 C CA . LYS A 1 342 ? -63.177 -45.370 111.574 1.00 30.53 342 LYS A CA 1
ATOM 2695 C C . LYS A 1 342 ? -62.120 -45.626 112.657 1.00 30.53 342 LYS A C 1
ATOM 2697 O O . LYS A 1 342 ? -61.558 -46.709 112.755 1.00 30.53 342 LYS A O 1
ATOM 2702 N N . GLU A 1 343 ? -62.106 -44.655 113.570 1.00 28.23 343 GLU A N 1
ATOM 2703 C CA . GLU A 1 343 ? -62.216 -44.805 115.032 1.00 28.23 343 GLU A CA 1
ATOM 2704 C C . GLU A 1 343 ? -61.015 -44.463 115.932 1.00 28.23 343 GLU A C 1
ATOM 2706 O O . GLU A 1 343 ? -59.930 -45.020 115.836 1.00 28.23 343 GLU A O 1
ATOM 2711 N N . HIS A 1 344 ? -61.356 -43.590 116.895 1.00 28.59 344 HIS A N 1
ATOM 2712 C CA . HIS A 1 344 ? -60.727 -43.266 118.178 1.00 28.59 344 HIS A CA 1
ATOM 2713 C C . HIS A 1 344 ? -59.407 -42.475 118.170 1.00 28.59 344 HIS A C 1
ATOM 2715 O O . HIS A 1 344 ? -58.338 -43.010 117.931 1.00 28.59 344 HIS A O 1
ATOM 2721 N N . LEU A 1 345 ? -59.438 -41.222 118.639 1.00 30.09 345 LEU A N 1
ATOM 2722 C CA . LEU A 1 345 ? -59.374 -40.904 120.071 1.00 30.09 345 LEU A CA 1
ATOM 2723 C C . LEU A 1 345 ? -59.558 -39.394 120.318 1.00 30.09 345 LEU A C 1
ATOM 2725 O O . LEU A 1 345 ? -59.050 -38.567 119.574 1.00 30.09 345 LEU A O 1
ATOM 2729 N N . ALA A 1 346 ? -60.253 -39.110 121.421 1.00 33.41 346 ALA A N 1
ATOM 2730 C CA . ALA A 1 346 ? -60.219 -37.905 122.251 1.00 33.41 346 ALA A CA 1
ATOM 2731 C C . ALA A 1 346 ? -60.619 -36.543 121.639 1.00 33.41 346 ALA A C 1
ATOM 2733 O O . ALA A 1 346 ? -59.971 -35.987 120.762 1.00 33.41 346 ALA A O 1
ATOM 2734 N N . GLU A 1 347 ? -61.705 -36.003 122.203 1.00 48.06 347 GLU A N 1
ATOM 2735 C CA . GLU A 1 347 ? -62.087 -34.588 122.302 1.00 48.06 347 GLU A CA 1
ATOM 2736 C C . GLU A 1 347 ? -61.037 -33.577 121.810 1.00 48.06 347 GLU A C 1
ATOM 2738 O O . GLU A 1 347 ? -60.178 -33.110 122.555 1.00 48.06 347 GLU A O 1
ATOM 2743 N N . VAL A 1 348 ? -61.174 -33.167 120.550 1.00 45.59 348 VAL A N 1
ATOM 2744 C CA . VAL A 1 348 ? -60.563 -31.934 120.054 1.00 45.59 348 VAL A CA 1
ATOM 2745 C C . VAL A 1 348 ? -61.570 -30.802 120.291 1.00 45.59 348 VAL A C 1
ATOM 2747 O O . VAL A 1 348 ? -62.702 -30.912 119.808 1.00 45.59 348 VAL A O 1
ATOM 2750 N N . PRO A 1 349 ? -61.208 -29.720 121.006 1.00 50.94 349 PRO A N 1
ATOM 2751 C CA . PRO A 1 349 ? -62.130 -28.632 121.321 1.00 50.94 349 PRO A CA 1
ATOM 2752 C C . PRO A 1 349 ? -62.760 -28.050 120.049 1.00 50.94 349 PRO A C 1
ATOM 2754 O O . PRO A 1 349 ? -62.061 -27.849 119.056 1.00 50.94 349 PRO A O 1
ATOM 2757 N N . GLU A 1 350 ? -64.045 -27.683 120.087 1.00 53.91 350 GLU A N 1
ATOM 2758 C CA . GLU A 1 350 ? -64.771 -26.998 118.994 1.00 53.91 350 GLU A CA 1
ATOM 2759 C C . GLU A 1 350 ? -63.962 -25.834 118.372 1.00 53.91 350 GLU A C 1
ATOM 2761 O O . GLU A 1 350 ? -64.032 -25.572 117.171 1.00 53.91 350 GLU A O 1
ATOM 2766 N N . LYS A 1 351 ? -63.123 -25.175 119.186 1.00 55.28 351 LYS A N 1
ATOM 2767 C CA . LYS A 1 351 ? -62.204 -24.103 118.782 1.00 55.28 351 LYS A CA 1
ATOM 2768 C C . LYS A 1 351 ? -61.144 -24.540 117.762 1.00 55.28 351 LYS A C 1
ATOM 2770 O O . LYS A 1 351 ? -60.874 -23.771 116.845 1.00 55.28 351 LYS A O 1
ATOM 2775 N N . LEU A 1 352 ? -60.577 -25.745 117.875 1.00 56.09 352 LEU A N 1
ATOM 2776 C CA . LEU A 1 352 ? -59.565 -26.241 116.932 1.00 56.09 352 LEU A CA 1
ATOM 2777 C C . LEU A 1 352 ? -60.199 -26.556 115.567 1.00 56.09 352 LEU A C 1
ATOM 2779 O O . LEU A 1 352 ? -59.644 -26.206 114.534 1.00 56.09 352 LEU A O 1
ATOM 2783 N N . ARG A 1 353 ? -61.415 -27.128 115.543 1.00 58.03 353 ARG A N 1
ATOM 2784 C CA . ARG A 1 353 ? -62.156 -27.389 114.289 1.00 58.03 353 ARG A CA 1
ATOM 2785 C C . ARG A 1 353 ? -62.520 -26.104 113.546 1.00 58.03 353 ARG A C 1
ATOM 2787 O O . ARG A 1 353 ? -62.445 -26.069 112.319 1.00 58.03 353 ARG A O 1
ATOM 2794 N N . HIS A 1 354 ? -62.909 -25.057 114.273 1.00 63.00 354 HIS A N 1
ATOM 2795 C CA . HIS A 1 354 ? -63.149 -23.738 113.686 1.00 63.00 354 HIS A CA 1
ATOM 2796 C C . HIS A 1 354 ? -61.856 -23.077 113.193 1.00 63.00 354 HIS A C 1
ATOM 2798 O O . HIS A 1 354 ? -61.871 -22.481 112.120 1.00 63.00 354 HIS A O 1
ATOM 2804 N N . LEU A 1 355 ? -60.743 -23.225 113.918 1.00 66.50 355 LEU A N 1
ATOM 2805 C CA . LEU A 1 355 ? -59.435 -22.699 113.518 1.00 66.50 355 LEU A CA 1
ATOM 2806 C C . LEU A 1 355 ? -58.923 -23.366 112.235 1.00 66.50 355 LEU A C 1
ATOM 2808 O O . LEU A 1 355 ? -58.597 -22.676 111.277 1.00 66.50 355 LEU A O 1
ATOM 2812 N N . VAL A 1 356 ? -58.946 -24.699 112.173 1.00 66.06 356 VAL A N 1
ATOM 2813 C CA . VAL A 1 356 ? -58.531 -25.468 110.990 1.00 66.06 356 VAL A CA 1
ATOM 2814 C C . VAL A 1 356 ? -59.410 -25.143 109.783 1.00 66.06 356 VAL A C 1
ATOM 2816 O O . VAL A 1 356 ? -58.892 -24.938 108.691 1.00 66.06 356 VAL A O 1
ATOM 2819 N N . ARG A 1 357 ? -60.732 -25.014 109.969 1.00 71.50 357 ARG A N 1
ATOM 2820 C CA . ARG A 1 357 ? -61.659 -24.614 108.896 1.00 71.50 357 ARG A CA 1
ATOM 2821 C C . ARG A 1 357 ? -61.404 -23.186 108.410 1.00 71.50 357 ARG A C 1
ATOM 2823 O O . ARG A 1 357 ? -61.382 -22.971 107.205 1.00 71.50 357 ARG A O 1
ATOM 2830 N N . ASN A 1 358 ? -61.196 -22.235 109.321 1.00 71.75 358 ASN A N 1
ATOM 2831 C CA . ASN A 1 358 ? -60.884 -20.850 108.965 1.00 71.75 358 ASN A CA 1
ATOM 2832 C C . ASN A 1 358 ? -59.537 -20.744 108.244 1.00 71.75 358 ASN A C 1
ATOM 2834 O O . ASN A 1 358 ? -59.422 -19.992 107.281 1.00 71.75 358 ASN A O 1
ATOM 2838 N N . ASN A 1 359 ? -58.540 -21.522 108.663 1.00 71.38 359 ASN A N 1
ATOM 2839 C CA . ASN A 1 359 ? -57.234 -21.513 108.020 1.00 71.38 359 ASN A CA 1
ATOM 2840 C C . ASN A 1 359 ? -57.260 -22.209 106.648 1.00 71.38 359 ASN A C 1
ATOM 2842 O O . ASN A 1 359 ? -56.648 -21.713 105.710 1.00 71.38 359 ASN A O 1
ATOM 2846 N N . LEU A 1 360 ? -58.013 -23.302 106.485 1.00 73.69 360 LEU A N 1
ATOM 2847 C CA . LEU A 1 360 ? -58.260 -23.922 105.174 1.00 73.69 360 LEU A CA 1
ATOM 2848 C C . LEU A 1 360 ? -59.017 -22.986 104.226 1.00 73.69 360 LEU A C 1
ATOM 2850 O O . LEU A 1 360 ? -58.723 -22.953 103.033 1.00 73.69 360 LEU A O 1
ATOM 2854 N N . GLU A 1 361 ? -59.965 -22.208 104.746 1.00 75.56 361 GLU A N 1
ATOM 2855 C CA . GLU A 1 361 ? -60.671 -21.194 103.964 1.00 75.56 361 GLU A CA 1
ATOM 2856 C C . GLU A 1 361 ? -59.733 -20.047 103.559 1.00 75.56 361 GLU A C 1
ATOM 2858 O O . GLU A 1 361 ? -59.744 -19.614 102.410 1.00 75.56 361 GLU A O 1
ATOM 2863 N N . LEU A 1 362 ? -58.835 -19.621 104.452 1.00 74.25 362 LEU A N 1
ATOM 2864 C CA . LEU A 1 362 ? -57.790 -18.645 104.142 1.00 74.25 362 LEU A CA 1
ATOM 2865 C C . LEU A 1 362 ? -56.824 -19.159 103.063 1.00 74.25 362 LEU A C 1
ATOM 2867 O O . LEU A 1 362 ? -56.495 -18.423 102.133 1.00 74.25 362 LEU A O 1
ATOM 2871 N N . VAL A 1 363 ? -56.399 -20.422 103.156 1.00 74.94 363 VAL A N 1
ATOM 2872 C CA . VAL A 1 363 ? -55.574 -21.084 102.135 1.00 74.94 363 VAL A CA 1
ATOM 2873 C C . VAL A 1 363 ? -56.314 -21.137 100.799 1.00 74.94 363 VAL A C 1
ATOM 2875 O O . VAL A 1 363 ? -55.720 -20.814 99.777 1.00 74.94 363 VAL A O 1
ATOM 2878 N N . ARG A 1 364 ? -57.612 -21.465 100.782 1.00 75.38 364 ARG A N 1
ATOM 2879 C CA . ARG A 1 364 ? -58.436 -21.453 99.560 1.00 75.38 364 ARG A CA 1
ATOM 2880 C C . ARG A 1 364 ? -58.542 -20.071 98.925 1.00 75.38 364 ARG A C 1
ATOM 2882 O O . ARG A 1 364 ? -58.392 -19.962 97.712 1.00 75.38 364 ARG A O 1
ATOM 2889 N N . VAL A 1 365 ? -58.774 -19.029 99.723 1.00 75.69 365 VAL A N 1
ATOM 2890 C CA . VAL A 1 365 ? -58.836 -17.639 99.244 1.00 75.69 365 VAL A CA 1
ATOM 2891 C C . VAL A 1 365 ? -57.498 -17.216 98.633 1.00 75.69 365 VAL A C 1
ATOM 2893 O O . VAL A 1 365 ? -57.478 -16.622 97.557 1.00 75.69 365 VAL A O 1
ATOM 2896 N N . LYS A 1 366 ? -56.377 -17.575 99.267 1.00 77.25 366 LYS A N 1
ATOM 2897 C CA . LYS A 1 366 ? -55.037 -17.297 98.731 1.00 77.25 366 LYS A CA 1
ATOM 2898 C C . LYS A 1 366 ? -54.733 -18.103 97.472 1.00 77.25 366 LYS A C 1
ATOM 2900 O O . LYS A 1 366 ? -54.224 -17.543 96.514 1.00 77.25 366 LYS A O 1
ATOM 2905 N N . LEU A 1 367 ? -55.097 -19.383 97.431 1.00 75.31 367 LEU A N 1
ATOM 2906 C CA . LEU A 1 367 ? -54.916 -20.226 96.249 1.00 75.31 367 LEU A CA 1
ATOM 2907 C C . LEU A 1 367 ? -55.735 -19.706 95.055 1.00 75.31 367 LEU A C 1
ATOM 2909 O O . LEU A 1 367 ? -55.256 -19.723 93.926 1.00 75.31 367 LEU A O 1
ATOM 2913 N N . ALA A 1 368 ? -56.949 -19.203 95.300 1.00 75.38 368 ALA A N 1
ATOM 2914 C CA . ALA A 1 368 ? -57.766 -18.558 94.276 1.00 75.38 368 ALA A CA 1
ATOM 2915 C C . ALA A 1 368 ? -57.120 -17.265 93.745 1.00 75.38 368 ALA A C 1
ATOM 2917 O O . ALA A 1 368 ? -57.168 -17.030 92.540 1.00 75.38 368 ALA A O 1
ATOM 2918 N N . ALA A 1 369 ? -56.479 -16.472 94.613 1.00 73.81 369 ALA A N 1
ATOM 2919 C CA . ALA A 1 369 ? -55.708 -15.292 94.213 1.00 73.81 369 ALA A CA 1
ATOM 2920 C C . ALA A 1 369 ? -54.463 -15.665 93.378 1.00 73.81 369 ALA A C 1
ATOM 2922 O O . ALA A 1 369 ? -54.253 -15.115 92.298 1.00 73.81 369 ALA A O 1
ATOM 2923 N N . VAL A 1 370 ? -53.709 -16.688 93.797 1.00 74.88 370 VAL A N 1
ATOM 2924 C CA . VAL A 1 370 ? -52.572 -17.224 93.024 1.00 74.88 370 VAL A CA 1
ATOM 2925 C C . VAL A 1 370 ? -53.025 -17.741 91.656 1.00 74.88 370 VAL A C 1
ATOM 2927 O O . VAL A 1 370 ? -52.345 -17.536 90.656 1.00 74.88 370 VAL A O 1
ATOM 2930 N N . TRP A 1 371 ? -54.196 -18.378 91.575 1.00 74.38 371 TRP A N 1
ATOM 2931 C CA . TRP A 1 371 ? -54.753 -18.853 90.308 1.00 74.38 371 TRP A CA 1
ATOM 2932 C C . TRP A 1 371 ? -55.133 -17.707 89.358 1.00 74.38 371 TRP A C 1
ATOM 2934 O O . TRP A 1 371 ? -54.913 -17.805 88.148 1.00 74.38 371 TRP A O 1
ATOM 2944 N N . THR A 1 372 ? -55.689 -16.608 89.880 1.00 78.38 372 THR A N 1
ATOM 2945 C CA . THR A 1 372 ? -55.971 -15.414 89.069 1.00 78.38 372 THR A CA 1
ATOM 2946 C C . THR A 1 372 ? -54.694 -14.753 88.555 1.00 78.38 372 THR A C 1
ATOM 2948 O O . THR A 1 372 ? -54.662 -14.347 87.392 1.00 78.38 372 THR A O 1
ATOM 2951 N N . ASP A 1 373 ? -53.633 -14.739 89.363 1.00 73.19 373 ASP A N 1
ATOM 2952 C CA . ASP A 1 373 ? -52.323 -14.216 88.970 1.00 73.19 373 ASP A CA 1
ATOM 2953 C C . ASP A 1 373 ? -51.652 -15.113 87.921 1.00 73.19 373 ASP A C 1
ATOM 2955 O O . ASP A 1 373 ? -51.165 -14.618 86.907 1.00 73.19 373 ASP A O 1
ATOM 2959 N N . LEU A 1 374 ? -51.712 -16.441 88.083 1.00 79.69 374 LEU A N 1
ATOM 2960 C CA . LEU A 1 374 ? -51.201 -17.409 87.104 1.00 79.69 374 LEU A CA 1
ATOM 2961 C C . LEU A 1 374 ? -51.851 -17.212 85.725 1.00 79.69 374 LEU A C 1
ATOM 2963 O O . LEU A 1 374 ? -51.175 -17.220 84.698 1.00 79.69 374 LEU A O 1
ATOM 2967 N N . LYS A 1 375 ? -53.171 -16.985 85.696 1.00 81.00 375 LYS A N 1
ATOM 2968 C CA . LYS A 1 375 ? -53.910 -16.715 84.456 1.00 81.00 375 LYS A CA 1
ATOM 2969 C C . LYS A 1 375 ? -53.497 -15.387 83.814 1.00 81.00 375 LYS A C 1
ATOM 2971 O O . LYS A 1 375 ? -53.398 -15.316 82.591 1.00 81.00 375 LYS A O 1
ATOM 2976 N N . TYR A 1 376 ? -53.270 -14.349 84.618 1.00 83.06 376 TYR A N 1
ATOM 2977 C CA . TYR A 1 376 ? -52.749 -13.067 84.141 1.00 83.06 376 TYR A CA 1
ATOM 2978 C C . TYR A 1 376 ? -51.353 -13.231 83.525 1.00 83.06 376 TYR A C 1
ATOM 2980 O O . TYR A 1 376 ? -51.130 -12.798 82.394 1.00 83.06 376 TYR A O 1
ATOM 2988 N N . PHE A 1 377 ? -50.444 -13.915 84.225 1.00 79.69 377 PHE A N 1
ATOM 2989 C CA . PHE A 1 377 ? -49.079 -14.143 83.759 1.00 79.69 377 PHE A CA 1
ATOM 2990 C C . PHE A 1 377 ? -49.014 -15.025 82.511 1.00 79.69 377 PHE A C 1
ATOM 2992 O O . PHE A 1 377 ? -48.237 -14.712 81.618 1.00 79.69 377 PHE A O 1
ATOM 2999 N N . GLY A 1 378 ? -49.878 -16.036 82.375 1.00 82.69 378 GLY A N 1
ATOM 3000 C CA . GLY A 1 378 ? -49.956 -16.833 81.145 1.00 82.69 378 GLY A CA 1
ATOM 3001 C C . GLY A 1 378 ? -50.376 -16.016 79.913 1.00 82.69 378 GLY A C 1
ATOM 3002 O O . GLY A 1 378 ? -49.852 -16.219 78.821 1.00 82.69 378 GLY A O 1
ATOM 3003 N N . ILE A 1 379 ? -51.286 -15.044 80.071 1.00 84.69 379 ILE A N 1
ATOM 3004 C CA . ILE A 1 379 ? -51.655 -14.115 78.985 1.00 84.69 379 ILE A CA 1
ATOM 3005 C C . ILE A 1 379 ? -50.516 -13.121 78.713 1.00 84.69 379 ILE A C 1
ATOM 3007 O O . ILE A 1 379 ? -50.236 -12.806 77.557 1.00 84.69 379 ILE A O 1
ATOM 3011 N N . LEU A 1 380 ? -49.848 -12.642 79.767 1.00 83.81 380 LEU A N 1
ATOM 3012 C CA . LEU A 1 380 ? -48.706 -11.737 79.655 1.00 83.81 380 LEU A CA 1
ATOM 3013 C C . LEU A 1 380 ? -47.544 -12.385 78.892 1.00 83.81 380 LEU A C 1
ATOM 3015 O O . LEU A 1 380 ? -47.004 -11.776 77.974 1.00 83.81 380 LEU A O 1
ATOM 3019 N N . GLU A 1 381 ? -47.186 -13.617 79.244 1.00 84.50 381 GLU A N 1
ATOM 3020 C CA . GLU A 1 381 ? -46.125 -14.392 78.602 1.00 84.50 381 GLU A CA 1
ATOM 3021 C C . GLU A 1 381 ? -46.439 -14.662 77.130 1.00 84.50 381 GLU A C 1
ATOM 3023 O O . GLU A 1 381 ? -45.579 -14.456 76.273 1.00 84.50 381 GLU A O 1
ATOM 3028 N N . LYS A 1 382 ? -47.691 -15.015 76.810 1.00 87.94 382 LYS A N 1
ATOM 3029 C CA . LYS A 1 382 ? -48.140 -15.148 75.421 1.00 87.94 382 LYS A CA 1
ATOM 3030 C C . LYS A 1 382 ? -47.969 -13.842 74.631 1.00 87.94 382 LYS A C 1
ATOM 3032 O O . LYS A 1 382 ? -47.393 -13.840 73.554 1.00 87.94 382 LYS A O 1
ATOM 3037 N N . ASN A 1 383 ? -48.407 -12.711 75.180 1.00 86.56 3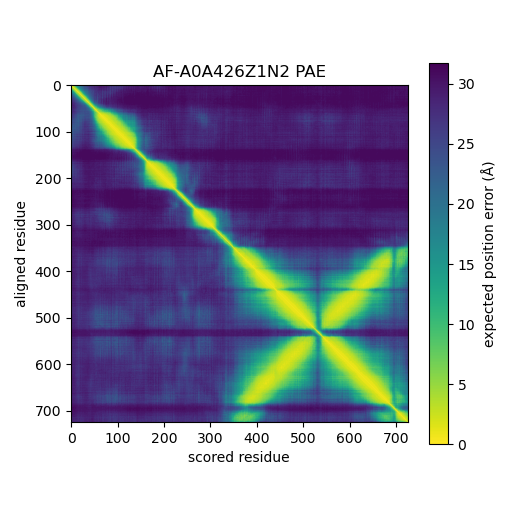83 ASN A N 1
ATOM 3038 C CA . ASN A 1 383 ? -48.266 -11.422 74.494 1.00 86.56 383 ASN A CA 1
ATOM 3039 C C . ASN A 1 383 ? -46.792 -11.011 74.308 1.00 86.56 383 ASN A C 1
ATOM 3041 O O . ASN A 1 383 ? -46.448 -10.391 73.305 1.00 86.56 383 ASN A O 1
ATOM 3045 N N . ILE A 1 384 ? -45.920 -11.338 75.270 1.00 86.94 384 ILE A N 1
ATOM 3046 C CA . ILE A 1 384 ? -44.476 -11.071 75.183 1.00 86.94 384 ILE A CA 1
ATOM 3047 C C . ILE A 1 384 ? -43.813 -11.973 74.135 1.00 86.94 384 ILE A C 1
ATOM 3049 O O . ILE A 1 384 ? -42.964 -11.499 73.382 1.00 86.94 384 ILE A O 1
ATOM 3053 N N . THR A 1 385 ? -44.189 -13.252 74.072 1.00 85.75 385 THR A N 1
ATOM 3054 C CA . THR A 1 385 ? -43.662 -14.205 73.082 1.00 85.75 385 THR A CA 1
ATOM 3055 C C . THR A 1 385 ? -44.100 -13.838 71.665 1.00 85.75 385 THR A C 1
ATOM 3057 O O . THR A 1 385 ? -43.233 -13.710 70.803 1.00 85.75 385 THR A O 1
ATOM 3060 N N . ASP A 1 386 ? -45.382 -13.522 71.453 1.00 86.81 386 ASP A N 1
ATOM 3061 C CA . ASP A 1 386 ? -45.906 -13.040 70.165 1.00 86.81 386 ASP A CA 1
ATOM 3062 C C . ASP A 1 386 ? -45.197 -11.740 69.714 1.00 86.81 386 ASP A C 1
ATOM 3064 O O . ASP A 1 386 ? -44.852 -11.570 68.542 1.00 86.81 386 ASP A O 1
ATOM 3068 N N . LEU A 1 387 ? -44.935 -10.807 70.642 1.00 91.44 387 LEU A N 1
ATOM 3069 C CA . LEU A 1 387 ? -44.204 -9.568 70.348 1.00 91.44 387 LEU A CA 1
ATOM 3070 C C . LEU A 1 387 ? -42.739 -9.833 69.977 1.00 91.44 387 LEU A C 1
ATOM 3072 O O . LEU A 1 387 ? -42.205 -9.183 69.073 1.00 91.44 387 LEU A O 1
ATOM 3076 N N . LYS A 1 388 ? -42.086 -10.760 70.680 1.00 90.44 388 LYS A N 1
ATOM 3077 C CA . LYS A 1 388 ? -40.702 -11.150 70.410 1.00 90.44 388 LYS A CA 1
ATOM 3078 C C . LYS A 1 388 ? -40.579 -11.793 69.029 1.00 90.44 388 LYS A C 1
ATOM 3080 O O . LYS A 1 388 ? -39.749 -11.345 68.248 1.00 90.44 388 LYS A O 1
ATOM 3085 N N . GLU A 1 389 ? -41.459 -12.737 68.699 1.00 91.81 389 GLU A N 1
ATOM 3086 C CA . GLU A 1 389 ? -41.509 -13.375 67.378 1.00 91.81 389 GLU A CA 1
ATOM 3087 C C . GLU A 1 389 ? -41.726 -12.336 66.265 1.00 91.81 389 GLU A C 1
ATOM 3089 O O . GLU A 1 389 ? -41.032 -12.334 65.249 1.00 91.81 389 GLU A O 1
ATOM 3094 N N . LEU A 1 390 ? -42.658 -11.394 66.450 1.00 90.94 390 LEU A N 1
ATOM 3095 C CA . LEU A 1 390 ? -42.878 -10.312 65.484 1.00 90.94 390 LEU A CA 1
ATOM 3096 C C . LEU A 1 390 ? -41.673 -9.371 65.354 1.00 90.94 390 LEU A C 1
ATOM 3098 O O . LEU A 1 390 ? -41.475 -8.808 64.281 1.00 90.94 390 LEU A O 1
ATOM 3102 N N . SER A 1 391 ? -40.888 -9.187 66.417 1.00 90.50 391 SER A N 1
ATOM 3103 C CA . SER A 1 391 ? -39.706 -8.316 66.402 1.00 90.50 391 SER A CA 1
ATOM 3104 C C . SER A 1 391 ? -38.525 -8.991 65.707 1.00 90.50 391 SER A C 1
ATOM 3106 O O . SER A 1 391 ? -37.913 -8.371 64.844 1.00 90.50 391 SER A O 1
ATOM 3108 N N . GLU A 1 392 ? -38.281 -10.274 65.984 1.00 91.50 392 GLU A N 1
ATOM 3109 C CA . GLU A 1 392 ? -37.268 -11.084 65.291 1.00 91.50 392 GLU A CA 1
ATOM 3110 C C . GLU A 1 392 ? -37.555 -11.162 63.781 1.00 91.50 392 GLU A C 1
ATOM 3112 O O . GLU A 1 392 ? -36.671 -10.905 62.970 1.00 91.50 392 GLU A O 1
ATOM 3117 N N . ASN A 1 393 ? -38.817 -11.376 63.387 1.00 89.38 393 ASN A N 1
ATOM 3118 C CA . ASN A 1 393 ? -39.223 -11.370 61.974 1.00 89.38 393 ASN A CA 1
ATOM 3119 C C . ASN A 1 393 ? -38.986 -10.017 61.266 1.00 89.38 393 ASN A C 1
ATOM 3121 O O . ASN A 1 393 ? -38.784 -9.980 60.054 1.00 89.38 393 ASN A O 1
ATOM 3125 N N . VAL A 1 394 ? -39.085 -8.891 61.984 1.00 89.69 394 VAL A N 1
ATOM 3126 C CA . VAL A 1 394 ? -38.808 -7.554 61.424 1.00 89.69 394 VAL A CA 1
ATOM 3127 C C . VAL A 1 394 ? -37.302 -7.353 61.253 1.00 89.69 394 VAL A C 1
ATOM 3129 O O . VAL A 1 394 ? -36.877 -6.857 60.211 1.00 89.69 394 VAL A O 1
ATOM 3132 N N . GLU A 1 395 ? -36.510 -7.768 62.244 1.00 90.00 395 GLU A N 1
ATOM 3133 C CA . GLU A 1 395 ? -35.045 -7.684 62.217 1.00 90.00 395 GLU A CA 1
ATOM 3134 C C . GLU A 1 395 ? -34.421 -8.580 61.134 1.00 90.00 395 GLU A C 1
ATOM 3136 O O . GLU A 1 395 ? -33.396 -8.216 60.562 1.00 90.00 395 GLU A O 1
ATOM 3141 N N . GLU A 1 396 ? -35.047 -9.712 60.798 1.00 89.62 396 GLU A N 1
ATOM 3142 C CA . GLU A 1 396 ? -34.560 -10.635 59.763 1.00 89.62 396 GLU A CA 1
ATOM 3143 C C . GLU A 1 396 ? -34.687 -10.072 58.333 1.00 89.62 396 GLU A C 1
ATOM 3145 O O . GLU A 1 396 ? -33.794 -10.252 57.505 1.00 89.62 396 GLU A O 1
ATOM 3150 N N . VAL A 1 397 ? -35.781 -9.366 58.024 1.00 88.62 397 VAL A N 1
ATOM 3151 C CA . VAL A 1 397 ? -36.094 -8.911 56.652 1.00 88.62 397 VAL A CA 1
ATOM 3152 C C . VAL A 1 397 ? -35.361 -7.613 56.275 1.00 88.62 397 VAL A C 1
ATOM 3154 O O . VAL A 1 397 ? -35.019 -7.398 55.111 1.00 88.62 397 VAL A O 1
ATOM 3157 N N . GLU A 1 398 ? -35.090 -6.743 57.248 1.00 89.00 398 GLU A N 1
ATOM 3158 C CA . GLU A 1 398 ? -34.458 -5.430 57.051 1.00 89.00 398 GLU A CA 1
ATOM 3159 C C . GLU A 1 398 ? -33.059 -5.472 56.383 1.00 89.00 398 GLU A C 1
ATOM 3161 O O . GLU A 1 398 ? -32.847 -4.714 55.429 1.00 89.00 398 GLU A O 1
ATOM 3166 N N . PRO A 1 399 ? -32.113 -6.358 56.767 1.00 90.81 399 PRO A N 1
ATOM 3167 C CA . PRO A 1 399 ? -30.827 -6.472 56.072 1.00 90.81 399 PRO A CA 1
ATOM 3168 C C . PRO A 1 399 ? -30.964 -6.992 54.631 1.00 90.81 399 PRO A C 1
ATOM 3170 O O . PRO A 1 399 ? -30.184 -6.594 53.767 1.00 90.81 399 PRO A O 1
ATOM 3173 N N . GLY A 1 400 ? -31.964 -7.834 54.338 1.00 90.62 400 GLY A N 1
ATOM 3174 C CA . GLY A 1 400 ? -32.229 -8.321 52.978 1.00 90.62 400 GLY A CA 1
ATOM 3175 C C . GLY A 1 400 ? -32.621 -7.199 52.012 1.00 90.62 400 GLY A C 1
ATOM 3176 O O . GLY A 1 400 ? -32.139 -7.155 50.878 1.00 90.62 400 GLY A O 1
ATOM 3177 N N . ILE A 1 401 ? -33.418 -6.238 52.488 1.00 92.19 401 ILE A N 1
ATOM 3178 C CA . ILE A 1 401 ? -33.794 -5.042 51.721 1.00 92.19 401 ILE A CA 1
ATOM 3179 C C . ILE A 1 401 ? -32.566 -4.164 51.456 1.00 92.19 401 ILE A C 1
ATOM 3181 O O . ILE A 1 401 ? -32.355 -3.752 50.318 1.00 92.19 401 ILE A O 1
ATOM 3185 N N . GLN A 1 402 ? -31.721 -3.932 52.467 1.00 92.94 402 GLN A N 1
ATOM 3186 C CA . GLN A 1 402 ? -30.495 -3.135 52.310 1.00 92.94 402 GLN A CA 1
ATOM 3187 C C . GLN A 1 402 ? -29.524 -3.750 51.292 1.00 92.94 402 GLN A C 1
ATOM 3189 O O . GLN A 1 402 ? -28.912 -3.026 50.508 1.00 92.94 402 GLN A O 1
ATOM 3194 N N . LEU A 1 403 ? -29.398 -5.081 51.266 1.00 93.56 403 LEU A N 1
ATOM 3195 C CA . LEU A 1 403 ? -28.578 -5.776 50.269 1.00 93.56 403 LEU A CA 1
ATOM 3196 C C . LEU A 1 403 ? -29.112 -5.571 48.846 1.00 93.56 403 LEU A C 1
ATOM 3198 O O . LEU A 1 403 ? -28.329 -5.311 47.936 1.00 93.56 403 LEU A O 1
ATOM 3202 N N . LYS A 1 404 ? -30.434 -5.621 48.644 1.00 94.19 404 LYS A N 1
ATOM 3203 C CA . LYS A 1 404 ? -31.042 -5.349 47.330 1.00 94.19 404 LYS A CA 1
ATOM 3204 C C . LYS A 1 404 ? -30.915 -3.890 46.910 1.00 94.19 404 LYS A C 1
ATOM 3206 O O . LYS A 1 404 ? -30.719 -3.619 45.727 1.00 94.19 404 LYS A O 1
ATOM 3211 N N . GLU A 1 405 ? -31.001 -2.952 47.853 1.00 94.44 405 GLU A N 1
ATOM 3212 C CA . GLU A 1 405 ? -30.709 -1.540 47.582 1.00 94.44 405 GLU A CA 1
ATOM 3213 C C . GLU A 1 405 ? -29.271 -1.368 47.073 1.00 94.44 405 GLU A C 1
ATOM 3215 O O . GLU A 1 405 ? -29.059 -0.701 46.060 1.00 94.44 405 GLU A O 1
ATOM 3220 N N . GLN A 1 406 ? -28.297 -2.019 47.718 1.00 95.75 406 GLN A N 1
ATOM 3221 C CA . GLN A 1 406 ? -26.898 -2.007 47.280 1.00 95.75 406 GLN A CA 1
ATOM 3222 C C . GLN A 1 406 ? -26.719 -2.651 45.896 1.00 95.75 406 GLN A C 1
ATOM 3224 O O . GLN A 1 406 ? -26.090 -2.046 45.029 1.00 95.75 406 GLN A O 1
ATOM 3229 N N . GLU A 1 407 ? -27.327 -3.814 45.646 1.00 96.06 407 GLU A N 1
ATOM 3230 C CA . GLU A 1 407 ? -27.279 -4.498 44.345 1.00 96.06 407 GLU A CA 1
ATOM 3231 C C . GLU A 1 407 ? -27.841 -3.620 43.212 1.00 96.06 407 GLU A C 1
ATOM 3233 O O . GLU A 1 407 ? -27.257 -3.530 42.130 1.00 96.06 407 GLU A O 1
ATOM 3238 N N . ILE A 1 408 ? -28.941 -2.900 43.459 1.00 96.56 408 ILE A N 1
ATOM 3239 C CA . ILE A 1 408 ? -29.510 -1.952 42.490 1.00 96.56 408 ILE A CA 1
ATOM 3240 C C . ILE A 1 408 ? -28.521 -0.823 42.171 1.00 96.56 408 ILE A C 1
ATOM 3242 O O . ILE A 1 408 ? -28.409 -0.428 41.008 1.00 96.56 408 ILE A O 1
ATOM 3246 N N . GLU A 1 409 ? -27.821 -0.280 43.168 1.00 97.19 409 GLU A N 1
ATOM 3247 C CA . GLU A 1 409 ? -26.821 0.771 42.944 1.00 97.19 409 GLU A CA 1
ATOM 3248 C C . GLU A 1 409 ? -25.599 0.253 42.168 1.00 97.19 409 GLU A C 1
ATOM 3250 O O . GLU A 1 409 ? -25.132 0.922 41.241 1.00 97.19 409 GLU A O 1
ATOM 3255 N N . GLU A 1 410 ? -25.136 -0.966 42.452 1.00 97.00 410 GLU A N 1
ATOM 3256 C CA . GLU A 1 410 ? -24.068 -1.618 41.683 1.00 97.00 410 GLU A CA 1
ATOM 3257 C C . GLU A 1 410 ? -24.472 -1.840 40.218 1.00 97.00 410 GLU A C 1
ATOM 3259 O O . GLU A 1 410 ? -23.725 -1.497 39.295 1.00 97.00 410 GLU A O 1
ATOM 3264 N N . LEU A 1 411 ? -25.684 -2.344 39.972 1.00 97.38 411 LEU A N 1
ATOM 3265 C CA . LEU A 1 411 ? -26.195 -2.543 38.617 1.00 97.38 411 LEU A CA 1
ATOM 3266 C C . LEU A 1 411 ? -26.366 -1.218 37.860 1.00 97.38 411 LEU A C 1
ATOM 3268 O O . LEU A 1 411 ? -26.043 -1.145 36.671 1.00 97.38 411 LEU A O 1
ATOM 3272 N N . LYS A 1 412 ? -26.820 -0.146 38.527 1.00 98.06 412 LYS A N 1
ATOM 3273 C CA . LYS A 1 412 ? -26.900 1.201 37.930 1.00 98.06 412 LYS A CA 1
ATOM 3274 C C . LYS A 1 412 ? -25.527 1.723 37.513 1.00 98.06 412 LYS A C 1
ATOM 3276 O O . LYS A 1 412 ? -25.426 2.358 36.461 1.00 98.06 412 LYS A O 1
ATOM 3281 N N . LEU A 1 413 ? -24.488 1.456 38.305 1.00 97.31 413 LEU A N 1
ATOM 3282 C CA . LEU A 1 413 ? -23.114 1.819 37.963 1.00 97.31 413 LEU A CA 1
ATOM 3283 C C . LEU A 1 413 ? -22.634 1.072 36.710 1.00 97.31 413 LEU A C 1
ATOM 3285 O O . LEU A 1 413 ? -22.076 1.683 35.802 1.00 97.31 413 LEU A O 1
ATOM 3289 N N . VAL A 1 414 ? -22.898 -0.233 36.609 1.00 96.50 414 VAL A N 1
ATOM 3290 C CA . VAL A 1 414 ? -22.558 -1.010 35.402 1.00 96.50 414 VAL A CA 1
ATOM 3291 C C . VAL A 1 414 ? -23.331 -0.500 34.179 1.00 96.50 414 VAL A C 1
ATOM 3293 O O . VAL A 1 414 ? -22.777 -0.405 33.079 1.00 96.50 414 VAL A O 1
ATOM 3296 N N . LEU A 1 415 ? -24.601 -0.124 34.353 1.00 97.19 415 LEU A N 1
ATOM 3297 C CA . LEU A 1 415 ? -25.438 0.426 33.287 1.00 97.19 415 LEU A CA 1
ATOM 3298 C C . LEU A 1 415 ? -24.896 1.774 32.786 1.00 97.19 415 LEU A C 1
ATOM 3300 O O . LEU A 1 415 ? -24.810 1.982 31.573 1.00 97.19 415 LEU A O 1
ATOM 3304 N N . SER A 1 416 ? -24.482 2.675 33.684 1.00 96.81 416 SER A N 1
ATOM 3305 C CA . SER A 1 416 ? -23.896 3.965 33.296 1.00 96.81 416 SER A CA 1
ATOM 3306 C C . SER A 1 416 ? -22.564 3.791 32.560 1.00 96.81 416 SER A C 1
ATOM 3308 O O . SER A 1 416 ? -22.398 4.360 31.479 1.00 96.81 416 SER A O 1
ATOM 3310 N N . GLN A 1 417 ? -21.678 2.923 33.059 1.00 97.81 417 GLN A N 1
ATOM 3311 C CA . GLN A 1 417 ? -20.412 2.573 32.400 1.00 97.81 417 GLN A CA 1
ATOM 3312 C C . GLN A 1 417 ? -20.636 1.976 31.003 1.00 97.81 417 GLN A C 1
ATOM 3314 O O . GLN A 1 417 ? -19.968 2.348 30.037 1.00 97.81 417 GLN A O 1
ATOM 3319 N N . THR A 1 418 ? -21.609 1.073 30.859 1.00 97.38 418 THR A N 1
ATOM 3320 C CA . THR A 1 418 ? -21.935 0.462 29.559 1.00 97.38 418 THR A CA 1
ATOM 3321 C C . THR A 1 418 ? -22.516 1.492 28.589 1.00 97.38 418 THR A C 1
ATOM 3323 O O . THR A 1 418 ? -22.213 1.467 27.395 1.00 97.38 418 THR A O 1
ATOM 3326 N N . ARG A 1 419 ? -23.319 2.443 29.084 1.00 97.88 419 ARG A N 1
ATOM 3327 C CA . ARG A 1 419 ? -23.877 3.531 28.270 1.00 97.88 419 ARG A CA 1
ATOM 3328 C C . ARG A 1 419 ? -22.777 4.447 27.737 1.00 97.88 419 ARG A C 1
ATOM 3330 O O . ARG A 1 419 ? -22.828 4.805 26.564 1.00 97.88 419 ARG A O 1
ATOM 3337 N N . GLU A 1 420 ? -21.782 4.779 28.552 1.00 97.69 420 GLU A N 1
ATOM 3338 C CA . GLU A 1 420 ? -20.600 5.532 28.117 1.00 97.69 420 GLU A CA 1
ATOM 3339 C C . GLU A 1 420 ? -19.763 4.736 27.105 1.00 97.69 420 GLU A C 1
ATOM 3341 O O . GLU A 1 420 ? -19.404 5.238 26.041 1.00 97.69 420 GLU A O 1
ATOM 3346 N N . ARG A 1 421 ? -19.523 3.444 27.359 1.00 97.56 421 ARG A N 1
ATOM 3347 C CA . ARG A 1 421 ? -18.824 2.585 26.394 1.00 97.56 421 ARG A CA 1
ATOM 3348 C C . ARG A 1 421 ? -19.535 2.558 25.037 1.00 97.56 421 ARG A C 1
ATOM 3350 O O . ARG A 1 421 ? -18.874 2.666 24.005 1.00 97.56 421 ARG A O 1
ATOM 3357 N N . LYS A 1 422 ? -20.870 2.482 25.027 1.00 98.25 422 LYS A N 1
ATOM 3358 C CA . LYS A 1 422 ? -21.683 2.532 23.802 1.00 98.25 422 LYS A CA 1
ATOM 3359 C C . LYS A 1 422 ? -21.459 3.824 23.017 1.00 98.25 422 LYS A C 1
ATOM 3361 O O . LYS A 1 422 ? -21.297 3.753 21.801 1.00 98.25 422 LYS A O 1
ATOM 3366 N N . THR A 1 423 ? -21.455 4.988 23.673 1.00 97.88 423 THR A N 1
ATOM 3367 C CA . THR A 1 423 ? -21.257 6.273 22.977 1.00 97.88 423 THR A CA 1
ATOM 3368 C C . THR A 1 423 ? -19.854 6.371 22.386 1.00 97.88 423 THR A C 1
ATOM 3370 O O . THR A 1 423 ? -19.697 6.821 21.252 1.00 97.88 423 THR A O 1
ATOM 3373 N N . VAL A 1 424 ? -18.835 5.883 23.099 1.00 97.94 424 VAL A N 1
ATOM 3374 C CA . VAL A 1 424 ? -17.459 5.823 22.586 1.00 97.94 424 VAL A CA 1
ATOM 3375 C C . VAL A 1 424 ? -17.364 4.920 21.355 1.00 97.94 424 VAL A C 1
ATOM 3377 O O . VAL A 1 424 ? -16.754 5.313 20.359 1.00 97.94 424 VAL A O 1
ATOM 3380 N N . VAL A 1 425 ? -17.965 3.727 21.394 1.00 98.12 425 VAL A N 1
ATOM 3381 C CA . VAL A 1 425 ? -17.966 2.794 20.254 1.00 98.12 425 VAL A CA 1
ATOM 3382 C C . VAL A 1 425 ? -18.717 3.383 19.056 1.00 98.12 425 VAL A C 1
ATOM 3384 O O . VAL A 1 425 ? -18.209 3.309 17.940 1.00 98.12 425 VAL A O 1
ATOM 3387 N N . ASP A 1 426 ? -19.869 4.024 19.269 1.00 97.38 426 ASP A N 1
ATOM 3388 C CA . ASP A 1 426 ? -20.652 4.670 18.204 1.00 97.38 426 ASP A CA 1
ATOM 3389 C C . ASP A 1 426 ? -19.876 5.814 17.532 1.00 97.38 426 ASP A C 1
ATOM 3391 O O . ASP A 1 426 ? -19.762 5.884 16.307 1.00 97.38 426 ASP A O 1
ATOM 3395 N N . ASN A 1 427 ? -19.223 6.661 18.331 1.00 97.88 427 ASN A N 1
ATOM 3396 C CA . ASN A 1 427 ? -18.371 7.731 17.815 1.00 97.88 427 ASN A CA 1
ATOM 3397 C C . ASN A 1 427 ? -17.197 7.182 16.990 1.00 97.88 427 ASN A C 1
ATOM 3399 O O . ASN A 1 427 ? -16.925 7.681 15.894 1.00 97.88 427 ASN A O 1
ATOM 3403 N N . LYS A 1 428 ? -16.527 6.125 17.475 1.00 97.94 428 LYS A N 1
ATOM 3404 C CA . LYS A 1 428 ? -15.455 5.439 16.733 1.00 97.94 428 LYS A CA 1
ATOM 3405 C C . LYS A 1 428 ? -15.969 4.843 15.425 1.00 97.94 428 LYS A C 1
ATOM 3407 O O . LYS A 1 428 ? -15.329 5.008 14.388 1.00 97.94 428 LYS A O 1
ATOM 3412 N N . PHE A 1 429 ? -17.134 4.201 15.461 1.00 97.75 429 PHE A N 1
ATOM 3413 C CA . PHE A 1 429 ? -17.777 3.621 14.288 1.00 97.75 429 PHE A CA 1
ATOM 3414 C C . PHE A 1 429 ? -18.062 4.692 13.229 1.00 97.75 429 PHE A C 1
ATOM 3416 O O . PHE A 1 429 ? -17.685 4.531 12.070 1.00 97.75 429 PHE A O 1
ATOM 3423 N N . LEU A 1 430 ? -18.667 5.818 13.618 1.00 96.69 430 LEU A N 1
ATOM 3424 C CA . LEU A 1 430 ? -18.980 6.919 12.704 1.00 96.69 430 LEU A CA 1
ATOM 3425 C C . LEU A 1 430 ? -17.726 7.587 12.126 1.00 96.69 430 LEU A C 1
ATOM 3427 O O . LEU A 1 430 ? -17.725 7.958 10.950 1.00 96.69 430 LEU A O 1
ATOM 3431 N N . ALA A 1 431 ? -16.668 7.746 12.924 1.00 96.94 431 ALA A N 1
ATOM 3432 C CA . ALA A 1 431 ? -15.396 8.294 12.460 1.00 96.94 431 ALA A CA 1
ATOM 3433 C C . ALA A 1 431 ? -14.731 7.371 11.427 1.00 96.94 431 ALA A C 1
ATOM 3435 O O . ALA A 1 431 ? -14.386 7.816 10.330 1.00 96.94 431 ALA A O 1
ATOM 3436 N N . LEU A 1 432 ? -14.626 6.074 11.738 1.00 96.56 432 LEU A N 1
ATOM 3437 C CA . LEU A 1 432 ? -14.032 5.083 10.842 1.00 96.56 432 LEU A CA 1
ATOM 3438 C C . LEU A 1 432 ? -14.850 4.917 9.556 1.00 96.56 432 LEU A C 1
ATOM 3440 O O . LEU A 1 432 ? -14.287 4.871 8.463 1.00 96.56 432 LEU A O 1
ATOM 3444 N N . LYS A 1 433 ? -16.183 4.903 9.668 1.00 95.75 433 LYS A N 1
ATOM 3445 C CA . LYS A 1 433 ? -17.089 4.867 8.516 1.00 95.75 433 LYS A CA 1
ATOM 3446 C C . LYS A 1 433 ? -16.832 6.038 7.564 1.00 95.75 433 LYS A C 1
ATOM 3448 O O . LYS A 1 433 ? -16.671 5.809 6.369 1.00 95.75 433 LYS A O 1
ATOM 3453 N N . ARG A 1 434 ? -16.735 7.270 8.082 1.00 94.56 434 ARG A N 1
ATOM 3454 C CA . ARG A 1 434 ? -16.427 8.455 7.259 1.00 94.56 434 ARG A CA 1
ATOM 3455 C C . ARG A 1 434 ? -15.056 8.358 6.590 1.00 94.56 434 ARG A C 1
ATOM 3457 O O . ARG A 1 434 ? -14.937 8.681 5.413 1.00 94.56 434 ARG A O 1
ATOM 3464 N N . ALA A 1 435 ? -14.036 7.886 7.307 1.00 92.50 435 ALA A N 1
ATOM 3465 C CA . ALA A 1 435 ? -12.707 7.692 6.729 1.00 92.50 435 ALA A CA 1
ATOM 3466 C C . ALA A 1 435 ? -12.739 6.704 5.545 1.00 92.50 435 ALA A C 1
ATOM 3468 O O . ALA A 1 435 ? -12.189 6.988 4.482 1.00 92.50 435 ALA A O 1
ATOM 3469 N N . LEU A 1 436 ? -13.449 5.580 5.685 1.00 93.19 436 LEU A N 1
ATOM 3470 C CA . LEU A 1 436 ? -13.603 4.574 4.626 1.00 93.19 436 LEU A CA 1
ATOM 3471 C C . LEU A 1 436 ? -14.414 5.066 3.419 1.00 93.19 436 LEU A C 1
ATOM 3473 O O . LEU A 1 436 ? -14.110 4.701 2.278 1.00 93.19 436 LEU A O 1
ATOM 3477 N N . GLU A 1 437 ? -15.439 5.886 3.651 1.00 91.25 437 GLU A N 1
ATOM 3478 C CA . GLU A 1 437 ? -16.222 6.518 2.583 1.00 91.25 437 GLU A CA 1
ATOM 3479 C C . GLU A 1 437 ? -15.351 7.464 1.745 1.00 91.25 437 GLU A C 1
ATOM 3481 O O . GLU A 1 437 ? -15.398 7.400 0.513 1.00 91.25 437 GLU A O 1
ATOM 3486 N N . ASN A 1 438 ? -14.480 8.249 2.389 1.00 88.19 438 ASN A N 1
ATOM 3487 C CA . ASN A 1 438 ? -13.535 9.126 1.695 1.00 88.19 438 ASN A CA 1
ATOM 3488 C C . ASN A 1 438 ? -12.580 8.326 0.793 1.00 88.19 438 ASN A C 1
ATOM 3490 O O . ASN A 1 438 ? -12.491 8.615 -0.401 1.00 88.19 438 ASN A O 1
ATOM 3494 N N . PHE A 1 439 ? -11.960 7.254 1.302 1.00 84.44 439 PHE A N 1
ATOM 3495 C CA . PHE A 1 439 ? -11.098 6.385 0.482 1.00 84.44 439 PHE A CA 1
ATOM 3496 C C . PHE A 1 439 ? -11.835 5.777 -0.715 1.00 84.44 439 PHE A C 1
ATOM 3498 O O . PHE A 1 439 ? -11.281 5.655 -1.807 1.00 84.44 439 PHE A O 1
ATOM 3505 N N . SER A 1 440 ? -13.099 5.398 -0.523 1.00 80.31 440 SER A N 1
ATOM 3506 C CA . SER A 1 440 ? -13.910 4.799 -1.586 1.00 80.31 440 SER A CA 1
ATOM 3507 C C . SER A 1 440 ? -14.238 5.806 -2.692 1.00 80.31 440 SER A C 1
ATOM 3509 O O . SER A 1 440 ? -14.275 5.435 -3.866 1.00 80.31 440 SER A O 1
ATOM 3511 N N . SER A 1 441 ? -14.427 7.081 -2.340 1.00 81.25 441 SER A N 1
ATOM 3512 C CA . SER A 1 441 ? -14.693 8.154 -3.304 1.00 81.25 441 SER A CA 1
ATOM 3513 C C . SER A 1 441 ? -13.489 8.480 -4.200 1.00 81.25 441 SER A C 1
ATOM 3515 O O . SER A 1 441 ? -13.663 8.869 -5.354 1.00 81.25 441 SER A O 1
ATOM 3517 N N . GLU A 1 442 ? -12.269 8.230 -3.718 1.00 84.06 442 GLU A N 1
ATOM 3518 C CA . GLU A 1 442 ? -11.025 8.480 -4.453 1.00 84.06 442 GLU A CA 1
ATOM 3519 C C . GLU A 1 442 ? -10.522 7.271 -5.260 1.00 84.06 442 GLU A C 1
ATOM 3521 O O . GLU A 1 442 ? -9.479 7.348 -5.910 1.00 84.06 442 GLU A O 1
ATOM 3526 N N . ALA A 1 443 ? -11.251 6.149 -5.292 1.00 85.00 443 ALA A N 1
ATOM 3527 C CA . ALA A 1 443 ? -10.817 4.938 -6.001 1.00 85.00 443 ALA A CA 1
ATOM 3528 C C . ALA A 1 443 ? -10.469 5.195 -7.484 1.00 85.00 443 ALA A C 1
ATOM 3530 O O . ALA A 1 443 ? -9.473 4.681 -7.998 1.00 85.00 443 ALA A O 1
ATOM 3531 N N . HIS A 1 444 ? -11.244 6.054 -8.152 1.00 87.56 444 HIS A N 1
ATOM 3532 C CA . HIS A 1 444 ? -11.003 6.444 -9.542 1.00 87.56 444 HIS A CA 1
ATOM 3533 C C . HIS A 1 444 ? -9.697 7.241 -9.722 1.00 87.56 444 HIS A C 1
ATOM 3535 O O . HIS A 1 444 ? -9.026 7.106 -10.745 1.00 87.56 444 HIS A O 1
ATOM 3541 N N . TYR A 1 445 ? -9.302 8.063 -8.742 1.00 90.62 445 TYR A N 1
ATOM 3542 C CA . TYR A 1 445 ? -8.042 8.811 -8.803 1.00 90.62 445 TYR A CA 1
ATOM 3543 C C . TYR A 1 445 ? -6.842 7.857 -8.855 1.00 90.62 445 TYR A C 1
ATOM 3545 O O . TYR A 1 445 ? -5.958 8.016 -9.700 1.00 90.62 445 TYR A O 1
ATOM 3553 N N . TRP A 1 446 ? -6.847 6.822 -8.012 1.00 90.88 446 TRP A N 1
ATOM 3554 C CA . TRP A 1 446 ? -5.785 5.816 -7.974 1.00 90.88 446 TRP A CA 1
ATOM 3555 C C . TRP A 1 446 ? -5.722 4.978 -9.251 1.00 90.88 446 TRP A C 1
ATOM 3557 O O . TRP A 1 446 ? -4.635 4.731 -9.773 1.00 90.88 446 TRP A O 1
ATOM 3567 N N . GLU A 1 447 ? -6.872 4.613 -9.814 1.00 91.56 447 GLU A N 1
ATOM 3568 C CA . GLU A 1 447 ? -6.939 3.935 -11.111 1.00 91.56 447 GLU A CA 1
ATOM 3569 C C . GLU A 1 447 ? -6.396 4.820 -12.248 1.00 91.56 447 GLU A C 1
ATOM 3571 O O . GLU A 1 447 ? -5.625 4.373 -13.104 1.00 91.56 447 GLU A O 1
ATOM 3576 N N . GLN A 1 448 ? -6.707 6.117 -12.226 1.00 93.69 448 GLN A N 1
ATOM 3577 C CA . GLN A 1 448 ? -6.166 7.065 -13.195 1.00 93.69 448 GLN A CA 1
ATOM 3578 C C . GLN A 1 448 ? -4.646 7.261 -13.041 1.00 93.69 448 GLN A C 1
ATOM 3580 O O . GLN A 1 448 ? -3.919 7.376 -14.029 1.00 93.69 448 GLN A O 1
ATOM 3585 N N . ARG A 1 449 ? -4.138 7.303 -11.808 1.00 93.31 449 ARG A N 1
ATOM 3586 C CA . ARG A 1 449 ? -2.700 7.425 -11.526 1.00 93.31 449 ARG A CA 1
ATOM 3587 C C . ARG A 1 449 ? -1.931 6.198 -12.022 1.00 93.31 449 ARG A C 1
ATOM 3589 O O . ARG A 1 449 ? -0.918 6.353 -12.704 1.00 93.31 449 ARG A O 1
ATOM 3596 N N . GLU A 1 450 ? -2.450 4.999 -11.772 1.00 95.50 450 GLU A N 1
ATOM 3597 C CA . GLU A 1 450 ? -1.887 3.738 -12.271 1.00 95.50 450 GLU A CA 1
ATOM 3598 C C . GLU A 1 450 ? -1.882 3.682 -13.804 1.00 95.50 450 GLU A C 1
ATOM 3600 O O . GLU A 1 450 ? -0.859 3.377 -14.418 1.00 95.50 450 GLU A O 1
ATOM 3605 N N . THR A 1 451 ? -3.002 4.022 -14.449 1.00 96.12 451 THR A N 1
ATOM 3606 C CA . THR A 1 451 ? -3.096 4.027 -15.920 1.00 96.12 451 THR A CA 1
ATOM 3607 C C . THR A 1 451 ? -2.132 5.025 -16.561 1.00 96.12 451 THR A C 1
ATOM 3609 O O . THR A 1 451 ? -1.508 4.699 -17.575 1.00 96.12 451 THR A O 1
ATOM 3612 N N . ARG A 1 452 ? -1.928 6.208 -15.964 1.00 96.19 452 ARG A N 1
ATOM 3613 C CA . ARG A 1 452 ? -0.900 7.167 -16.409 1.00 96.19 452 ARG A CA 1
ATOM 3614 C C . ARG A 1 452 ? 0.511 6.587 -16.293 1.00 96.19 452 ARG A C 1
ATOM 3616 O O . ARG A 1 452 ? 1.281 6.705 -17.245 1.00 96.19 452 ARG A O 1
ATOM 3623 N N . ALA A 1 453 ? 0.839 5.933 -15.179 1.00 96.81 453 ALA A N 1
ATOM 3624 C CA . ALA A 1 453 ? 2.144 5.299 -14.988 1.00 96.81 453 ALA A CA 1
ATOM 3625 C C . ALA A 1 453 ? 2.385 4.159 -15.999 1.00 96.81 453 ALA A C 1
ATOM 3627 O O . ALA A 1 453 ? 3.433 4.120 -16.643 1.00 96.81 453 ALA A O 1
ATOM 3628 N N . ARG A 1 454 ? 1.378 3.305 -16.240 1.00 97.88 454 ARG A N 1
ATOM 3629 C CA . ARG A 1 454 ? 1.430 2.253 -17.275 1.00 97.88 454 ARG A CA 1
ATOM 3630 C C . ARG A 1 454 ? 1.625 2.825 -18.673 1.00 97.88 454 ARG A C 1
ATOM 3632 O O . ARG A 1 454 ? 2.432 2.321 -19.447 1.00 97.88 454 ARG A O 1
ATOM 3639 N N . THR A 1 455 ? 0.905 3.897 -18.994 1.00 96.94 455 THR A N 1
ATOM 3640 C CA . THR A 1 455 ? 1.027 4.562 -20.297 1.00 96.94 455 THR A CA 1
ATOM 3641 C C . THR A 1 455 ? 2.433 5.127 -20.489 1.00 96.94 455 THR A C 1
ATOM 3643 O O . THR A 1 455 ? 3.016 4.946 -21.553 1.00 96.94 455 THR A O 1
ATOM 3646 N N . ARG A 1 456 ? 3.016 5.750 -19.455 1.00 97.25 456 ARG A N 1
ATOM 3647 C CA . ARG A 1 456 ? 4.398 6.253 -19.497 1.00 97.25 456 ARG A CA 1
ATOM 3648 C C . ARG A 1 456 ? 5.403 5.132 -19.771 1.00 97.25 456 ARG A C 1
ATOM 3650 O O . ARG A 1 456 ? 6.257 5.304 -20.635 1.00 97.25 456 ARG A O 1
ATOM 3657 N N . LEU A 1 457 ? 5.271 3.991 -19.090 1.00 98.06 457 LEU A N 1
ATOM 3658 C CA . LEU A 1 457 ? 6.114 2.816 -19.326 1.00 98.06 457 LEU A CA 1
ATOM 3659 C C . LEU A 1 457 ? 6.011 2.330 -20.779 1.00 98.06 457 LEU A C 1
ATOM 3661 O O . LEU A 1 457 ? 7.033 2.144 -21.438 1.00 98.06 457 LEU A O 1
ATOM 3665 N N . ASN A 1 458 ? 4.786 2.193 -21.294 1.00 97.25 458 ASN A N 1
ATOM 3666 C CA . ASN A 1 458 ? 4.545 1.747 -22.668 1.00 97.25 458 ASN A CA 1
ATOM 3667 C C . ASN A 1 458 ? 5.163 2.699 -23.699 1.00 97.25 458 ASN A C 1
ATOM 3669 O O . ASN A 1 458 ? 5.833 2.244 -24.618 1.00 97.25 458 ASN A O 1
ATOM 3673 N N . VAL A 1 459 ? 5.012 4.015 -23.520 1.00 97.00 459 VAL A N 1
ATOM 3674 C CA . VAL A 1 459 ? 5.612 5.016 -24.419 1.00 97.00 459 VAL A CA 1
ATOM 3675 C C . VAL A 1 459 ? 7.143 4.931 -24.408 1.00 97.00 459 VAL A C 1
ATOM 3677 O O . VAL A 1 459 ? 7.772 4.967 -25.467 1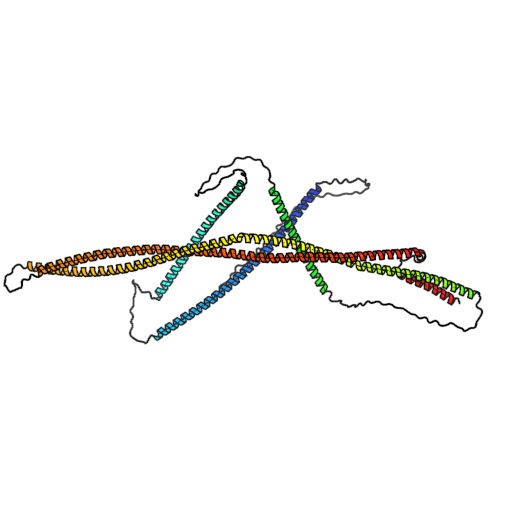.00 97.00 459 VAL A O 1
ATOM 3680 N N . CYS A 1 460 ? 7.762 4.785 -23.230 1.00 96.81 460 CYS A N 1
ATOM 3681 C CA . CYS A 1 460 ? 9.210 4.589 -23.121 1.00 96.81 460 CYS A CA 1
ATOM 3682 C C . CYS A 1 460 ? 9.663 3.301 -23.825 1.00 96.81 460 CYS A C 1
ATOM 3684 O O . CYS A 1 460 ? 10.672 3.309 -24.533 1.00 96.81 460 CYS A O 1
ATOM 3686 N N . PHE A 1 461 ? 8.907 2.215 -23.663 1.00 97.94 461 PHE A N 1
ATOM 3687 C CA . PHE A 1 461 ? 9.186 0.929 -24.295 1.00 97.94 461 PHE A CA 1
ATOM 3688 C C . PHE A 1 461 ? 9.086 1.005 -25.823 1.00 97.94 461 PHE A C 1
ATOM 3690 O O . PHE A 1 461 ? 10.018 0.604 -26.517 1.00 97.94 461 PHE A O 1
ATOM 3697 N N . GLU A 1 462 ? 8.005 1.579 -26.354 1.00 97.38 462 GLU A N 1
ATOM 3698 C CA . GLU A 1 462 ? 7.806 1.759 -27.796 1.00 97.38 462 GLU A CA 1
ATOM 3699 C C . GLU A 1 462 ? 8.931 2.593 -28.422 1.00 97.38 462 GLU A C 1
ATOM 3701 O O . GLU A 1 462 ? 9.487 2.215 -29.455 1.00 97.38 462 GLU A O 1
ATOM 3706 N N . HIS A 1 463 ? 9.332 3.689 -27.767 1.00 94.94 463 HIS A N 1
ATOM 3707 C CA . HIS A 1 463 ? 10.446 4.518 -28.229 1.00 94.94 463 HIS A CA 1
ATOM 3708 C C . HIS A 1 463 ? 11.781 3.757 -28.244 1.00 94.94 463 HIS A C 1
ATOM 3710 O O . HIS A 1 463 ? 12.585 3.904 -29.171 1.00 94.94 463 HIS A O 1
ATOM 3716 N N . LEU A 1 464 ? 12.031 2.937 -27.219 1.00 97.56 464 LEU A N 1
ATOM 3717 C CA . LEU A 1 464 ? 13.231 2.113 -27.125 1.00 97.56 464 LEU A CA 1
ATOM 3718 C C . LEU A 1 464 ? 13.274 1.054 -28.235 1.00 97.56 464 LEU A C 1
ATOM 3720 O O . LEU A 1 464 ? 14.305 0.901 -28.896 1.00 97.56 464 LEU A O 1
ATOM 3724 N N . GLU A 1 465 ? 12.169 0.346 -28.460 1.00 97.25 465 GLU A N 1
ATOM 3725 C CA . GLU A 1 465 ? 12.070 -0.670 -29.511 1.00 97.25 465 GLU A CA 1
ATOM 3726 C C . GLU A 1 465 ? 12.205 -0.060 -30.908 1.00 97.25 465 GLU A C 1
ATOM 3728 O O . GLU A 1 465 ? 12.918 -0.613 -31.748 1.00 97.25 465 GLU A O 1
ATOM 3733 N N . GLN A 1 466 ? 11.641 1.130 -31.139 1.00 97.19 466 GLN A N 1
ATOM 3734 C CA . GLN A 1 466 ? 11.852 1.863 -32.387 1.00 97.19 466 GLN A CA 1
ATOM 3735 C C . GLN A 1 466 ? 13.345 2.133 -32.638 1.00 97.19 466 GLN A C 1
ATOM 3737 O O . GLN A 1 466 ? 13.852 1.860 -33.727 1.00 97.19 466 GLN A O 1
ATOM 3742 N N . LYS A 1 467 ? 14.088 2.621 -31.634 1.00 96.50 467 LYS A N 1
ATOM 3743 C CA . LYS A 1 467 ? 15.532 2.874 -31.788 1.00 96.50 467 LYS A CA 1
ATOM 3744 C C . LYS A 1 467 ? 16.337 1.600 -32.026 1.00 96.50 467 LYS A C 1
ATOM 3746 O O . LYS A 1 467 ? 17.277 1.623 -32.821 1.00 96.50 467 LYS A O 1
ATOM 3751 N N . LYS A 1 468 ? 15.984 0.494 -31.364 1.00 97.75 468 LYS A N 1
ATOM 3752 C CA . LYS A 1 468 ? 16.610 -0.813 -31.619 1.00 97.75 468 LYS A CA 1
ATOM 3753 C C . LYS A 1 468 ? 16.371 -1.268 -33.056 1.00 97.75 468 LYS A C 1
ATOM 3755 O O . LYS A 1 468 ? 17.298 -1.765 -33.691 1.00 97.75 468 LYS A O 1
ATOM 3760 N N . GLU A 1 469 ? 15.168 -1.067 -33.588 1.00 97.94 469 GLU A N 1
ATOM 3761 C CA . GLU A 1 469 ? 14.856 -1.403 -34.978 1.00 97.94 469 GLU A CA 1
ATOM 3762 C C . GLU A 1 469 ? 15.644 -0.553 -35.979 1.00 97.94 469 GLU A C 1
ATOM 3764 O O . GLU A 1 469 ? 16.221 -1.082 -36.931 1.00 97.94 469 GLU A O 1
ATOM 3769 N N . GLU A 1 470 ? 15.744 0.755 -35.738 1.00 96.69 470 GLU A N 1
ATOM 3770 C CA . GLU A 1 470 ? 16.535 1.658 -36.579 1.00 96.69 470 GLU A CA 1
ATOM 3771 C C . GLU A 1 470 ? 18.028 1.280 -36.567 1.00 96.69 470 GLU A C 1
ATOM 3773 O O . GLU A 1 470 ? 18.673 1.274 -37.621 1.00 96.69 470 GLU A O 1
ATOM 3778 N N . LEU A 1 471 ? 18.566 0.868 -35.411 1.00 98.06 471 LEU A N 1
ATOM 3779 C CA . LEU A 1 471 ? 19.927 0.340 -35.302 1.00 98.06 471 LEU A CA 1
ATOM 3780 C C . LEU A 1 471 ? 20.108 -0.948 -36.124 1.00 98.06 471 LEU A C 1
ATOM 3782 O O . LEU A 1 471 ? 21.083 -1.054 -36.870 1.00 98.06 471 LEU A O 1
ATOM 3786 N N . ARG A 1 472 ? 19.154 -1.891 -36.061 1.00 98.12 472 ARG A N 1
ATOM 3787 C CA . ARG A 1 472 ? 19.176 -3.115 -36.886 1.00 98.12 472 ARG A CA 1
ATOM 3788 C C . ARG A 1 472 ? 19.197 -2.794 -38.381 1.00 98.12 472 ARG A C 1
ATOM 3790 O O . ARG A 1 472 ? 20.024 -3.340 -39.109 1.00 98.12 472 ARG A O 1
ATOM 3797 N N . CYS A 1 473 ? 18.353 -1.864 -38.829 1.00 97.56 473 CYS A N 1
ATOM 3798 C CA . CYS A 1 473 ? 18.309 -1.430 -40.228 1.00 97.56 473 CYS A CA 1
ATOM 3799 C C . CYS A 1 473 ? 19.642 -0.818 -40.695 1.00 97.56 473 CYS A C 1
ATOM 3801 O O . CYS A 1 473 ? 20.101 -1.080 -41.812 1.00 97.56 473 CYS A O 1
ATOM 3803 N N . LEU A 1 474 ? 20.283 -0.001 -39.850 1.00 97.88 474 LEU A N 1
ATOM 3804 C CA . LEU A 1 474 ? 21.598 0.572 -40.147 1.00 97.88 474 LEU A CA 1
ATOM 3805 C C . LEU A 1 474 ? 22.691 -0.498 -40.226 1.00 97.88 474 LEU A C 1
ATOM 3807 O O . LEU A 1 474 ? 23.523 -0.426 -41.133 1.00 97.88 474 LEU A O 1
ATOM 3811 N N . GLN A 1 475 ? 22.655 -1.499 -39.344 1.00 98.06 475 GLN A N 1
ATOM 3812 C CA . GLN A 1 475 ? 23.578 -2.635 -39.364 1.00 98.06 475 GLN A CA 1
ATOM 3813 C C . GLN A 1 475 ? 23.501 -3.385 -40.703 1.00 98.06 475 GLN A C 1
ATOM 3815 O O . GLN A 1 475 ? 24.514 -3.549 -41.379 1.00 98.06 475 GLN A O 1
ATOM 3820 N N . THR A 1 476 ? 22.290 -3.738 -41.152 1.00 98.00 476 THR A N 1
ATOM 3821 C CA . THR A 1 476 ? 22.087 -4.417 -42.443 1.00 98.00 476 THR A CA 1
ATOM 3822 C C . THR A 1 476 ? 22.622 -3.584 -43.608 1.00 98.00 476 THR A C 1
ATOM 3824 O O . THR A 1 476 ? 23.338 -4.090 -44.471 1.00 98.00 476 THR A O 1
ATOM 3827 N N . ARG A 1 477 ? 22.359 -2.271 -43.610 1.00 97.56 477 ARG A N 1
ATOM 3828 C CA . ARG A 1 477 ? 22.871 -1.368 -44.650 1.00 97.56 477 ARG A CA 1
ATOM 3829 C C . ARG A 1 477 ? 24.400 -1.254 -44.632 1.00 97.56 477 ARG A C 1
ATOM 3831 O O . ARG A 1 477 ? 25.016 -1.117 -45.691 1.00 97.56 477 ARG A O 1
ATOM 3838 N N . LYS A 1 478 ? 25.024 -1.289 -43.451 1.00 98.06 478 LYS A N 1
ATOM 3839 C CA . LYS A 1 478 ? 26.485 -1.319 -43.307 1.00 98.06 478 LYS A CA 1
ATOM 3840 C C . LYS A 1 478 ? 27.064 -2.595 -43.918 1.00 98.06 478 LYS A C 1
ATOM 3842 O O . LYS A 1 478 ? 28.053 -2.508 -44.648 1.00 98.06 478 LYS A O 1
ATOM 3847 N N . ASP A 1 479 ? 26.437 -3.743 -43.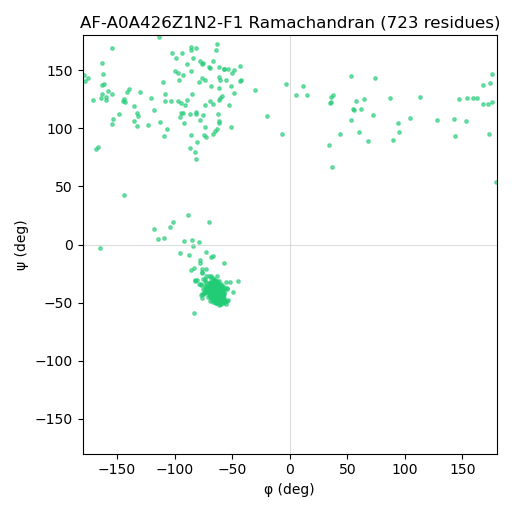682 1.00 97.62 479 ASP A N 1
ATOM 3848 C CA . ASP A 1 479 ? 26.881 -5.038 -44.213 1.00 97.62 479 ASP A CA 1
ATOM 3849 C C . ASP A 1 479 ? 26.778 -5.096 -45.746 1.00 97.62 479 ASP A C 1
ATOM 3851 O O . ASP A 1 479 ? 27.705 -5.548 -46.429 1.00 97.62 479 ASP A O 1
ATOM 3855 N N . GLU A 1 480 ? 25.697 -4.554 -46.314 1.00 97.81 480 GLU A N 1
ATOM 3856 C CA . GLU A 1 480 ? 25.520 -4.415 -47.764 1.00 97.81 480 GLU A CA 1
ATOM 3857 C C . GLU A 1 480 ? 26.622 -3.554 -48.402 1.00 97.81 480 GLU A C 1
ATOM 3859 O O . GLU A 1 480 ? 27.231 -3.947 -49.404 1.00 97.81 480 GLU A O 1
ATOM 3864 N N . ILE A 1 481 ? 26.917 -2.388 -47.811 1.00 97.44 481 ILE A N 1
ATOM 3865 C CA . ILE A 1 481 ? 27.967 -1.485 -48.307 1.00 97.44 481 ILE A CA 1
ATOM 3866 C C . ILE A 1 481 ? 29.350 -2.113 -48.127 1.00 97.44 481 ILE A C 1
ATOM 3868 O O . ILE A 1 481 ? 30.182 -1.994 -49.024 1.00 97.44 481 ILE A O 1
ATOM 3872 N N . SER A 1 482 ? 29.593 -2.817 -47.022 1.00 97.19 482 SER A N 1
ATOM 3873 C CA . SER A 1 482 ? 30.852 -3.528 -46.771 1.00 97.19 482 SER A CA 1
ATOM 3874 C C . SER A 1 482 ? 31.076 -4.630 -47.807 1.00 97.19 482 SER A C 1
ATOM 3876 O O . SER A 1 482 ? 32.159 -4.740 -48.379 1.00 97.19 482 SER A O 1
ATOM 3878 N N . THR A 1 483 ? 30.023 -5.373 -48.152 1.00 97.62 483 THR A N 1
ATOM 3879 C CA . THR A 1 483 ? 30.062 -6.380 -49.220 1.00 97.62 483 THR A CA 1
ATOM 3880 C C . THR A 1 483 ? 30.368 -5.746 -50.583 1.00 97.62 483 THR A C 1
ATOM 3882 O O . THR A 1 483 ? 31.165 -6.282 -51.359 1.00 97.62 483 THR A O 1
ATOM 3885 N N . ALA A 1 484 ? 29.762 -4.595 -50.895 1.00 97.00 484 ALA A N 1
ATOM 3886 C CA . ALA A 1 484 ? 30.050 -3.849 -52.122 1.00 97.00 484 ALA A CA 1
ATOM 3887 C C . ALA A 1 484 ? 31.489 -3.298 -52.145 1.00 97.00 484 ALA A C 1
ATOM 3889 O O . ALA A 1 484 ? 32.161 -3.382 -53.174 1.00 97.00 484 ALA A O 1
ATOM 3890 N N . LEU A 1 485 ? 31.985 -2.806 -51.007 1.00 97.75 485 LEU A N 1
ATOM 3891 C CA . LEU A 1 485 ? 33.355 -2.332 -50.830 1.00 97.75 485 LEU A CA 1
ATOM 3892 C C . LEU A 1 485 ? 34.369 -3.455 -51.077 1.00 97.75 485 LEU A C 1
ATOM 3894 O O . LEU A 1 485 ? 35.307 -3.247 -51.842 1.00 97.75 485 LEU A O 1
ATOM 3898 N N . SER A 1 486 ? 34.163 -4.653 -50.521 1.00 96.81 486 SER A N 1
ATOM 3899 C CA . SER A 1 486 ? 35.049 -5.800 -50.767 1.00 96.81 486 SER A CA 1
ATOM 3900 C C . SER A 1 486 ? 35.093 -6.193 -52.249 1.00 96.81 486 SER A C 1
ATOM 3902 O O . SER A 1 486 ? 36.169 -6.464 -52.785 1.00 96.81 486 SER A O 1
ATOM 3904 N N . LYS A 1 487 ? 33.949 -6.159 -52.953 1.00 97.50 487 LYS A N 1
ATOM 3905 C CA . LYS A 1 487 ? 33.895 -6.394 -54.410 1.00 97.50 487 LYS A CA 1
ATOM 3906 C C . LYS A 1 487 ? 34.652 -5.314 -55.191 1.00 97.50 487 LYS A C 1
ATOM 3908 O O . LYS A 1 487 ? 35.410 -5.637 -56.106 1.00 97.50 487 LYS A O 1
ATOM 3913 N N . ALA A 1 488 ? 34.490 -4.043 -54.816 1.00 96.44 488 ALA A N 1
ATOM 3914 C CA . ALA A 1 488 ? 35.208 -2.931 -55.434 1.00 96.44 488 ALA A CA 1
ATOM 3915 C C . ALA A 1 488 ? 36.726 -3.048 -55.206 1.00 96.44 488 ALA A C 1
ATOM 3917 O O . ALA A 1 488 ? 37.490 -2.958 -56.166 1.00 96.44 488 ALA A O 1
ATOM 3918 N N . GLN A 1 489 ? 37.168 -3.363 -53.984 1.00 97.25 489 GLN A N 1
ATOM 3919 C CA . GLN A 1 489 ? 38.576 -3.617 -53.648 1.00 97.25 489 GLN A CA 1
ATOM 3920 C C . GLN A 1 489 ? 39.165 -4.789 -54.444 1.00 97.25 489 GLN A C 1
ATOM 3922 O O . GLN A 1 489 ? 40.287 -4.702 -54.945 1.00 97.25 489 GLN A O 1
ATOM 3927 N N . GLN A 1 490 ? 38.404 -5.873 -54.627 1.00 97.44 490 GLN A N 1
ATOM 3928 C CA . GLN A 1 490 ? 38.829 -6.991 -55.470 1.00 97.44 490 GLN A CA 1
ATOM 3929 C C . GLN A 1 490 ? 39.019 -6.548 -56.928 1.00 97.44 490 GLN A C 1
ATOM 3931 O O . GLN A 1 490 ? 40.021 -6.905 -57.551 1.00 97.44 490 GLN A O 1
ATOM 3936 N N . SER A 1 491 ? 38.098 -5.746 -57.473 1.00 96.00 491 SER A N 1
ATOM 3937 C CA . SER A 1 491 ? 38.232 -5.202 -58.830 1.00 96.00 491 SER A CA 1
ATOM 3938 C C . SER A 1 491 ? 39.426 -4.245 -58.962 1.00 96.00 491 SER A C 1
ATOM 3940 O O . SER A 1 491 ? 40.163 -4.323 -59.945 1.00 96.00 491 SER A O 1
ATOM 3942 N N . GLU A 1 492 ? 39.692 -3.423 -57.939 1.00 97.06 492 GLU A N 1
ATOM 3943 C CA . GLU A 1 492 ? 40.862 -2.542 -57.869 1.00 97.06 492 GLU A CA 1
ATOM 3944 C C . GLU A 1 492 ? 42.158 -3.357 -57.925 1.00 97.06 492 GLU A C 1
ATOM 3946 O O . GLU A 1 492 ? 43.056 -3.056 -58.714 1.00 97.06 492 GLU A O 1
ATOM 3951 N N . TYR A 1 493 ? 42.241 -4.425 -57.127 1.00 96.50 493 TYR A N 1
ATOM 3952 C CA . TYR A 1 493 ? 43.388 -5.327 -57.105 1.00 96.50 493 TYR A CA 1
ATOM 3953 C C . TYR A 1 493 ? 43.644 -5.956 -58.483 1.00 96.50 493 TYR A C 1
ATOM 3955 O O . TYR A 1 493 ? 44.782 -5.957 -58.961 1.00 96.50 493 TYR A O 1
ATOM 3963 N N . GLN A 1 494 ? 42.594 -6.437 -59.160 1.00 96.75 494 GLN A N 1
ATOM 3964 C CA . GLN A 1 494 ? 42.720 -7.004 -60.508 1.00 96.75 494 GLN A CA 1
ATOM 3965 C C . GLN A 1 494 ? 43.185 -5.956 -61.532 1.00 96.75 494 GLN A C 1
ATOM 3967 O O . GLN A 1 494 ? 44.083 -6.231 -62.330 1.00 96.75 494 GLN A O 1
ATOM 3972 N N . LEU A 1 495 ? 42.636 -4.736 -61.490 1.00 95.31 495 LEU A N 1
ATOM 3973 C CA . LEU A 1 495 ? 43.048 -3.637 -62.371 1.00 95.31 495 LEU A CA 1
ATOM 3974 C C . LEU A 1 495 ? 44.505 -3.220 -62.132 1.00 95.31 495 LEU A C 1
ATOM 3976 O O . LEU A 1 495 ? 45.240 -3.015 -63.102 1.00 95.31 495 LEU A O 1
ATOM 3980 N N . ARG A 1 496 ? 44.960 -3.152 -60.873 1.00 96.06 496 ARG A N 1
ATOM 3981 C CA . ARG A 1 496 ? 46.369 -2.887 -60.528 1.00 96.06 496 ARG A CA 1
ATOM 3982 C C . ARG A 1 496 ? 47.290 -3.967 -61.087 1.00 96.06 496 ARG A C 1
ATOM 3984 O O . ARG A 1 496 ? 48.227 -3.642 -61.810 1.00 96.06 496 ARG A O 1
ATOM 3991 N N . ARG A 1 497 ? 46.969 -5.243 -60.848 1.00 96.56 497 ARG A N 1
ATOM 3992 C CA . ARG A 1 497 ? 47.735 -6.386 -61.369 1.00 96.56 497 ARG A CA 1
ATOM 3993 C C . ARG A 1 497 ? 47.850 -6.357 -62.896 1.00 96.56 497 ARG A C 1
ATOM 3995 O O . ARG A 1 497 ? 48.940 -6.546 -63.436 1.00 96.56 497 ARG A O 1
ATOM 4002 N N . ASN A 1 498 ? 46.745 -6.096 -63.594 1.00 95.62 498 ASN A N 1
ATOM 4003 C CA . ASN A 1 498 ? 46.732 -5.986 -65.055 1.00 95.62 498 ASN A CA 1
ATOM 4004 C C . ASN A 1 498 ? 47.553 -4.785 -65.542 1.00 95.62 498 ASN A C 1
ATOM 4006 O O . ASN A 1 498 ? 48.315 -4.911 -66.500 1.00 95.62 498 ASN A O 1
ATOM 4010 N N . THR A 1 499 ? 47.448 -3.644 -64.855 1.00 94.25 499 THR A N 1
ATOM 4011 C CA . THR A 1 499 ? 48.240 -2.442 -65.152 1.00 94.25 499 THR A CA 1
ATOM 4012 C C . THR A 1 499 ? 49.735 -2.720 -65.008 1.00 94.25 499 THR A C 1
ATOM 4014 O O . THR A 1 499 ? 50.510 -2.342 -65.883 1.00 94.25 499 THR A O 1
ATOM 4017 N N . ASP A 1 500 ? 50.155 -3.417 -63.953 1.00 93.56 500 ASP A N 1
ATOM 4018 C CA . ASP A 1 500 ? 51.564 -3.754 -63.731 1.00 93.56 500 ASP A CA 1
ATOM 4019 C C . ASP A 1 500 ? 52.087 -4.779 -64.754 1.00 93.56 500 ASP A C 1
ATOM 4021 O O . ASP A 1 500 ? 53.209 -4.642 -65.247 1.00 93.56 500 ASP A O 1
ATOM 4025 N N . CYS A 1 501 ? 51.254 -5.737 -65.180 1.00 94.31 501 CYS A N 1
ATOM 4026 C CA . CYS A 1 501 ? 51.578 -6.632 -66.296 1.00 94.31 501 CYS A CA 1
ATOM 4027 C C . CYS A 1 501 ? 51.783 -5.860 -67.615 1.00 94.31 501 CYS A C 1
ATOM 4029 O O . CYS A 1 501 ? 52.766 -6.102 -68.322 1.00 94.31 501 CYS A O 1
ATOM 4031 N N . LEU A 1 502 ? 50.898 -4.905 -67.938 1.00 93.25 502 LEU A N 1
ATOM 4032 C CA . LEU A 1 502 ? 51.051 -4.050 -69.122 1.00 93.25 502 LEU A CA 1
ATOM 4033 C C . LEU A 1 502 ? 52.281 -3.141 -69.026 1.00 93.25 502 LEU A C 1
ATOM 4035 O O . LEU A 1 502 ? 52.962 -2.971 -70.033 1.00 93.25 502 LEU A O 1
ATOM 4039 N N . LYS A 1 503 ? 52.622 -2.614 -67.841 1.00 93.50 503 LYS A N 1
ATOM 4040 C CA . LYS A 1 503 ? 53.860 -1.839 -67.635 1.00 93.50 503 LYS A CA 1
ATOM 4041 C C . LYS A 1 503 ? 55.109 -2.663 -67.951 1.00 93.50 503 LYS A C 1
ATOM 4043 O O . LYS A 1 503 ? 55.999 -2.148 -68.622 1.00 93.50 503 LYS A O 1
ATOM 4048 N N . SER A 1 504 ? 55.170 -3.924 -67.511 1.00 92.31 504 SER A N 1
ATOM 4049 C CA . SER A 1 504 ? 56.295 -4.818 -67.832 1.00 92.31 504 SER A CA 1
ATOM 4050 C C . SER A 1 504 ? 56.396 -5.057 -69.337 1.00 92.31 504 SER A C 1
ATOM 4052 O O . SER A 1 504 ? 57.455 -4.847 -69.917 1.00 92.31 504 SER A O 1
ATOM 4054 N N . LYS A 1 505 ? 55.280 -5.398 -69.998 1.00 92.88 505 LYS A N 1
ATOM 4055 C CA . LYS A 1 505 ? 55.248 -5.608 -71.456 1.00 92.88 505 LYS A CA 1
ATOM 4056 C C . LYS A 1 505 ? 55.621 -4.349 -72.242 1.00 92.88 505 LYS A C 1
ATOM 4058 O O . LYS A 1 505 ? 56.337 -4.436 -73.235 1.00 92.88 505 LYS A O 1
ATOM 4063 N N . LEU A 1 506 ? 55.152 -3.180 -71.799 1.00 91.31 506 LEU A N 1
ATOM 4064 C CA . LEU A 1 506 ? 55.511 -1.890 -72.386 1.00 91.31 506 LEU A CA 1
ATOM 4065 C C . LEU A 1 506 ? 57.017 -1.635 -72.244 1.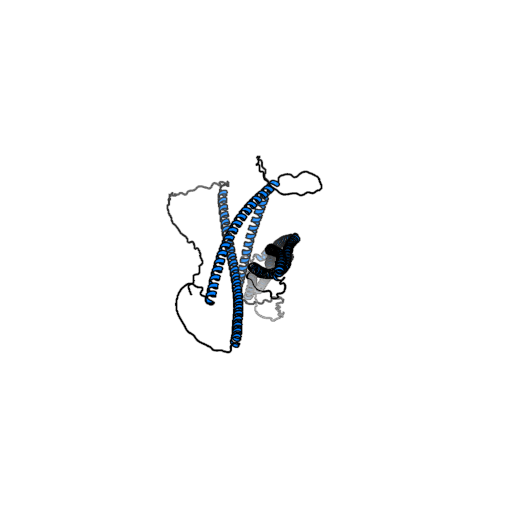00 91.31 506 LEU A C 1
ATOM 4067 O O . LEU A 1 506 ? 57.648 -1.215 -73.210 1.00 91.31 506 LEU A O 1
ATOM 4071 N N . HIS A 1 507 ? 57.602 -1.935 -71.079 1.00 90.62 507 HIS A N 1
ATOM 4072 C CA . HIS A 1 507 ? 59.044 -1.840 -70.860 1.00 90.62 507 HIS A CA 1
ATOM 4073 C C . HIS A 1 507 ? 59.824 -2.798 -71.770 1.00 90.62 507 HIS A C 1
ATOM 4075 O O . HIS A 1 507 ? 60.769 -2.373 -72.431 1.00 90.62 507 HIS A O 1
ATOM 4081 N N . ASP A 1 508 ? 59.400 -4.057 -71.881 1.00 88.19 508 ASP A N 1
ATOM 4082 C CA . ASP A 1 508 ? 60.032 -5.047 -72.757 1.00 88.19 508 ASP A CA 1
ATOM 4083 C C . ASP A 1 508 ? 59.984 -4.600 -74.229 1.00 88.19 508 ASP A C 1
ATOM 4085 O O . ASP A 1 508 ? 61.019 -4.572 -74.899 1.00 88.19 508 ASP A O 1
ATOM 4089 N N . SER A 1 509 ? 58.823 -4.136 -74.708 1.00 86.12 509 SER A N 1
ATOM 4090 C CA . SER A 1 509 ? 58.651 -3.563 -76.052 1.00 86.12 509 SER A CA 1
ATOM 4091 C C . SER A 1 509 ? 59.534 -2.329 -76.276 1.00 86.12 509 SER A C 1
ATOM 4093 O O . SER A 1 509 ? 60.150 -2.187 -77.330 1.00 86.12 509 SER A O 1
ATOM 4095 N N . GLU A 1 510 ? 59.653 -1.441 -75.283 1.00 87.38 510 GLU A N 1
ATOM 4096 C CA . GLU A 1 510 ? 60.520 -0.256 -75.320 1.00 87.38 510 GLU A CA 1
ATOM 4097 C C . GLU A 1 510 ? 62.008 -0.646 -75.381 1.00 87.38 510 GLU A C 1
ATOM 4099 O O . GLU A 1 510 ? 62.782 -0.056 -76.139 1.00 87.38 510 GLU A O 1
ATOM 4104 N N . THR A 1 511 ? 62.435 -1.659 -74.618 1.00 87.50 511 THR A N 1
ATOM 4105 C CA . THR A 1 511 ? 63.819 -2.156 -74.676 1.00 87.50 511 THR A CA 1
ATOM 4106 C C . THR A 1 511 ? 64.126 -2.821 -76.014 1.00 87.50 511 THR A C 1
ATOM 4108 O O . THR A 1 511 ? 65.213 -2.614 -76.556 1.00 87.50 511 THR A O 1
ATOM 4111 N N . GLN A 1 512 ? 63.177 -3.568 -76.582 1.00 85.19 512 GLN A N 1
ATOM 4112 C CA . GLN A 1 512 ? 63.322 -4.202 -77.888 1.00 85.19 512 GLN A CA 1
ATOM 4113 C C . GLN A 1 512 ? 63.332 -3.173 -79.025 1.00 85.19 512 GLN A C 1
ATOM 4115 O O . GLN A 1 512 ? 64.171 -3.268 -79.924 1.00 85.19 512 GLN A O 1
ATOM 4120 N N . ARG A 1 513 ? 62.497 -2.129 -78.942 1.00 86.69 513 ARG A N 1
ATOM 4121 C CA . ARG A 1 513 ? 62.548 -0.961 -79.834 1.00 86.69 513 ARG A CA 1
ATOM 4122 C C . ARG A 1 513 ? 63.921 -0.289 -79.782 1.00 86.69 513 ARG A C 1
ATOM 4124 O O . ARG A 1 513 ? 64.541 -0.081 -80.813 1.00 86.69 513 ARG A O 1
ATOM 4131 N N . LYS A 1 514 ? 64.464 -0.032 -78.587 1.00 86.50 514 LYS A N 1
ATOM 4132 C CA . LYS A 1 514 ? 65.810 0.556 -78.431 1.00 86.50 514 LYS A CA 1
ATOM 4133 C C . LYS A 1 514 ? 66.917 -0.349 -78.981 1.00 86.50 514 LYS A C 1
ATOM 4135 O O . LYS A 1 514 ? 67.900 0.152 -79.516 1.00 86.50 514 LYS A O 1
ATOM 4140 N N . LYS A 1 515 ? 66.796 -1.675 -78.851 1.00 84.81 515 LYS A N 1
ATOM 4141 C CA . LYS A 1 515 ? 67.746 -2.635 -79.445 1.00 84.81 515 LYS A CA 1
ATOM 4142 C C . LYS A 1 515 ? 67.676 -2.616 -80.975 1.00 84.81 515 LYS A C 1
ATOM 4144 O O . LYS A 1 515 ? 68.721 -2.526 -81.609 1.00 84.81 515 LYS A O 1
ATOM 4149 N N . THR A 1 516 ? 66.478 -2.670 -81.558 1.00 82.06 516 THR A N 1
ATOM 4150 C CA . THR A 1 516 ? 66.274 -2.611 -83.020 1.00 82.06 516 THR A CA 1
ATOM 4151 C C . THR A 1 516 ? 66.723 -1.268 -83.603 1.00 82.06 516 THR A C 1
ATOM 4153 O O . THR A 1 516 ? 67.415 -1.254 -84.616 1.00 82.06 516 THR A O 1
ATOM 4156 N N . GLU A 1 517 ? 66.451 -0.163 -82.906 1.00 82.75 517 GLU A N 1
ATOM 4157 C CA . GLU A 1 517 ? 66.925 1.189 -83.222 1.00 82.75 517 GLU A CA 1
ATOM 4158 C C . GLU A 1 517 ? 68.459 1.273 -83.217 1.00 82.75 517 GLU A C 1
ATOM 4160 O O . GLU A 1 517 ? 69.053 1.676 -84.213 1.00 82.75 517 GLU A O 1
ATOM 4165 N N . ARG A 1 518 ? 69.134 0.802 -82.156 1.00 84.12 518 ARG A N 1
ATOM 4166 C CA . ARG A 1 518 ? 70.612 0.746 -82.106 1.00 84.12 518 ARG A CA 1
ATOM 4167 C C . ARG A 1 518 ? 71.210 -0.092 -83.232 1.00 84.12 518 ARG A C 1
ATOM 4169 O O . ARG A 1 518 ? 72.257 0.261 -83.760 1.00 84.12 518 ARG A O 1
ATOM 4176 N N . VAL A 1 519 ? 70.573 -1.209 -83.583 1.00 79.62 519 VAL A N 1
ATOM 4177 C CA . VAL A 1 519 ? 71.027 -2.065 -84.685 1.00 79.62 519 VAL A CA 1
ATOM 4178 C C . VAL A 1 519 ? 70.854 -1.363 -86.035 1.00 79.62 519 VAL A C 1
ATOM 4180 O O . VAL A 1 519 ? 71.719 -1.524 -86.889 1.00 79.62 519 VAL A O 1
ATOM 4183 N N . LEU A 1 520 ? 69.786 -0.584 -86.234 1.00 71.81 520 LEU A N 1
ATOM 4184 C CA . LEU A 1 520 ? 69.607 0.252 -87.427 1.00 71.81 520 LEU A CA 1
ATOM 4185 C C . LEU A 1 520 ? 70.667 1.363 -87.497 1.00 71.81 520 LEU A C 1
ATOM 4187 O O . LEU A 1 520 ? 71.327 1.480 -88.523 1.00 71.81 520 LEU A O 1
ATOM 4191 N N . PHE A 1 521 ? 70.922 2.078 -86.395 1.00 72.94 521 PHE A N 1
ATOM 4192 C CA . PHE A 1 521 ? 72.011 3.064 -86.304 1.00 72.94 521 PHE A CA 1
ATOM 4193 C C . PHE A 1 521 ? 73.402 2.452 -86.567 1.00 72.94 521 PHE A C 1
ATOM 4195 O O . PHE A 1 521 ? 74.252 3.088 -87.179 1.00 72.94 521 PHE A O 1
ATOM 4202 N N . ALA A 1 522 ? 73.653 1.212 -86.134 1.00 75.38 522 ALA A N 1
ATOM 4203 C CA . ALA A 1 522 ? 74.918 0.515 -86.390 1.00 75.38 522 ALA A CA 1
ATOM 4204 C C . ALA A 1 522 ? 75.087 0.057 -87.851 1.00 75.38 522 ALA A C 1
ATOM 4206 O O . ALA A 1 522 ? 76.217 -0.075 -88.309 1.00 75.38 522 ALA A O 1
ATOM 4207 N N . ILE A 1 523 ? 73.989 -0.195 -88.575 1.00 67.00 523 ILE A N 1
ATOM 4208 C CA . ILE A 1 523 ? 74.016 -0.487 -90.019 1.00 67.00 523 ILE A CA 1
ATOM 4209 C C . ILE A 1 523 ? 74.301 0.793 -90.815 1.00 67.00 523 ILE A C 1
ATOM 4211 O O . ILE A 1 523 ? 75.050 0.735 -91.784 1.00 67.00 523 ILE A O 1
ATOM 4215 N N . ASP A 1 524 ? 73.745 1.928 -90.384 1.00 61.97 524 ASP A N 1
ATOM 4216 C CA . ASP A 1 524 ? 73.920 3.240 -91.027 1.00 61.97 524 ASP A CA 1
ATOM 4217 C C . ASP A 1 524 ? 75.350 3.801 -90.856 1.00 61.97 524 ASP A C 1
ATOM 4219 O O . ASP A 1 524 ? 75.854 4.502 -91.722 1.00 61.97 524 ASP A O 1
ATOM 4223 N N . ASN A 1 525 ? 76.050 3.419 -89.776 1.00 59.78 525 ASN A N 1
ATOM 4224 C CA . ASN A 1 525 ? 77.443 3.807 -89.490 1.00 59.78 525 ASN A CA 1
ATOM 4225 C C . ASN A 1 525 ? 78.521 2.925 -90.164 1.00 59.78 525 ASN A C 1
ATOM 4227 O O . ASN A 1 525 ? 79.711 3.111 -89.896 1.00 59.78 525 ASN A O 1
ATOM 4231 N N . MET A 1 526 ? 78.154 1.943 -90.995 1.00 54.94 526 MET A N 1
ATOM 4232 C CA . MET A 1 526 ? 79.129 1.190 -91.794 1.00 54.94 526 MET A CA 1
ATOM 4233 C C . MET A 1 526 ? 79.469 1.985 -93.062 1.00 54.94 526 MET A C 1
ATOM 4235 O O . MET A 1 526 ? 78.967 1.679 -94.143 1.00 54.94 526 MET A O 1
ATOM 4239 N N . ASP A 1 527 ? 80.338 2.989 -92.936 1.00 45.59 527 ASP A N 1
ATOM 4240 C CA . ASP A 1 527 ? 80.996 3.576 -94.101 1.00 45.59 527 ASP A CA 1
ATOM 4241 C C . ASP A 1 527 ? 81.827 2.497 -94.816 1.00 45.59 527 ASP A C 1
ATOM 4243 O O . ASP A 1 527 ? 82.648 1.786 -94.232 1.00 45.59 527 ASP A O 1
ATOM 4247 N N . THR A 1 528 ? 81.543 2.381 -96.107 1.00 50.34 528 THR A N 1
ATOM 4248 C CA . THR A 1 528 ? 82.212 1.619 -97.161 1.00 50.34 528 THR A CA 1
ATOM 4249 C C . THR A 1 528 ? 83.664 1.219 -96.873 1.00 50.34 528 THR A C 1
ATOM 4251 O O . THR A 1 528 ? 84.580 2.036 -96.977 1.00 50.34 528 THR A O 1
ATOM 4254 N N . VAL A 1 529 ? 83.900 -0.076 -96.670 1.00 45.19 529 VAL A N 1
ATOM 4255 C CA . VAL A 1 529 ? 85.139 -0.707 -97.136 1.00 45.19 529 VAL A CA 1
ATOM 4256 C C . VAL A 1 529 ? 84.743 -1.826 -98.089 1.00 45.19 529 VAL A C 1
ATOM 4258 O O . VAL A 1 529 ? 83.893 -2.656 -97.769 1.00 45.19 529 VAL A O 1
ATOM 4261 N N . ASP A 1 530 ? 85.325 -1.753 -99.283 1.00 49.34 530 ASP A N 1
ATOM 4262 C CA . ASP A 1 530 ? 85.125 -2.632 -100.430 1.00 49.34 530 ASP A CA 1
ATOM 4263 C C . ASP A 1 530 ? 85.081 -4.131 -100.085 1.00 49.34 530 ASP A C 1
ATOM 4265 O O . ASP A 1 530 ? 85.765 -4.594 -99.172 1.00 49.34 530 ASP A O 1
ATOM 4269 N N . VAL A 1 531 ? 84.370 -4.869 -100.955 1.00 44.25 531 VAL A N 1
ATOM 4270 C CA . VAL A 1 531 ? 84.593 -6.265 -101.403 1.00 44.25 531 VAL A CA 1
ATOM 4271 C C . VAL A 1 531 ? 83.359 -7.196 -101.287 1.00 44.25 531 VAL A C 1
ATOM 4273 O O . VAL A 1 531 ? 83.022 -7.732 -100.237 1.00 44.25 531 VAL A O 1
ATOM 4276 N N . VAL A 1 532 ? 82.817 -7.482 -102.485 1.00 41.16 532 VAL A N 1
ATOM 4277 C CA . VAL A 1 532 ? 82.196 -8.729 -103.004 1.00 41.16 532 VAL A CA 1
ATOM 4278 C C . VAL A 1 532 ? 80.692 -9.009 -102.770 1.00 41.16 532 VAL A C 1
ATOM 4280 O O . VAL A 1 532 ? 80.223 -9.084 -101.635 1.00 41.16 532 VAL A O 1
ATOM 4283 N N . PRO A 1 533 ? 79.926 -9.278 -103.859 1.00 54.81 533 PRO A N 1
ATOM 4284 C CA . PRO A 1 533 ? 78.515 -9.632 -103.794 1.00 54.81 533 PRO A CA 1
ATOM 4285 C C . PRO A 1 533 ? 78.341 -11.140 -103.586 1.00 54.81 533 PRO A C 1
ATOM 4287 O O . PRO A 1 533 ? 78.599 -11.940 -104.482 1.00 54.81 533 PRO A O 1
ATOM 4290 N N . VAL A 1 534 ? 77.835 -11.538 -102.419 1.00 39.78 534 VAL A N 1
ATOM 4291 C CA . VAL A 1 534 ? 77.269 -12.877 -102.213 1.00 39.78 534 VAL A CA 1
ATOM 4292 C C . VAL A 1 534 ? 75.923 -12.739 -101.512 1.00 39.78 534 VAL A C 1
ATOM 4294 O O . VAL A 1 534 ? 75.836 -12.486 -100.313 1.00 39.78 534 VAL A O 1
ATOM 4297 N N . GLN A 1 535 ? 74.877 -12.873 -102.329 1.00 51.00 535 GLN A N 1
ATOM 4298 C CA . GLN A 1 535 ? 73.595 -13.505 -102.022 1.00 51.00 535 GLN A CA 1
ATOM 4299 C C . GLN A 1 535 ? 73.103 -13.344 -100.575 1.00 51.00 535 GLN A C 1
ATOM 4301 O O . GLN A 1 535 ? 73.277 -14.230 -99.740 1.00 51.00 535 GLN A O 1
ATOM 4306 N N . LYS A 1 536 ? 72.417 -12.236 -100.284 1.00 41.66 536 LYS A N 1
ATOM 4307 C CA . LYS A 1 536 ? 71.625 -12.103 -99.059 1.00 41.66 536 LYS A CA 1
ATOM 4308 C C . LYS A 1 536 ? 70.271 -11.491 -99.382 1.00 41.66 536 LYS A C 1
ATOM 4310 O O . LYS A 1 536 ? 70.183 -10.394 -99.920 1.00 41.66 536 LYS A O 1
ATOM 4315 N N . ASN A 1 537 ? 69.244 -12.279 -99.070 1.00 39.03 537 ASN A N 1
ATOM 4316 C CA . ASN A 1 537 ? 67.829 -11.933 -99.031 1.00 39.03 537 ASN A CA 1
ATOM 4317 C C . ASN A 1 537 ? 67.614 -10.459 -98.674 1.00 39.03 537 ASN A C 1
ATOM 4319 O O . ASN A 1 537 ? 68.193 -9.995 -97.692 1.00 39.03 537 ASN A O 1
ATOM 4323 N N . LEU A 1 538 ? 66.761 -9.756 -99.429 1.00 42.91 538 LEU A N 1
ATOM 4324 C CA . LEU A 1 538 ? 66.296 -8.417 -99.070 1.00 42.91 538 LEU A CA 1
ATOM 4325 C C . LEU A 1 538 ? 65.780 -8.437 -97.624 1.00 42.91 538 LEU A C 1
ATOM 4327 O O . LEU A 1 538 ? 64.673 -8.897 -97.350 1.00 42.91 538 LEU A O 1
ATOM 4331 N N . SER A 1 539 ? 66.585 -7.957 -96.680 1.00 50.47 539 SER A N 1
ATOM 4332 C CA . SER A 1 539 ? 66.202 -7.864 -95.279 1.00 50.47 539 SER A CA 1
ATOM 4333 C C . SER A 1 539 ? 65.361 -6.608 -95.078 1.00 50.47 539 SER A C 1
ATOM 4335 O O . SER A 1 539 ? 65.806 -5.636 -94.475 1.00 50.47 539 SER A O 1
ATOM 4337 N N . PHE A 1 540 ? 64.113 -6.653 -95.541 1.00 50.19 540 PHE A N 1
ATOM 4338 C CA . PHE A 1 540 ? 63.052 -5.687 -95.221 1.00 50.19 540 PHE A CA 1
ATOM 4339 C C . PHE A 1 540 ? 62.577 -5.798 -93.747 1.00 50.19 540 PHE A C 1
ATOM 4341 O O . PHE A 1 540 ? 61.474 -5.386 -93.402 1.00 50.19 540 PHE A O 1
ATOM 4348 N N . GLY A 1 541 ? 63.384 -6.412 -92.872 1.00 62.81 541 GLY A N 1
ATOM 4349 C CA . GLY A 1 541 ? 62.982 -6.870 -91.539 1.00 62.81 541 GLY A CA 1
ATOM 4350 C C . GLY A 1 541 ? 63.028 -5.775 -90.479 1.00 62.81 541 GLY A C 1
ATOM 4351 O O . GLY A 1 541 ? 62.004 -5.438 -89.907 1.00 62.81 541 GLY A O 1
ATOM 4352 N N . LYS A 1 542 ? 64.187 -5.149 -90.248 1.00 71.25 542 LYS A N 1
ATOM 4353 C CA . LYS A 1 542 ? 64.425 -4.358 -89.022 1.00 71.25 542 LYS A CA 1
ATOM 4354 C C . LYS A 1 542 ? 63.671 -3.025 -88.942 1.00 71.25 542 LYS A C 1
ATOM 4356 O O . LYS A 1 542 ? 63.215 -2.655 -87.868 1.00 71.25 542 LYS A O 1
ATOM 4361 N N . ALA A 1 543 ? 63.512 -2.306 -90.057 1.00 76.06 543 ALA A N 1
ATOM 4362 C CA . ALA A 1 543 ? 62.717 -1.071 -90.088 1.00 76.06 543 ALA A CA 1
ATOM 4363 C C . ALA A 1 543 ? 61.207 -1.356 -89.955 1.00 76.06 543 ALA A C 1
ATOM 4365 O O . ALA A 1 543 ? 60.494 -0.627 -89.270 1.00 76.06 543 ALA A O 1
ATOM 4366 N N . SER A 1 544 ? 60.729 -2.458 -90.552 1.00 77.44 544 SER A N 1
ATOM 4367 C CA . SER A 1 544 ? 59.353 -2.940 -90.370 1.00 77.44 544 SER A CA 1
ATOM 4368 C C . SER A 1 544 ? 59.116 -3.455 -88.944 1.00 77.44 544 SER A C 1
ATOM 4370 O O . SER A 1 544 ? 58.067 -3.187 -88.368 1.00 77.44 544 SER A O 1
ATOM 4372 N N . GLU A 1 545 ? 60.098 -4.134 -88.347 1.00 77.69 545 GLU A N 1
ATOM 4373 C CA . GLU A 1 545 ? 60.094 -4.557 -86.942 1.00 77.69 545 GLU A CA 1
ATOM 4374 C C . GLU A 1 545 ? 60.069 -3.358 -85.989 1.00 77.69 545 GLU A C 1
ATOM 4376 O O . GLU A 1 545 ? 59.299 -3.380 -85.037 1.00 77.69 545 GLU A O 1
ATOM 4381 N N . LEU A 1 546 ? 60.826 -2.286 -86.257 1.00 83.00 546 LEU A N 1
ATOM 4382 C CA . LEU A 1 546 ? 60.790 -1.069 -85.439 1.00 83.00 546 LEU A CA 1
ATOM 4383 C C . LEU A 1 546 ? 59.418 -0.385 -85.498 1.00 83.00 546 LEU A C 1
ATOM 4385 O O . LEU A 1 546 ? 58.894 -0.002 -84.455 1.00 83.00 546 LEU A O 1
ATOM 4389 N N . LEU A 1 547 ? 58.811 -0.283 -86.687 1.00 84.00 547 LEU A N 1
ATOM 4390 C CA . LEU A 1 547 ? 57.455 0.252 -86.851 1.00 84.00 547 LEU A CA 1
ATOM 4391 C C . LEU A 1 547 ? 56.413 -0.610 -86.115 1.00 84.00 547 LEU A C 1
ATOM 4393 O O . LEU A 1 547 ? 55.562 -0.067 -85.416 1.00 84.00 547 LEU A O 1
ATOM 4397 N N . LYS A 1 548 ? 56.514 -1.944 -86.205 1.00 83.81 548 LYS A N 1
ATOM 4398 C CA . LYS A 1 548 ? 55.649 -2.874 -85.457 1.00 83.81 548 LYS A CA 1
ATOM 4399 C C . LYS A 1 548 ? 55.837 -2.744 -83.945 1.00 83.81 548 LYS A C 1
ATOM 4401 O O . LYS A 1 548 ? 54.850 -2.646 -83.227 1.00 83.81 548 LYS A O 1
ATOM 4406 N N . CYS A 1 549 ? 57.076 -2.669 -83.458 1.00 81.25 549 CYS A N 1
ATOM 4407 C CA . CYS A 1 549 ? 57.357 -2.441 -82.039 1.00 81.25 549 CYS A CA 1
ATOM 4408 C C . CYS A 1 549 ? 56.840 -1.074 -81.557 1.00 81.25 549 CYS A C 1
ATOM 4410 O O . CYS A 1 549 ? 56.453 -0.944 -80.400 1.00 81.25 549 CYS A O 1
ATOM 4412 N N . GLU A 1 550 ? 56.820 -0.052 -82.415 1.00 83.31 550 GLU A N 1
ATOM 4413 C CA . GLU A 1 550 ? 56.287 1.279 -82.103 1.00 83.31 550 GLU A CA 1
ATOM 4414 C C . GLU A 1 550 ? 54.746 1.314 -82.083 1.00 83.31 550 GLU A C 1
ATOM 4416 O O . GLU A 1 550 ? 54.144 1.950 -81.209 1.00 83.31 550 GLU A O 1
ATOM 4421 N N . GLU A 1 551 ? 54.099 0.588 -82.998 1.00 86.62 551 GLU A N 1
ATOM 4422 C CA . GLU A 1 551 ? 52.648 0.372 -83.011 1.00 86.62 551 GLU A CA 1
ATOM 4423 C C . GLU A 1 551 ? 52.199 -0.420 -81.773 1.00 86.62 551 GLU A C 1
ATOM 4425 O O . GLU A 1 551 ? 51.289 0.006 -81.056 1.00 86.62 551 GLU A O 1
ATOM 4430 N N . GLU A 1 552 ? 52.887 -1.522 -81.456 1.00 86.06 552 GLU A N 1
ATOM 4431 C CA . GLU A 1 552 ? 52.653 -2.330 -80.254 1.00 86.06 552 GLU A CA 1
ATOM 4432 C C . GLU A 1 552 ? 52.867 -1.514 -78.972 1.00 86.06 552 GLU A C 1
ATOM 4434 O O . GLU A 1 552 ? 52.023 -1.546 -78.074 1.00 86.06 552 GLU A O 1
ATOM 4439 N N . ARG A 1 553 ? 53.931 -0.702 -78.900 1.00 88.19 553 ARG A N 1
ATOM 4440 C CA . ARG A 1 553 ? 54.182 0.224 -77.782 1.00 88.19 553 ARG A CA 1
ATOM 4441 C C . ARG A 1 553 ? 53.042 1.228 -77.613 1.00 88.19 553 ARG A C 1
ATOM 4443 O O . ARG A 1 553 ? 52.579 1.456 -76.495 1.00 88.19 553 ARG A O 1
ATOM 4450 N N . SER A 1 554 ? 52.568 1.822 -78.707 1.00 87.69 554 SER A N 1
ATOM 4451 C CA . SER A 1 554 ? 51.472 2.799 -78.679 1.00 87.69 554 SER A CA 1
ATOM 4452 C C . SER A 1 554 ? 50.151 2.154 -78.254 1.00 87.69 554 SER A C 1
ATOM 4454 O O . SER A 1 554 ? 49.432 2.715 -77.426 1.00 87.69 554 SER A O 1
ATOM 4456 N N . LYS A 1 555 ? 49.868 0.938 -78.736 1.00 92.62 555 LYS A N 1
ATOM 4457 C CA . LYS A 1 555 ? 48.692 0.153 -78.345 1.00 92.62 555 LYS A CA 1
ATOM 4458 C C . LYS A 1 555 ? 48.714 -0.218 -76.860 1.00 92.62 555 LYS A C 1
ATOM 4460 O O . LYS A 1 555 ? 47.744 0.059 -76.155 1.00 92.62 555 LYS A O 1
ATOM 4465 N N . LEU A 1 556 ? 49.834 -0.754 -76.365 1.00 91.56 556 LEU A N 1
ATOM 4466 C CA . LEU A 1 556 ? 50.028 -1.063 -74.942 1.00 91.56 556 LEU A CA 1
ATOM 4467 C C . LEU A 1 556 ? 49.911 0.196 -74.069 1.00 91.56 556 LEU A C 1
ATOM 4469 O O . LEU A 1 556 ? 49.355 0.137 -72.975 1.00 91.56 556 LEU A O 1
ATOM 4473 N N . SER A 1 557 ? 50.379 1.348 -74.561 1.00 91.06 557 SER A N 1
ATOM 4474 C CA . SER A 1 557 ? 50.260 2.639 -73.873 1.00 91.06 557 SER A CA 1
ATOM 4475 C C . SER A 1 557 ? 48.806 3.119 -73.758 1.00 91.06 557 SER A C 1
ATOM 4477 O O . SER A 1 557 ? 48.386 3.556 -72.685 1.00 91.06 557 SER A O 1
ATOM 4479 N N . VAL A 1 558 ? 48.004 2.996 -74.823 1.00 92.44 558 VAL A N 1
ATOM 4480 C CA . VAL A 1 558 ? 46.571 3.347 -74.798 1.00 92.44 558 VAL A CA 1
ATOM 4481 C C . VAL A 1 558 ? 45.783 2.402 -73.886 1.00 92.44 558 VAL A C 1
ATOM 4483 O O . VAL A 1 558 ? 44.995 2.867 -73.062 1.00 92.44 558 VAL A O 1
ATOM 4486 N N . GLU A 1 559 ? 46.018 1.089 -73.976 1.00 93.75 559 GLU A N 1
ATOM 4487 C CA . GLU A 1 559 ? 45.379 0.101 -73.094 1.00 93.75 559 GLU A CA 1
ATOM 4488 C C . GLU A 1 559 ? 45.755 0.323 -71.619 1.00 93.75 559 GLU A C 1
ATOM 4490 O O . GLU A 1 559 ? 44.885 0.271 -70.748 1.00 93.75 559 GLU A O 1
ATOM 4495 N N . MET A 1 560 ? 47.018 0.657 -71.329 1.00 93.31 560 MET A N 1
ATOM 4496 C CA . MET A 1 560 ? 47.468 1.006 -69.979 1.00 93.31 560 MET A CA 1
ATOM 4497 C C . MET A 1 560 ? 46.757 2.256 -69.445 1.00 93.31 560 MET A C 1
ATOM 4499 O O . MET A 1 560 ? 46.287 2.235 -68.309 1.00 93.31 560 MET A O 1
ATOM 4503 N N . LYS A 1 561 ? 46.640 3.327 -70.244 1.00 94.00 561 LYS A N 1
ATOM 4504 C CA . LYS A 1 561 ? 45.906 4.541 -69.841 1.00 94.00 561 LYS A CA 1
ATOM 4505 C C . LYS A 1 561 ? 44.438 4.241 -69.540 1.00 94.00 561 LYS A C 1
ATOM 4507 O O . LYS A 1 561 ? 43.933 4.675 -68.510 1.00 94.00 561 LYS A O 1
ATOM 4512 N N . LYS A 1 562 ? 43.784 3.418 -70.366 1.00 95.19 562 LYS A N 1
ATOM 4513 C CA . LYS A 1 562 ? 42.401 2.977 -70.132 1.00 95.19 562 LYS A CA 1
ATOM 4514 C C . LYS A 1 562 ? 42.247 2.222 -68.804 1.00 95.19 562 LYS A C 1
ATOM 4516 O O . LYS A 1 562 ? 41.306 2.494 -68.062 1.00 95.19 562 LYS A O 1
ATOM 4521 N N . LEU A 1 563 ? 43.157 1.297 -68.476 1.00 94.25 563 LEU A N 1
ATOM 4522 C CA . LEU A 1 563 ? 43.127 0.598 -67.180 1.00 94.25 563 LEU A CA 1
ATOM 4523 C C . LEU A 1 563 ? 43.408 1.542 -66.002 1.00 94.25 563 LEU A C 1
ATOM 4525 O O . LEU 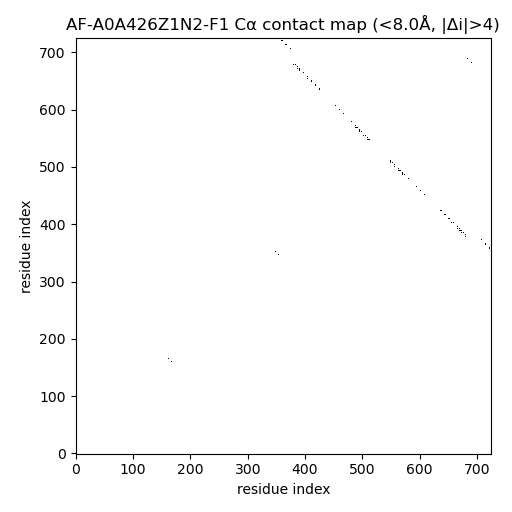A 1 563 ? 42.800 1.385 -64.947 1.00 94.25 563 LEU A O 1
ATOM 4529 N N . GLN A 1 564 ? 44.289 2.532 -66.174 1.00 94.44 564 GLN A N 1
ATOM 4530 C CA . GLN A 1 564 ? 44.567 3.549 -65.154 1.00 94.44 564 GLN A CA 1
ATOM 4531 C C . GLN A 1 564 ? 43.350 4.444 -64.880 1.00 94.44 564 GLN A C 1
ATOM 4533 O O . GLN A 1 564 ? 43.062 4.739 -63.722 1.00 94.44 564 GLN A O 1
ATOM 4538 N N . GLU A 1 565 ? 42.605 4.836 -65.914 1.00 94.56 565 GLU A N 1
ATOM 4539 C CA . GLU A 1 565 ? 41.351 5.584 -65.769 1.00 94.56 565 GLU A CA 1
ATOM 4540 C C . GLU A 1 565 ? 40.281 4.755 -65.046 1.00 94.56 565 GLU A C 1
ATOM 4542 O O . GLU A 1 565 ? 39.658 5.239 -64.101 1.00 94.56 565 GLU A O 1
ATOM 4547 N N . GLN A 1 566 ? 40.111 3.482 -65.424 1.00 95.50 566 GLN A N 1
ATOM 4548 C CA . GLN A 1 566 ? 39.199 2.561 -64.732 1.00 95.50 566 GLN A CA 1
ATOM 4549 C C . GLN A 1 566 ? 39.591 2.365 -63.263 1.00 95.50 566 GLN A C 1
ATOM 4551 O O . GLN A 1 566 ? 38.730 2.380 -62.384 1.00 95.50 566 GLN A O 1
ATOM 4556 N N . LEU A 1 567 ? 40.891 2.237 -62.984 1.00 95.50 567 LEU A N 1
ATOM 4557 C CA . LEU A 1 567 ? 41.415 2.133 -61.627 1.00 95.50 567 LEU A CA 1
ATOM 4558 C C . LEU A 1 567 ? 41.089 3.387 -60.801 1.00 95.50 567 LEU A C 1
ATOM 4560 O O . LEU A 1 567 ? 40.665 3.262 -59.654 1.00 95.50 567 LEU A O 1
ATOM 4564 N N . ALA A 1 568 ? 41.234 4.582 -61.380 1.00 95.44 568 ALA A N 1
ATOM 4565 C CA . ALA A 1 568 ? 40.904 5.837 -60.707 1.00 95.44 568 ALA A CA 1
ATOM 4566 C C . ALA A 1 568 ? 39.403 5.946 -60.370 1.00 95.44 568 ALA A C 1
ATOM 4568 O O . ALA A 1 568 ? 39.046 6.440 -59.297 1.00 95.44 568 ALA A O 1
ATOM 4569 N N . VAL A 1 569 ? 38.519 5.453 -61.248 1.00 95.69 569 VAL A N 1
ATOM 4570 C CA . VAL A 1 569 ? 37.071 5.390 -60.982 1.00 95.69 569 VAL A CA 1
ATOM 4571 C C . VAL A 1 569 ? 36.774 4.455 -59.808 1.00 95.69 569 VAL A C 1
ATOM 4573 O O . VAL A 1 569 ? 36.130 4.882 -58.851 1.00 95.69 569 VAL A O 1
ATOM 4576 N N . VAL A 1 570 ? 37.311 3.230 -59.822 1.00 96.31 570 VAL A N 1
ATOM 4577 C CA . VAL A 1 570 ? 37.114 2.253 -58.734 1.00 96.31 570 VAL A CA 1
ATOM 4578 C C . VAL A 1 570 ? 37.668 2.775 -57.402 1.00 96.31 570 VAL A C 1
ATOM 4580 O O . VAL A 1 570 ? 37.022 2.642 -56.367 1.00 96.31 570 VAL A O 1
ATOM 4583 N N . GLN A 1 571 ? 38.824 3.444 -57.402 1.00 96.38 571 GLN A N 1
ATOM 4584 C CA . GLN A 1 571 ? 39.383 4.070 -56.196 1.00 96.38 571 GLN A CA 1
ATOM 4585 C C . GLN A 1 571 ? 38.478 5.166 -55.628 1.00 96.38 571 GLN A C 1
ATOM 4587 O O . GLN A 1 571 ? 38.311 5.274 -54.410 1.00 96.38 571 GLN A O 1
ATOM 4592 N N . LYS A 1 572 ? 37.860 5.973 -56.498 1.00 96.19 572 LYS A N 1
ATOM 4593 C CA . LYS A 1 572 ? 36.888 6.988 -56.082 1.00 96.19 572 LYS A CA 1
ATOM 4594 C C . LYS A 1 572 ? 35.622 6.348 -55.504 1.00 96.19 572 LYS A C 1
ATOM 4596 O O . LYS A 1 572 ? 35.095 6.853 -54.512 1.00 96.19 572 LYS A O 1
ATOM 4601 N N . GLU A 1 573 ? 35.156 5.241 -56.079 1.00 96.00 573 GLU A N 1
ATOM 4602 C CA . GLU A 1 573 ? 34.030 4.462 -55.550 1.00 96.00 573 GLU A CA 1
ATOM 4603 C C . GLU A 1 573 ? 34.347 3.873 -54.171 1.00 96.00 573 GLU A C 1
ATOM 4605 O O . GLU A 1 573 ? 33.566 4.078 -53.242 1.00 96.00 573 GLU A O 1
ATOM 4610 N N . ILE A 1 574 ? 35.518 3.252 -53.997 1.00 97.31 574 ILE A N 1
ATOM 4611 C CA . ILE A 1 574 ? 36.016 2.743 -52.707 1.00 97.31 574 ILE A CA 1
ATOM 4612 C C . ILE A 1 574 ? 36.035 3.853 -51.656 1.00 97.31 574 ILE A C 1
ATOM 4614 O O . ILE A 1 574 ? 35.441 3.699 -50.590 1.00 97.31 574 ILE A O 1
ATOM 4618 N N . ALA A 1 575 ? 36.635 5.004 -51.971 1.00 97.62 575 ALA A N 1
ATOM 4619 C CA . ALA A 1 575 ? 36.654 6.149 -51.063 1.00 97.62 575 ALA A CA 1
ATOM 4620 C C . ALA A 1 575 ? 35.236 6.644 -50.720 1.00 97.62 575 ALA A C 1
ATOM 4622 O O . ALA A 1 575 ? 34.985 7.093 -49.602 1.00 97.62 575 ALA A O 1
ATOM 4623 N N . SER A 1 576 ? 34.289 6.555 -51.661 1.00 97.19 576 SER A N 1
ATOM 4624 C CA . SER A 1 576 ? 32.887 6.904 -51.413 1.00 97.19 576 SER A CA 1
ATOM 4625 C C . SER A 1 576 ? 32.167 5.892 -50.514 1.00 97.19 576 SER A C 1
ATOM 4627 O O . SER A 1 576 ? 31.344 6.300 -49.696 1.00 97.19 576 SER A O 1
ATOM 4629 N N . PHE A 1 577 ? 32.475 4.596 -50.632 1.00 97.81 577 PHE A N 1
ATOM 4630 C CA . PHE A 1 577 ? 31.917 3.552 -49.773 1.00 97.81 577 PHE A CA 1
ATOM 4631 C C . PHE A 1 577 ? 32.442 3.668 -48.345 1.00 97.81 577 PHE A C 1
ATOM 4633 O O . PHE A 1 577 ? 31.633 3.653 -47.423 1.00 97.81 577 PHE A O 1
ATOM 4640 N N . VAL A 1 578 ? 33.750 3.883 -48.162 1.00 97.56 578 VAL A N 1
ATOM 4641 C CA . VAL A 1 578 ? 34.356 4.100 -46.836 1.00 97.56 578 VAL A CA 1
ATOM 4642 C C . VAL A 1 578 ? 33.684 5.274 -46.119 1.00 97.56 578 VAL A C 1
ATOM 4644 O O . VAL A 1 578 ? 33.165 5.101 -45.023 1.00 97.56 578 VAL A O 1
ATOM 4647 N N . LYS A 1 579 ? 33.532 6.426 -46.789 1.00 97.62 579 LYS A N 1
ATOM 4648 C CA . LYS A 1 579 ? 32.824 7.586 -46.214 1.00 97.62 579 LYS A CA 1
ATOM 4649 C C . LYS A 1 579 ? 31.377 7.284 -45.812 1.00 97.62 579 LYS A C 1
ATOM 4651 O O . LYS A 1 579 ? 30.880 7.851 -44.843 1.00 97.62 579 LYS A O 1
ATOM 4656 N N . LYS A 1 580 ? 30.671 6.438 -46.572 1.00 97.88 580 LYS A N 1
ATOM 4657 C CA . LYS A 1 580 ? 29.300 6.024 -46.232 1.00 97.88 580 LYS A CA 1
ATOM 4658 C C . LYS A 1 580 ? 29.275 5.104 -45.013 1.00 97.88 580 LYS A C 1
ATOM 4660 O O . LYS A 1 580 ? 28.354 5.240 -44.217 1.00 97.88 580 LYS A O 1
ATOM 4665 N N . ILE A 1 581 ? 30.250 4.204 -44.873 1.00 97.75 581 ILE A N 1
ATOM 4666 C CA . ILE A 1 581 ? 30.393 3.343 -43.692 1.00 97.75 581 ILE A CA 1
ATOM 4667 C C . ILE A 1 581 ? 30.651 4.206 -42.454 1.00 97.75 581 ILE A C 1
ATOM 4669 O O . ILE A 1 581 ? 29.887 4.103 -41.503 1.00 97.75 581 ILE A O 1
ATOM 4673 N N . ASP A 1 582 ? 31.602 5.144 -42.508 1.00 97.56 582 ASP A N 1
ATOM 4674 C CA . ASP A 1 582 ? 31.893 6.055 -41.387 1.00 97.56 582 ASP A CA 1
ATOM 4675 C C . ASP A 1 582 ? 30.654 6.883 -40.980 1.00 97.56 582 ASP A C 1
ATOM 4677 O O . ASP A 1 582 ? 30.359 7.094 -39.800 1.00 97.56 582 ASP A O 1
ATOM 4681 N N . ALA A 1 583 ? 29.871 7.336 -41.966 1.00 97.94 583 ALA A N 1
ATOM 4682 C CA . ALA A 1 583 ? 28.617 8.050 -41.727 1.00 97.94 583 ALA A CA 1
ATOM 4683 C C . ALA A 1 583 ? 27.511 7.161 -41.126 1.00 97.94 583 ALA A C 1
ATOM 4685 O O . ALA A 1 583 ? 26.636 7.667 -40.425 1.00 97.94 583 ALA A O 1
ATOM 4686 N N . ILE A 1 584 ? 27.509 5.855 -41.409 1.00 97.69 584 ILE A N 1
ATOM 4687 C CA . ILE A 1 584 ? 26.595 4.904 -40.766 1.00 97.69 584 ILE A CA 1
ATOM 4688 C C . ILE A 1 584 ? 27.073 4.612 -39.344 1.00 97.69 584 ILE A C 1
ATOM 4690 O O . ILE A 1 584 ? 26.253 4.658 -38.438 1.00 97.69 584 ILE A O 1
ATOM 4694 N N . ASP A 1 585 ? 28.372 4.419 -39.123 1.00 97.75 585 ASP A N 1
ATOM 4695 C CA . ASP A 1 585 ? 28.944 4.133 -37.802 1.00 97.75 585 ASP A CA 1
ATOM 4696 C C . ASP A 1 585 ? 28.715 5.269 -36.801 1.00 97.75 585 ASP A C 1
ATOM 4698 O O . ASP A 1 585 ? 28.326 5.036 -35.657 1.00 97.75 585 ASP A O 1
ATOM 4702 N N . THR A 1 586 ? 28.867 6.521 -37.241 1.00 97.44 586 THR A N 1
ATOM 4703 C CA . THR A 1 586 ? 28.525 7.692 -36.414 1.00 97.44 586 THR A CA 1
ATOM 4704 C C . THR A 1 586 ? 27.041 7.719 -36.040 1.00 97.44 586 THR A C 1
ATOM 4706 O O . THR A 1 586 ? 26.706 8.009 -34.890 1.00 97.44 586 THR A O 1
ATOM 4709 N N . LYS A 1 587 ? 26.143 7.364 -36.972 1.00 98.06 587 LYS A N 1
ATOM 4710 C CA . LYS A 1 587 ? 24.708 7.234 -36.680 1.00 98.06 587 LYS A CA 1
ATOM 4711 C C . LYS A 1 587 ? 24.422 6.071 -35.736 1.00 98.06 587 LYS A C 1
ATOM 4713 O O . LYS A 1 587 ? 23.717 6.280 -34.755 1.00 98.06 587 LYS A O 1
ATOM 4718 N N . MET A 1 588 ? 24.981 4.888 -35.979 1.00 98.00 588 MET A N 1
ATOM 4719 C CA . MET A 1 588 ? 24.827 3.720 -35.107 1.00 98.00 588 MET A CA 1
ATOM 4720 C C . MET A 1 588 ? 25.219 4.053 -33.667 1.00 98.00 588 MET A C 1
ATOM 4722 O O . MET A 1 588 ? 24.407 3.852 -32.773 1.00 98.00 588 MET A O 1
ATOM 4726 N N . LYS A 1 589 ? 26.371 4.704 -33.453 1.00 97.88 589 LYS A N 1
ATOM 4727 C CA . LYS A 1 589 ? 26.808 5.145 -32.119 1.00 97.88 589 LYS A CA 1
ATOM 4728 C C . LYS A 1 589 ? 25.809 6.097 -31.450 1.00 97.88 589 LYS A C 1
ATOM 4730 O O . LYS A 1 589 ? 25.579 6.025 -30.246 1.00 97.88 589 LYS A O 1
ATOM 4735 N N . SER A 1 590 ? 25.188 6.995 -32.219 1.00 96.31 590 SER A N 1
ATOM 4736 C CA . SER A 1 590 ? 24.144 7.889 -31.694 1.00 96.31 590 SER A CA 1
ATOM 4737 C C . SER A 1 590 ? 22.868 7.135 -31.286 1.00 96.31 590 SER A C 1
ATOM 4739 O O . SER A 1 590 ? 22.292 7.443 -30.242 1.00 96.31 590 SER A O 1
ATOM 4741 N N . TYR A 1 591 ? 22.466 6.109 -32.046 1.00 97.12 591 TYR A N 1
ATOM 4742 C CA . TYR A 1 591 ? 21.353 5.226 -31.689 1.00 97.12 591 TYR A CA 1
ATOM 4743 C C . TYR A 1 591 ? 21.668 4.340 -30.488 1.00 97.12 591 TYR A C 1
ATOM 4745 O O . TYR A 1 591 ? 20.821 4.225 -29.613 1.00 97.12 591 TYR A O 1
ATOM 4753 N N . GLU A 1 592 ? 22.872 3.776 -30.393 1.00 97.00 592 GLU A N 1
ATOM 4754 C CA . GLU A 1 592 ? 23.338 3.008 -29.230 1.00 97.00 592 GLU A CA 1
ATOM 4755 C C . GLU A 1 592 ? 23.283 3.848 -27.949 1.00 97.00 592 GLU A C 1
ATOM 4757 O O . GLU A 1 592 ? 22.696 3.425 -26.953 1.00 97.00 592 GLU A O 1
ATOM 4762 N N . ASN A 1 593 ? 23.793 5.083 -27.996 1.00 95.56 593 ASN A N 1
ATOM 4763 C CA . ASN A 1 593 ? 23.672 6.025 -26.882 1.00 95.56 593 ASN A CA 1
ATOM 4764 C C . ASN A 1 593 ? 22.199 6.323 -26.561 1.00 95.56 593 ASN A C 1
ATOM 4766 O O . ASN A 1 593 ? 21.796 6.319 -25.402 1.00 95.56 593 ASN A O 1
ATOM 4770 N N . GLY A 1 594 ? 21.373 6.538 -27.589 1.00 96.44 594 GLY A N 1
ATOM 4771 C CA . GLY A 1 594 ? 19.941 6.770 -27.429 1.00 96.44 594 GLY A CA 1
ATOM 4772 C C . GLY A 1 594 ? 19.173 5.577 -26.846 1.00 96.44 594 GLY A C 1
ATOM 4773 O O . GLY A 1 594 ? 18.199 5.799 -26.131 1.00 96.44 594 GLY A O 1
ATOM 4774 N N . ILE A 1 595 ? 19.595 4.343 -27.136 1.00 97.69 595 ILE A N 1
ATOM 4775 C CA . ILE A 1 595 ? 19.079 3.099 -26.546 1.00 97.69 595 ILE A CA 1
ATOM 4776 C C . ILE A 1 595 ? 19.490 3.025 -25.079 1.00 97.69 595 ILE A C 1
ATOM 4778 O O . ILE A 1 595 ? 18.654 2.707 -24.241 1.00 97.69 595 ILE A O 1
ATOM 4782 N N . HIS A 1 596 ? 20.739 3.365 -24.750 1.00 96.81 596 HIS A N 1
ATOM 4783 C CA . HIS A 1 596 ? 21.201 3.401 -23.365 1.00 96.81 596 HIS A CA 1
ATOM 4784 C C . HIS A 1 596 ? 20.400 4.406 -22.522 1.00 96.81 596 HIS A C 1
ATOM 4786 O O . HIS A 1 596 ? 19.877 4.042 -21.472 1.00 96.81 596 HIS A O 1
ATOM 4792 N N . THR A 1 597 ? 20.200 5.634 -23.015 1.00 96.62 597 THR A N 1
ATOM 4793 C CA . THR A 1 597 ? 19.322 6.616 -22.354 1.00 96.62 597 THR A CA 1
ATOM 4794 C C . THR A 1 597 ? 17.872 6.129 -22.282 1.00 96.62 597 THR A C 1
ATOM 4796 O O . THR A 1 597 ? 17.229 6.278 -21.248 1.00 96.62 597 THR A O 1
ATOM 4799 N N . GLY A 1 598 ? 17.355 5.507 -23.347 1.00 96.94 598 GLY A N 1
ATOM 4800 C CA . GLY A 1 598 ? 16.000 4.950 -23.366 1.00 96.94 598 GLY A CA 1
ATOM 4801 C C . GLY A 1 598 ? 15.786 3.827 -22.347 1.00 96.94 598 GLY A C 1
ATOM 4802 O O . GLY A 1 598 ? 14.718 3.757 -21.749 1.00 96.94 598 GLY A O 1
ATOM 4803 N N . LEU A 1 599 ? 16.800 2.989 -22.104 1.00 97.56 599 LEU A N 1
ATOM 4804 C CA . LEU A 1 599 ? 16.773 1.957 -21.062 1.00 97.56 599 LEU A CA 1
ATOM 4805 C C . LEU A 1 599 ? 16.678 2.567 -19.660 1.00 97.56 599 LEU A C 1
ATOM 4807 O O . LEU A 1 599 ? 15.883 2.089 -18.858 1.00 97.56 599 LEU A O 1
ATOM 4811 N N . LEU A 1 600 ? 17.429 3.639 -19.383 1.00 97.31 600 LEU A N 1
ATOM 4812 C CA . LEU A 1 600 ? 17.340 4.355 -18.105 1.00 97.31 600 LEU A CA 1
ATOM 4813 C C . LEU A 1 600 ? 15.941 4.951 -17.901 1.00 97.31 600 LEU A C 1
ATOM 4815 O O . LEU A 1 600 ? 15.318 4.713 -16.871 1.00 97.31 600 LEU A O 1
ATOM 4819 N N . SER A 1 601 ? 15.393 5.641 -18.908 1.00 95.88 601 SER A N 1
ATOM 4820 C CA . SER A 1 601 ? 14.034 6.196 -18.826 1.00 95.88 601 SER A CA 1
ATOM 4821 C C . SER A 1 601 ? 12.949 5.121 -18.692 1.00 95.88 601 SER A C 1
ATOM 4823 O O . SER A 1 601 ? 11.940 5.351 -18.025 1.00 95.88 601 SER A O 1
ATOM 4825 N N . LEU A 1 602 ? 13.138 3.951 -19.313 1.00 97.94 602 LEU A N 1
ATOM 4826 C CA . LEU A 1 602 ? 12.239 2.808 -19.152 1.00 97.94 602 LEU A CA 1
ATOM 4827 C C . LEU A 1 602 ? 12.275 2.282 -17.714 1.00 97.94 602 LEU A C 1
ATOM 4829 O O . LEU A 1 602 ? 11.219 2.092 -17.118 1.00 97.94 602 LEU A O 1
ATOM 4833 N N . GLN A 1 603 ? 13.471 2.110 -17.148 1.00 97.81 603 GLN A N 1
ATOM 4834 C CA . GLN A 1 603 ? 13.651 1.665 -15.769 1.00 97.81 603 GLN A CA 1
ATOM 4835 C C . GLN A 1 603 ? 13.042 2.657 -14.767 1.00 97.81 603 GLN A C 1
ATOM 4837 O O . GLN A 1 603 ? 12.359 2.250 -13.832 1.00 97.81 603 GLN A O 1
ATOM 4842 N N . GLU A 1 604 ? 13.224 3.963 -14.973 1.00 96.31 604 GLU A N 1
ATOM 4843 C CA . GLU A 1 604 ? 12.580 4.998 -14.153 1.00 96.31 604 GLU A CA 1
ATOM 4844 C C . GLU A 1 604 ? 11.048 4.915 -14.215 1.00 96.31 604 GLU A C 1
ATOM 4846 O O . GLU A 1 604 ? 10.371 5.037 -13.193 1.00 96.31 604 GLU A O 1
ATOM 4851 N N . ALA A 1 605 ? 10.482 4.695 -15.407 1.00 96.19 605 ALA A N 1
ATOM 4852 C CA . ALA A 1 605 ? 9.041 4.532 -15.576 1.00 96.19 605 ALA A CA 1
ATOM 4853 C C . ALA A 1 605 ? 8.519 3.235 -14.931 1.00 96.19 605 ALA A C 1
ATOM 4855 O O . ALA A 1 605 ? 7.415 3.234 -14.387 1.00 96.19 605 ALA A O 1
ATOM 4856 N N . GLU A 1 606 ? 9.305 2.157 -14.959 1.00 97.56 606 GLU A N 1
ATOM 4857 C CA . GLU A 1 606 ? 8.986 0.876 -14.322 1.00 97.56 606 GLU A CA 1
ATOM 4858 C C . GLU A 1 606 ? 8.960 1.004 -12.798 1.00 97.56 606 GLU A C 1
ATOM 4860 O O . GLU A 1 606 ? 7.972 0.629 -12.168 1.00 97.56 606 GLU A O 1
ATOM 4865 N N . VAL A 1 607 ? 9.987 1.628 -12.213 1.00 97.12 607 VAL A N 1
ATOM 4866 C CA . VAL A 1 607 ? 10.028 1.931 -10.775 1.00 97.12 607 VAL A CA 1
ATOM 4867 C C . VAL A 1 607 ? 8.860 2.836 -10.380 1.00 97.12 607 VAL A C 1
ATOM 4869 O O . VAL A 1 607 ? 8.191 2.570 -9.385 1.00 97.12 607 VAL A O 1
ATOM 4872 N N . GLY A 1 608 ? 8.557 3.866 -11.176 1.00 96.00 608 GLY A N 1
ATOM 4873 C CA . GLY A 1 608 ? 7.414 4.743 -10.920 1.00 96.00 608 GLY A CA 1
ATOM 4874 C C . GLY A 1 608 ? 6.067 4.011 -10.963 1.00 96.00 608 GLY A C 1
ATOM 4875 O O . GLY A 1 608 ? 5.192 4.283 -10.144 1.00 96.00 608 GLY A O 1
ATOM 4876 N N . LEU A 1 609 ? 5.887 3.055 -11.881 1.00 97.50 609 LEU A N 1
ATOM 4877 C CA . LEU A 1 609 ? 4.693 2.207 -11.908 1.00 97.50 609 LEU A CA 1
ATOM 4878 C C . LEU A 1 609 ? 4.620 1.301 -10.675 1.00 97.50 609 LEU A C 1
ATOM 4880 O O . LEU A 1 609 ? 3.555 1.190 -10.072 1.00 97.50 609 LEU A O 1
ATOM 4884 N N . GLN A 1 610 ? 5.737 0.683 -10.298 1.00 97.62 610 GLN A N 1
ATOM 4885 C CA . GLN A 1 610 ? 5.815 -0.193 -9.134 1.00 97.62 610 GLN A CA 1
ATOM 4886 C C . GLN A 1 610 ? 5.457 0.556 -7.842 1.00 97.62 610 GLN A C 1
ATOM 4888 O O . GLN A 1 610 ? 4.625 0.077 -7.078 1.00 97.62 610 GLN A O 1
ATOM 4893 N N . GLN A 1 611 ? 5.977 1.772 -7.654 1.00 97.06 611 GLN A N 1
ATOM 4894 C CA . GLN A 1 611 ? 5.631 2.633 -6.517 1.00 97.06 611 GLN A CA 1
ATOM 4895 C C . GLN A 1 611 ? 4.128 2.933 -6.454 1.00 97.06 611 GLN A C 1
ATOM 4897 O O . GLN A 1 611 ? 3.507 2.781 -5.407 1.00 97.06 611 GLN A O 1
ATOM 4902 N N . VAL A 1 612 ? 3.507 3.299 -7.581 1.00 96.50 612 VAL A N 1
ATOM 4903 C CA . VAL A 1 612 ? 2.056 3.562 -7.629 1.00 96.50 612 VAL A CA 1
ATOM 4904 C C . VAL A 1 612 ? 1.243 2.304 -7.307 1.00 96.50 612 VAL A C 1
ATOM 4906 O O . VAL A 1 612 ? 0.211 2.389 -6.640 1.00 96.50 612 VAL A O 1
ATOM 4909 N N . MET A 1 613 ? 1.691 1.137 -7.772 1.00 94.81 613 MET A N 1
ATOM 4910 C CA . MET A 1 613 ? 1.057 -0.147 -7.461 1.00 94.81 613 MET A CA 1
ATOM 4911 C C . MET A 1 613 ? 1.165 -0.484 -5.968 1.00 94.81 613 MET A C 1
ATOM 4913 O O . MET A 1 613 ? 0.183 -0.924 -5.375 1.00 94.81 613 MET A O 1
ATOM 4917 N N . GLU A 1 614 ? 2.324 -0.250 -5.354 1.00 95.75 614 GLU A N 1
ATOM 4918 C CA . GLU A 1 614 ? 2.556 -0.450 -3.919 1.00 95.75 614 GLU A CA 1
ATOM 4919 C C . GLU A 1 614 ? 1.697 0.496 -3.068 1.00 95.75 614 GLU A C 1
ATOM 4921 O O . GLU A 1 614 ? 0.990 0.028 -2.176 1.00 95.75 614 GLU A O 1
ATOM 4926 N N . GLU A 1 615 ? 1.660 1.794 -3.395 1.00 93.19 615 GLU A N 1
ATOM 4927 C CA . GLU A 1 615 ? 0.778 2.785 -2.754 1.00 93.19 615 GLU A CA 1
ATOM 4928 C C . GLU A 1 615 ? -0.695 2.343 -2.817 1.00 93.19 615 GLU A C 1
ATOM 4930 O O . GLU A 1 615 ? -1.404 2.331 -1.807 1.00 93.19 615 GLU A O 1
ATOM 4935 N N . LYS A 1 616 ? -1.158 1.925 -4.003 1.00 92.06 616 LYS A N 1
ATOM 4936 C CA . LYS A 1 616 ? -2.532 1.450 -4.211 1.00 92.06 616 LYS A CA 1
ATOM 4937 C C . LYS A 1 616 ? -2.834 0.189 -3.398 1.00 92.06 616 LYS A C 1
ATOM 4939 O O . LYS A 1 616 ? -3.937 0.063 -2.861 1.00 92.06 616 LYS A O 1
ATOM 4944 N N . ASN A 1 617 ? -1.884 -0.740 -3.313 1.00 92.75 617 ASN A N 1
ATOM 4945 C CA . ASN A 1 617 ? -2.039 -1.963 -2.530 1.00 92.75 617 ASN A CA 1
ATOM 4946 C C . ASN A 1 617 ? -2.156 -1.649 -1.038 1.00 92.75 617 ASN A C 1
ATOM 4948 O O . ASN A 1 617 ? -3.108 -2.117 -0.418 1.00 92.75 617 ASN A O 1
ATOM 4952 N N . MET A 1 618 ? -1.288 -0.788 -0.494 1.00 92.56 618 MET A N 1
ATOM 4953 C CA . MET A 1 618 ? -1.373 -0.367 0.911 1.00 92.56 618 MET A CA 1
ATOM 4954 C C . MET A 1 618 ? -2.727 0.270 1.235 1.00 92.56 618 MET A C 1
ATOM 4956 O O . MET A 1 618 ? -3.344 -0.050 2.247 1.00 92.56 618 MET A O 1
ATOM 4960 N N . LEU A 1 619 ? -3.248 1.124 0.350 1.00 90.50 619 LEU A N 1
ATOM 4961 C CA . LEU A 1 619 ? -4.578 1.712 0.532 1.00 90.50 619 LEU A CA 1
ATOM 4962 C C . LEU A 1 619 ? -5.701 0.675 0.469 1.00 90.50 619 LEU A C 1
ATOM 4964 O O . LEU A 1 619 ? -6.701 0.796 1.177 1.00 90.50 619 LEU A O 1
ATOM 4968 N N . SER A 1 620 ? -5.560 -0.347 -0.377 1.00 90.06 620 SER A N 1
ATOM 4969 C CA . SER A 1 620 ? -6.518 -1.447 -0.415 1.00 90.06 620 SER A CA 1
ATOM 4970 C C . SER A 1 620 ? -6.485 -2.264 0.876 1.00 90.06 620 SER A C 1
ATOM 4972 O O . SER A 1 620 ? -7.554 -2.605 1.373 1.00 90.06 620 SER A O 1
ATOM 4974 N N . GLU A 1 621 ? -5.302 -2.550 1.423 1.00 93.31 621 GLU A N 1
ATOM 4975 C CA . GLU A 1 621 ? -5.138 -3.229 2.716 1.00 93.31 621 GLU A CA 1
ATOM 4976 C C . GLU A 1 621 ? -5.761 -2.404 3.846 1.00 93.31 621 GLU A C 1
ATOM 4978 O O . GLU A 1 621 ? -6.674 -2.888 4.509 1.00 93.31 621 GLU A O 1
ATOM 4983 N N . MET A 1 622 ? -5.410 -1.117 3.967 1.00 92.62 622 MET A N 1
ATOM 4984 C CA . MET A 1 622 ? -6.006 -0.205 4.955 1.00 92.62 622 MET A CA 1
ATOM 4985 C C . MET A 1 622 ? -7.536 -0.153 4.869 1.00 92.62 622 MET A C 1
ATOM 4987 O O . MET A 1 622 ? -8.223 -0.059 5.887 1.00 92.62 622 MET A O 1
ATOM 4991 N N . ARG A 1 623 ? -8.095 -0.204 3.653 1.00 92.81 623 ARG A N 1
ATOM 4992 C CA . ARG A 1 623 ? -9.546 -0.225 3.450 1.00 92.81 623 ARG A CA 1
ATOM 4993 C C . ARG A 1 623 ? -10.169 -1.525 3.956 1.00 92.81 623 ARG A C 1
ATOM 4995 O O . ARG A 1 623 ? -11.232 -1.472 4.570 1.00 92.81 623 ARG A O 1
ATOM 5002 N N . GLU A 1 624 ? -9.577 -2.679 3.655 1.00 93.25 624 GLU A N 1
ATOM 5003 C CA . GLU A 1 624 ? -10.108 -3.964 4.124 1.00 93.25 624 GLU A CA 1
ATOM 5004 C C . GLU A 1 624 ? -9.947 -4.122 5.642 1.00 93.25 624 GLU A C 1
ATOM 5006 O O . GLU A 1 624 ? -10.908 -4.512 6.307 1.00 93.25 624 GLU A O 1
ATOM 5011 N N . ASP A 1 625 ? -8.815 -3.700 6.205 1.00 95.69 625 ASP A N 1
ATOM 5012 C CA . ASP A 1 625 ? -8.591 -3.661 7.654 1.00 95.69 625 ASP A CA 1
ATOM 5013 C C . ASP A 1 625 ? -9.593 -2.732 8.342 1.00 95.69 625 ASP A C 1
ATOM 5015 O O . ASP A 1 625 ? -10.247 -3.108 9.315 1.00 95.69 625 ASP A O 1
ATOM 5019 N N . GLY A 1 626 ? -9.807 -1.536 7.788 1.00 95.25 626 GLY A N 1
ATOM 5020 C CA . GLY A 1 626 ? -10.807 -0.613 8.310 1.00 95.25 626 GLY A CA 1
ATOM 5021 C C . GLY A 1 626 ? -12.227 -1.186 8.249 1.00 95.25 626 GLY A C 1
ATOM 5022 O O . GLY A 1 626 ? -13.002 -0.980 9.180 1.00 95.25 626 GLY A O 1
ATOM 5023 N N . LYS A 1 627 ? -12.593 -1.950 7.210 1.00 95.06 627 LYS A N 1
ATOM 5024 C CA . LYS A 1 627 ? -13.888 -2.658 7.173 1.00 95.06 627 LYS A CA 1
ATOM 5025 C C . LYS A 1 627 ? -13.977 -3.751 8.240 1.00 95.06 627 LYS A C 1
ATOM 5027 O O . LYS A 1 627 ? -15.047 -3.923 8.826 1.00 95.06 627 LYS A O 1
ATOM 5032 N N . ALA A 1 628 ? -12.893 -4.486 8.487 1.00 97.00 628 ALA A N 1
ATOM 5033 C CA . ALA A 1 628 ? -12.844 -5.509 9.528 1.00 97.00 628 ALA A CA 1
ATOM 5034 C C . ALA A 1 628 ? -13.013 -4.889 10.926 1.00 97.00 628 ALA A C 1
ATOM 5036 O O . ALA A 1 628 ? -13.842 -5.355 11.711 1.00 97.00 628 ALA A O 1
ATOM 5037 N N . GLU A 1 629 ? -12.321 -3.783 11.206 1.00 97.69 629 GLU A N 1
ATOM 5038 C CA . GLU A 1 629 ? -12.489 -3.025 12.450 1.00 97.69 629 GLU A CA 1
ATOM 5039 C C . GLU A 1 629 ? -13.895 -2.423 12.570 1.00 97.69 629 GLU A C 1
ATOM 5041 O O . GLU A 1 629 ? -14.496 -2.464 13.642 1.00 97.69 629 GLU A O 1
ATOM 5046 N N . LEU A 1 630 ? -14.489 -1.946 11.471 1.00 97.31 630 LEU A N 1
ATOM 5047 C CA . LEU A 1 630 ? -15.876 -1.475 11.467 1.00 97.31 630 LEU A CA 1
ATOM 5048 C C . LEU A 1 630 ? -16.861 -2.597 11.845 1.00 97.31 630 LEU A C 1
ATOM 5050 O O . LEU A 1 630 ? -17.797 -2.364 12.610 1.00 97.31 630 LEU A O 1
ATOM 5054 N N . ALA A 1 631 ? -16.643 -3.816 11.342 1.00 97.44 631 ALA A N 1
ATOM 5055 C CA . ALA A 1 631 ? -17.448 -4.982 11.700 1.00 97.44 631 ALA A CA 1
ATOM 5056 C C . ALA A 1 631 ? -17.285 -5.359 13.182 1.00 97.44 631 ALA A C 1
ATOM 5058 O O . ALA A 1 631 ? -18.273 -5.666 13.850 1.00 97.44 631 ALA A O 1
ATOM 5059 N N . LYS A 1 632 ? -16.064 -5.278 13.720 1.00 97.81 632 LYS A N 1
ATOM 5060 C CA . LYS A 1 632 ? -15.793 -5.495 15.146 1.00 97.81 632 LYS A CA 1
ATOM 5061 C C . LYS A 1 632 ? -16.477 -4.445 16.026 1.00 97.81 632 LYS A C 1
ATOM 5063 O O . LYS A 1 632 ? -17.163 -4.810 16.975 1.00 97.81 632 LYS A O 1
ATOM 5068 N N . LEU A 1 633 ? -16.370 -3.161 15.678 1.00 98.25 633 LEU A N 1
ATOM 5069 C CA . LEU A 1 633 ? -17.054 -2.074 16.387 1.00 98.25 633 LEU A CA 1
ATOM 5070 C C . LEU A 1 633 ? -18.576 -2.243 16.359 1.00 98.25 633 LEU A C 1
ATOM 5072 O O . LEU A 1 633 ? -19.241 -1.955 17.350 1.00 98.25 633 LEU A O 1
ATOM 5076 N N . LEU A 1 634 ? -19.139 -2.744 15.255 1.00 97.69 634 LEU A N 1
ATOM 5077 C CA . LEU A 1 634 ? -20.567 -3.050 15.178 1.00 97.69 634 LEU A CA 1
ATOM 5078 C C . LEU A 1 634 ? -20.972 -4.152 16.168 1.00 97.69 634 LEU A C 1
ATOM 5080 O O . LEU A 1 634 ? -22.011 -4.028 16.815 1.00 97.69 634 LEU A O 1
ATOM 5084 N N . LEU A 1 635 ? -20.160 -5.205 16.305 1.00 97.69 635 LEU A N 1
ATOM 5085 C CA . LEU A 1 635 ? -20.394 -6.262 17.293 1.00 97.69 635 LEU A CA 1
ATOM 5086 C C . LEU A 1 635 ? -20.300 -5.717 18.723 1.00 97.69 635 LEU A C 1
ATOM 5088 O O . LEU A 1 635 ? -21.203 -5.959 19.518 1.00 97.69 635 LEU A O 1
ATOM 5092 N N . GLU A 1 636 ? -19.271 -4.924 19.033 1.00 97.69 636 GLU A N 1
ATOM 5093 C CA . GLU A 1 636 ? -19.120 -4.284 20.348 1.00 97.69 636 GLU A CA 1
ATOM 5094 C C . GLU A 1 636 ? -20.286 -3.331 20.664 1.00 97.69 636 GLU A C 1
ATOM 5096 O O . GLU A 1 636 ? -20.764 -3.273 21.799 1.00 97.69 636 GLU A O 1
ATOM 5101 N N . PHE A 1 637 ? -20.793 -2.602 19.665 1.00 97.94 637 PHE A N 1
ATOM 5102 C CA . PHE A 1 637 ? -21.973 -1.753 19.822 1.00 97.94 637 PHE A CA 1
ATOM 5103 C C . PHE A 1 637 ? -23.214 -2.587 20.154 1.00 97.94 637 PHE A C 1
ATOM 5105 O O . PHE A 1 637 ? -23.965 -2.239 21.068 1.00 97.94 637 PHE A O 1
ATOM 5112 N N . GLN A 1 638 ? -23.428 -3.693 19.433 1.00 97.81 638 GLN A N 1
ATOM 5113 C CA . GLN A 1 638 ? -24.543 -4.606 19.690 1.00 97.81 638 GLN A CA 1
ATOM 5114 C C . GLN A 1 638 ? -24.442 -5.255 21.073 1.00 97.81 638 GLN A C 1
ATOM 5116 O O . GLN A 1 638 ? -25.453 -5.350 21.766 1.00 97.81 638 GLN A O 1
ATOM 5121 N N . GLU A 1 639 ? -23.240 -5.632 21.506 1.00 97.75 639 GLU A N 1
ATOM 5122 C CA . GLU A 1 639 ? -22.991 -6.139 22.856 1.00 97.75 639 GLU A CA 1
ATOM 5123 C C . GLU A 1 639 ? -23.366 -5.097 23.915 1.00 97.75 639 GLU A C 1
ATOM 5125 O O . GLU A 1 639 ? -24.089 -5.416 24.857 1.00 97.75 639 GLU A O 1
ATOM 5130 N N . CYS A 1 640 ? -22.972 -3.831 23.732 1.00 98.06 640 CYS A N 1
ATOM 5131 C CA . CYS A 1 640 ? -23.358 -2.763 24.655 1.00 98.06 640 CYS A CA 1
ATOM 5132 C C . CYS A 1 640 ? -24.881 -2.588 24.723 1.00 98.06 640 CYS A C 1
ATOM 5134 O O . CYS A 1 640 ? -25.423 -2.404 25.808 1.00 98.06 640 CYS A O 1
ATOM 5136 N N . VAL A 1 641 ? -25.581 -2.637 23.584 1.00 97.75 641 VAL A N 1
ATOM 5137 C CA . VAL A 1 641 ? -27.052 -2.555 23.556 1.00 97.75 641 VAL A CA 1
ATOM 5138 C C . VAL A 1 641 ? -27.673 -3.716 24.329 1.00 97.75 641 VAL A C 1
ATOM 5140 O O . VAL A 1 641 ? -28.511 -3.481 25.192 1.00 97.75 641 VAL A O 1
ATOM 5143 N N . PHE A 1 642 ? -27.213 -4.943 24.085 1.00 98.25 642 PHE A N 1
ATOM 5144 C CA . PHE A 1 642 ? -27.711 -6.121 24.787 1.00 98.25 642 PHE A CA 1
ATOM 5145 C C . PHE A 1 642 ? -27.478 -6.042 26.302 1.00 98.25 642 PHE A C 1
ATOM 5147 O O . PHE A 1 642 ? -28.388 -6.312 27.080 1.00 98.25 642 PHE A O 1
ATOM 5154 N N . VAL A 1 643 ? -26.272 -5.654 26.731 1.00 97.62 643 VAL A N 1
ATOM 5155 C CA . VAL A 1 643 ? -25.945 -5.521 28.157 1.00 97.62 643 VAL A CA 1
ATOM 5156 C C . VAL A 1 643 ? -26.784 -4.426 28.811 1.00 97.62 643 VAL A C 1
ATOM 5158 O O . VAL A 1 643 ? -27.239 -4.621 29.933 1.00 97.62 643 VAL A O 1
ATOM 5161 N N . LEU A 1 644 ? -27.031 -3.304 28.128 1.00 97.94 644 LEU A N 1
ATOM 5162 C CA . LEU A 1 644 ? -27.914 -2.256 28.646 1.00 97.94 644 LEU A CA 1
ATOM 5163 C C . LEU A 1 644 ? -29.326 -2.791 28.895 1.00 97.94 644 LEU A C 1
ATOM 5165 O O . LEU A 1 644 ? -29.824 -2.641 30.009 1.00 97.94 644 LEU A O 1
ATOM 5169 N N . ASP A 1 645 ? -29.924 -3.456 27.903 1.00 98.00 645 ASP A N 1
ATOM 5170 C CA . ASP A 1 645 ? -31.273 -4.019 28.020 1.00 98.00 645 ASP A CA 1
ATOM 5171 C C . ASP A 1 645 ? -31.339 -5.081 29.134 1.00 98.00 645 ASP A C 1
ATOM 5173 O O . ASP A 1 645 ? -32.279 -5.108 29.932 1.00 98.00 645 ASP A O 1
ATOM 5177 N N . LEU A 1 646 ? -30.310 -5.933 29.238 1.00 97.56 646 LEU A N 1
ATOM 5178 C CA . LEU A 1 646 ? -30.208 -6.961 30.274 1.00 97.56 646 LEU A CA 1
ATOM 5179 C C . LEU A 1 646 ? -30.115 -6.350 31.678 1.00 97.56 646 LEU A C 1
ATOM 5181 O O . LEU A 1 646 ? -30.868 -6.740 32.568 1.00 97.56 646 LEU A O 1
ATOM 5185 N N . LYS A 1 647 ? -29.207 -5.388 31.884 1.00 97.38 647 LYS A N 1
ATOM 5186 C CA . LYS A 1 647 ? -28.992 -4.750 33.191 1.00 97.38 647 LYS A CA 1
ATOM 5187 C C . LYS A 1 647 ? -30.188 -3.897 33.605 1.00 97.38 647 LYS A C 1
ATOM 5189 O O . LYS A 1 647 ? -30.527 -3.869 34.783 1.00 97.38 647 LYS A O 1
ATOM 5194 N N . GLU A 1 648 ? -30.865 -3.246 32.660 1.00 97.75 648 GLU A N 1
ATOM 5195 C CA . GLU A 1 648 ? -32.120 -2.537 32.929 1.00 97.75 648 GLU A CA 1
ATOM 5196 C C . GLU A 1 648 ? -33.221 -3.504 33.397 1.00 97.75 648 GLU A C 1
ATOM 5198 O O . GLU A 1 648 ? -33.924 -3.211 34.367 1.00 97.75 648 GLU A O 1
ATOM 5203 N N . GLY A 1 649 ? -33.303 -4.693 32.789 1.00 97.62 649 GLY A N 1
ATOM 5204 C CA . GLY A 1 649 ? -34.180 -5.775 33.238 1.00 97.62 649 GLY A CA 1
ATOM 5205 C C . GLY A 1 649 ? -33.845 -6.306 34.639 1.00 97.62 649 GLY A C 1
ATOM 5206 O O . GLY A 1 649 ? -34.746 -6.457 35.463 1.00 97.62 649 GLY A O 1
ATOM 5207 N N . GLU A 1 650 ? -32.565 -6.547 34.939 1.00 97.00 650 GLU A N 1
ATOM 5208 C CA . GLU A 1 650 ? -32.109 -6.983 36.271 1.00 97.00 650 GLU A CA 1
ATOM 5209 C C . GLU A 1 650 ? -32.447 -5.945 37.355 1.00 97.00 650 GLU A C 1
ATOM 5211 O O . GLU A 1 650 ? -33.030 -6.292 38.382 1.00 97.00 650 GLU A O 1
ATOM 5216 N N . ILE A 1 651 ? -32.181 -4.656 37.101 1.00 97.50 651 ILE A N 1
ATOM 5217 C CA . ILE A 1 651 ? -32.535 -3.561 38.021 1.00 97.50 651 ILE A CA 1
ATOM 5218 C C . ILE A 1 651 ? -34.041 -3.536 38.285 1.00 97.50 651 ILE A C 1
ATOM 5220 O O . ILE A 1 651 ? -34.463 -3.318 39.423 1.00 97.50 651 ILE A O 1
ATOM 5224 N N . GLN A 1 652 ? -34.854 -3.724 37.244 1.00 97.94 652 GLN A N 1
ATOM 5225 C CA . GLN A 1 652 ? -36.306 -3.721 37.375 1.00 97.94 652 GLN A CA 1
ATOM 5226 C C . GLN A 1 652 ? -36.788 -4.885 38.254 1.00 97.94 652 GLN A C 1
ATOM 5228 O O . GLN A 1 652 ? -37.589 -4.663 39.161 1.00 97.94 652 GLN A O 1
ATOM 5233 N N . LEU A 1 653 ? -36.244 -6.089 38.062 1.00 96.38 653 LEU A N 1
ATOM 5234 C CA . LEU A 1 653 ? -36.585 -7.267 38.864 1.00 96.38 653 LEU A CA 1
ATOM 5235 C C . LEU A 1 653 ? -36.140 -7.131 40.332 1.00 96.38 653 LEU A C 1
ATOM 5237 O O . LEU A 1 653 ? -36.923 -7.417 41.244 1.00 96.38 653 LEU A O 1
ATOM 5241 N N . CYS A 1 654 ? -34.918 -6.644 40.584 1.00 95.69 654 CYS A N 1
ATOM 5242 C CA . CYS A 1 654 ? -34.445 -6.373 41.946 1.00 95.69 654 CYS A CA 1
ATOM 5243 C C . CYS A 1 654 ? -35.321 -5.319 42.632 1.00 95.69 654 CYS A C 1
ATOM 5245 O O . CYS A 1 654 ? -35.704 -5.496 43.789 1.00 95.69 654 CYS A O 1
ATOM 5247 N N . ARG A 1 655 ? -35.717 -4.263 41.908 1.00 96.19 655 ARG A N 1
ATOM 5248 C CA . ARG A 1 655 ? -36.605 -3.213 42.426 1.00 96.19 655 ARG A CA 1
ATOM 5249 C C . ARG A 1 655 ? -37.986 -3.749 42.786 1.00 96.19 655 ARG A C 1
ATOM 5251 O O . ARG A 1 655 ? -38.480 -3.435 43.863 1.00 96.19 655 ARG A O 1
ATOM 5258 N N . GLU A 1 656 ? -38.597 -4.551 41.918 1.00 95.75 656 GLU A N 1
ATOM 5259 C CA . GLU A 1 656 ? -39.904 -5.170 42.177 1.00 95.75 656 GLU A CA 1
ATOM 5260 C C . GLU A 1 656 ? -39.856 -6.081 43.409 1.00 95.75 656 GLU A C 1
ATOM 5262 O O . GLU A 1 656 ? -40.711 -5.980 44.291 1.00 95.75 656 GLU A O 1
ATOM 5267 N N . THR A 1 657 ? -38.812 -6.907 43.518 1.00 94.38 657 THR A N 1
ATOM 5268 C CA . THR A 1 657 ? -38.639 -7.823 44.655 1.00 94.38 657 THR A CA 1
ATOM 5269 C C . THR A 1 657 ? -38.394 -7.063 45.963 1.00 94.38 657 THR A C 1
ATOM 5271 O O . THR A 1 657 ? -38.990 -7.382 46.990 1.00 94.38 657 THR A O 1
ATOM 5274 N N . MET A 1 658 ? -37.543 -6.034 45.938 1.00 94.12 658 MET A N 1
ATOM 5275 C CA . MET A 1 658 ? -37.281 -5.161 47.086 1.00 94.12 658 MET A CA 1
ATOM 5276 C C . MET A 1 658 ? -38.547 -4.417 47.527 1.00 94.12 658 MET A C 1
ATOM 5278 O O . MET A 1 658 ? -38.825 -4.312 48.718 1.00 94.12 658 MET A O 1
ATOM 5282 N N . GLN A 1 659 ? -39.352 -3.935 46.578 1.00 95.00 659 GLN A N 1
ATOM 5283 C CA . GLN A 1 659 ? -40.606 -3.250 46.877 1.00 95.00 659 GLN A CA 1
ATOM 5284 C C . GLN A 1 659 ? -41.631 -4.189 47.525 1.00 95.00 659 GLN A C 1
ATOM 5286 O O . GLN A 1 659 ? -42.327 -3.778 48.453 1.00 95.00 659 GLN A O 1
ATOM 5291 N N . GLN A 1 660 ? -41.683 -5.456 47.103 1.00 93.69 660 GLN A N 1
ATOM 5292 C CA . GLN A 1 660 ? -42.503 -6.475 47.757 1.00 93.69 660 GLN A CA 1
ATOM 5293 C C . GLN A 1 660 ? -42.043 -6.742 49.202 1.00 93.69 660 GLN A C 1
ATOM 5295 O O . GLN A 1 660 ? -42.869 -6.792 50.116 1.00 93.69 660 GLN A O 1
ATOM 5300 N N . GLU A 1 661 ? -40.737 -6.860 49.444 1.00 91.81 661 GLU A N 1
ATOM 5301 C CA . GLU A 1 661 ? -40.196 -7.036 50.799 1.00 91.81 661 GLU A CA 1
ATOM 5302 C C . GLU A 1 661 ? -40.431 -5.820 51.694 1.00 91.81 661 GLU A C 1
ATOM 5304 O O . GLU A 1 661 ? -40.811 -5.993 52.849 1.00 91.81 661 GLU A O 1
ATOM 5309 N N . LEU A 1 662 ? -40.313 -4.603 51.158 1.00 93.50 662 LEU A N 1
ATOM 5310 C CA . LEU A 1 662 ? -40.670 -3.373 51.868 1.00 93.50 662 LEU A CA 1
ATOM 5311 C C . LEU A 1 662 ? -42.144 -3.371 52.292 1.00 93.50 662 LEU A C 1
ATOM 5313 O O . LEU A 1 662 ? -42.444 -3.050 53.440 1.00 93.50 662 LEU A O 1
ATOM 5317 N N . THR A 1 663 ? -43.067 -3.778 51.410 1.00 94.38 663 THR A N 1
ATOM 5318 C CA . THR A 1 663 ? -44.490 -3.883 51.782 1.00 94.38 663 THR A CA 1
ATOM 5319 C C . THR A 1 663 ? -44.730 -4.933 52.866 1.00 94.38 663 THR A C 1
ATOM 5321 O O . THR A 1 663 ? -45.463 -4.671 53.818 1.00 94.38 663 THR A O 1
ATOM 5324 N N . ASN A 1 664 ? -44.054 -6.084 52.787 1.00 91.75 664 ASN A N 1
ATOM 5325 C CA . ASN A 1 664 ? -44.140 -7.126 53.809 1.00 91.75 664 ASN A CA 1
ATOM 5326 C C . ASN A 1 664 ? -43.565 -6.651 55.154 1.00 91.75 664 ASN A C 1
ATOM 5328 O O . ASN A 1 664 ? -44.144 -6.934 56.204 1.00 91.75 664 ASN A O 1
ATOM 5332 N N . LEU A 1 665 ? -42.447 -5.918 55.136 1.00 92.56 665 LEU A N 1
ATOM 5333 C CA . LEU A 1 665 ? -41.826 -5.349 56.329 1.00 92.56 665 LEU A CA 1
ATOM 5334 C C . LEU A 1 665 ? -42.756 -4.333 57.000 1.00 92.56 665 LEU A C 1
ATOM 5336 O O . LEU A 1 665 ? -42.922 -4.381 58.216 1.00 92.56 665 LEU A O 1
ATOM 5340 N N . GLU A 1 666 ? -43.406 -3.460 56.229 1.00 93.12 666 GLU A N 1
ATOM 5341 C CA . GLU A 1 666 ? -44.379 -2.488 56.742 1.00 93.12 666 GLU A CA 1
ATOM 5342 C C . GLU A 1 666 ? -45.592 -3.193 57.383 1.00 93.12 666 GLU A C 1
ATOM 5344 O O . GLU A 1 666 ? -46.016 -2.860 58.493 1.00 93.12 666 GLU A O 1
ATOM 5349 N N . GLU A 1 667 ? -46.114 -4.249 56.750 1.00 93.25 667 GLU A N 1
ATOM 5350 C CA . GLU A 1 667 ? -47.173 -5.085 57.332 1.00 93.25 667 GLU A CA 1
ATOM 5351 C C . GLU A 1 667 ? -46.743 -5.770 58.640 1.00 93.25 667 GLU A C 1
ATOM 5353 O O . GLU A 1 667 ? -47.546 -5.940 59.562 1.00 93.25 667 GLU A O 1
ATOM 5358 N N . LYS A 1 668 ? -45.483 -6.197 58.747 1.00 88.94 668 LYS A N 1
ATOM 5359 C CA . LYS A 1 668 ? -44.945 -6.815 59.968 1.00 88.94 668 LYS A CA 1
ATOM 5360 C C . LYS A 1 668 ? -44.695 -5.774 61.062 1.00 88.94 668 LYS A C 1
ATOM 5362 O O . LYS A 1 668 ? -45.084 -6.013 62.205 1.00 88.94 668 LYS A O 1
ATOM 5367 N N . LYS A 1 669 ? -44.151 -4.600 60.717 1.00 93.00 669 LYS A N 1
ATOM 5368 C CA . LYS A 1 669 ? -43.965 -3.459 61.631 1.00 93.00 669 LYS A CA 1
ATOM 5369 C C . LYS A 1 669 ? -45.304 -2.995 62.207 1.00 93.00 669 LYS A C 1
ATOM 5371 O O . LYS A 1 669 ? -45.435 -2.916 63.424 1.00 93.00 669 LYS A O 1
ATOM 5376 N N . THR A 1 670 ? -46.336 -2.830 61.378 1.00 93.56 670 THR A N 1
ATOM 5377 C CA . THR A 1 670 ? -47.688 -2.467 61.850 1.00 93.56 670 THR A CA 1
ATOM 5378 C C . THR A 1 670 ? -48.298 -3.515 62.790 1.00 93.56 67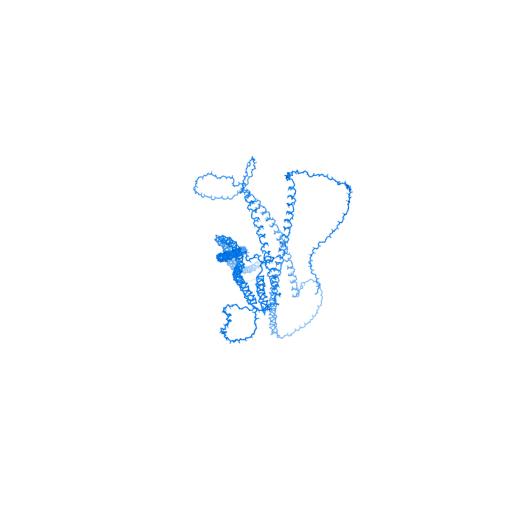0 THR A C 1
ATOM 5380 O O . THR A 1 670 ? -48.896 -3.151 63.804 1.00 93.56 670 THR A O 1
ATOM 5383 N N . LYS A 1 671 ? -48.113 -4.819 62.522 1.00 93.12 671 LYS A N 1
ATOM 5384 C CA . LYS A 1 671 ? -48.537 -5.902 63.436 1.00 93.12 671 LYS A CA 1
ATOM 5385 C C . LYS A 1 671 ? -47.787 -5.864 64.771 1.00 93.12 671 LYS A C 1
ATOM 5387 O O . LYS A 1 671 ? -48.420 -6.001 65.816 1.00 93.12 671 LYS A O 1
ATOM 5392 N N . ARG A 1 672 ? -46.467 -5.654 64.749 1.00 93.69 672 ARG A N 1
ATOM 5393 C CA . ARG A 1 672 ? -45.628 -5.501 65.952 1.00 93.69 672 ARG A CA 1
ATOM 5394 C C . ARG A 1 672 ? -46.055 -4.288 66.778 1.00 93.69 672 ARG A C 1
ATOM 5396 O O . ARG A 1 672 ? -46.173 -4.390 67.998 1.00 93.69 672 ARG A O 1
ATOM 5403 N N . ASP A 1 673 ? -46.320 -3.158 66.133 1.00 91.25 673 ASP A N 1
ATOM 5404 C CA . ASP A 1 673 ? -46.741 -1.926 66.805 1.00 91.25 673 ASP A CA 1
ATOM 5405 C C . ASP A 1 673 ? -48.118 -2.106 67.462 1.00 91.25 673 ASP A C 1
ATOM 5407 O O . ASP A 1 673 ? -48.309 -1.724 68.618 1.00 91.25 673 ASP A O 1
ATOM 5411 N N . LEU A 1 674 ? -49.046 -2.792 66.783 1.00 93.25 674 LEU A N 1
ATOM 5412 C CA . LEU A 1 674 ? -50.339 -3.176 67.352 1.00 93.25 674 LEU A CA 1
ATOM 5413 C C . LEU A 1 674 ? -50.188 -4.138 68.543 1.00 93.25 674 LEU A C 1
ATOM 5415 O O . LEU A 1 674 ? -50.835 -3.944 69.571 1.00 93.25 674 LEU A O 1
ATOM 5419 N N . ALA A 1 675 ? -49.324 -5.154 68.446 1.00 90.62 675 ALA A N 1
ATOM 5420 C CA . ALA A 1 675 ? -49.035 -6.073 69.551 1.00 90.62 675 ALA A CA 1
ATOM 5421 C C . ALA A 1 675 ? -48.415 -5.343 70.756 1.00 90.62 675 ALA A C 1
ATOM 5423 O O . ALA A 1 675 ? -48.818 -5.572 71.897 1.00 90.62 675 ALA A O 1
ATOM 5424 N N . THR A 1 676 ? -47.506 -4.397 70.501 1.00 90.25 676 THR A N 1
ATOM 5425 C CA . THR A 1 676 ? -46.898 -3.529 71.522 1.00 90.25 676 THR A CA 1
ATOM 5426 C C . THR A 1 676 ? -47.958 -2.673 72.209 1.00 90.25 676 THR A C 1
ATOM 5428 O O . THR A 1 676 ? -47.994 -2.582 73.437 1.00 90.25 676 THR A O 1
ATOM 5431 N N . GLN A 1 677 ? -48.863 -2.071 71.433 1.00 90.69 677 GLN A N 1
ATOM 5432 C CA . GLN A 1 677 ? -49.971 -1.283 71.963 1.00 90.69 677 GLN A CA 1
ATOM 5433 C C . GLN A 1 677 ? -50.915 -2.138 72.818 1.00 90.69 677 GLN A C 1
ATOM 5435 O O . GLN A 1 677 ? -51.283 -1.717 73.914 1.00 90.69 677 GLN A O 1
ATOM 5440 N N . ASN A 1 678 ? -51.265 -3.342 72.359 1.00 88.50 678 ASN A N 1
ATOM 5441 C CA . ASN A 1 678 ? -52.109 -4.278 73.102 1.00 88.50 678 ASN A CA 1
ATOM 5442 C C . ASN A 1 678 ? -51.455 -4.714 74.420 1.00 88.50 678 ASN A C 1
ATOM 5444 O O . ASN A 1 678 ? -52.127 -4.749 75.450 1.00 88.50 678 ASN A O 1
ATOM 5448 N N . LEU A 1 679 ? -50.149 -5.003 74.414 1.00 88.56 679 LEU A N 1
ATOM 5449 C CA . LEU A 1 679 ? -49.389 -5.330 75.621 1.00 88.56 679 LEU A CA 1
ATOM 5450 C C . LEU A 1 679 ? -49.374 -4.151 76.602 1.00 88.56 679 LEU A C 1
ATOM 5452 O O . LEU A 1 679 ? -49.675 -4.332 77.779 1.00 88.56 679 LEU A O 1
ATOM 5456 N N . ASN A 1 680 ? -49.100 -2.937 76.120 1.00 86.38 680 ASN A N 1
ATOM 5457 C CA . ASN A 1 680 ? -49.138 -1.728 76.946 1.00 86.38 680 ASN A CA 1
ATOM 5458 C C . ASN A 1 680 ? -50.534 -1.496 77.542 1.00 86.38 680 ASN A C 1
ATOM 5460 O O . A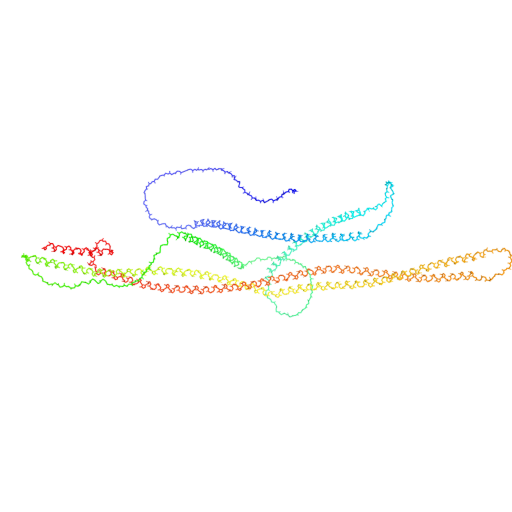SN A 1 680 ? -50.659 -1.246 78.738 1.00 86.38 680 ASN A O 1
ATOM 5464 N N . GLN A 1 681 ? -51.594 -1.656 76.745 1.00 87.94 681 GLN A N 1
ATOM 5465 C CA . GLN A 1 681 ? -52.975 -1.537 77.212 1.00 87.94 681 GLN A CA 1
ATOM 5466 C C . GLN A 1 681 ? -53.329 -2.624 78.241 1.00 87.94 681 GLN A C 1
ATOM 5468 O O . GLN A 1 681 ? -54.023 -2.345 79.221 1.00 87.94 681 GLN A O 1
ATOM 5473 N N . PHE A 1 682 ? -52.844 -3.855 78.060 1.00 86.00 682 PHE A N 1
ATOM 5474 C CA . PHE A 1 682 ? -53.008 -4.952 79.017 1.00 86.00 682 PHE A CA 1
ATOM 5475 C C . PHE A 1 682 ? -52.297 -4.657 80.346 1.00 86.00 682 PHE A C 1
ATOM 5477 O O . PHE A 1 682 ? -52.878 -4.862 81.412 1.00 86.00 682 PHE A O 1
ATOM 5484 N N . LEU A 1 683 ? -51.080 -4.113 80.297 1.00 83.12 683 LEU A N 1
ATOM 5485 C CA . LEU A 1 683 ? -50.335 -3.683 81.484 1.00 83.12 683 LEU A CA 1
ATOM 5486 C C . LEU A 1 683 ? -51.024 -2.506 82.198 1.00 83.12 683 LEU A C 1
ATOM 5488 O O . LEU A 1 683 ? -51.101 -2.487 83.425 1.00 83.12 683 LEU A O 1
ATOM 5492 N N . GLU A 1 684 ? -51.579 -1.545 81.455 1.00 82.75 684 GLU A N 1
ATOM 5493 C CA . GLU A 1 684 ? -52.308 -0.402 82.021 1.00 82.75 684 GLU A CA 1
ATOM 5494 C C . GLU A 1 684 ? -53.650 -0.790 82.651 1.00 82.75 684 GLU A C 1
ATOM 5496 O O . GLU A 1 684 ? -53.979 -0.331 83.746 1.00 82.75 684 GLU A O 1
ATOM 5501 N N . THR A 1 685 ? -54.429 -1.649 81.992 1.00 82.62 685 THR A N 1
ATOM 5502 C CA . THR A 1 685 ? -55.722 -2.126 82.517 1.00 82.62 685 THR A CA 1
ATOM 5503 C C . THR A 1 685 ? -55.558 -2.996 83.761 1.00 82.62 685 THR A C 1
ATOM 5505 O O . THR A 1 685 ? -56.418 -2.972 84.639 1.00 82.62 685 THR A O 1
ATOM 5508 N N . ASN A 1 686 ? -54.425 -3.691 83.888 1.00 74.75 686 ASN A N 1
ATOM 5509 C CA . ASN A 1 686 ? -54.073 -4.503 85.053 1.00 74.75 686 ASN A CA 1
ATOM 5510 C C . ASN A 1 686 ? -53.067 -3.811 85.990 1.00 74.75 686 ASN A C 1
ATOM 5512 O O . ASN A 1 686 ? -52.448 -4.454 86.839 1.00 74.75 686 ASN A O 1
ATOM 5516 N N . ARG A 1 687 ? -52.926 -2.482 85.898 1.00 66.75 687 ARG A N 1
ATOM 5517 C CA . ARG A 1 687 ? -51.985 -1.689 86.706 1.00 66.75 687 ARG A CA 1
ATOM 5518 C C . ARG A 1 687 ? -52.174 -1.881 88.211 1.00 66.75 687 ARG A C 1
ATOM 5520 O O . ARG A 1 687 ? -51.201 -1.856 88.954 1.00 66.75 687 ARG A O 1
ATOM 5527 N N . SER A 1 688 ? -53.401 -2.122 88.666 1.00 59.28 688 SER A N 1
ATOM 5528 C CA . SER A 1 688 ? -53.727 -2.461 90.058 1.00 59.28 688 SER A CA 1
ATOM 5529 C C . SER A 1 688 ? -53.138 -3.802 90.522 1.00 59.28 688 SER A C 1
ATOM 5531 O O . SER A 1 688 ? -52.768 -3.901 91.688 1.00 59.28 688 SER A O 1
ATOM 5533 N N . ALA A 1 689 ? -52.982 -4.792 89.636 1.00 56.09 689 ALA A N 1
ATOM 5534 C CA . ALA A 1 689 ? -52.241 -6.030 89.911 1.00 56.09 689 ALA A CA 1
ATOM 5535 C C . ALA A 1 689 ? -50.711 -5.809 89.869 1.00 56.09 689 ALA A C 1
ATOM 5537 O O . ALA A 1 689 ? -49.947 -6.501 90.536 1.00 56.09 689 ALA A O 1
ATOM 5538 N N . MET A 1 690 ? -50.259 -4.787 89.135 1.00 50.97 690 MET A N 1
ATOM 5539 C CA . MET A 1 690 ? -48.846 -4.451 88.924 1.00 50.97 690 MET A CA 1
ATOM 5540 C C . MET A 1 690 ? -48.229 -3.565 90.030 1.00 50.97 690 MET A C 1
ATOM 5542 O O . MET A 1 690 ? -47.013 -3.585 90.220 1.00 50.97 690 MET A O 1
ATOM 5546 N N . VAL A 1 691 ? -49.037 -2.823 90.809 1.00 49.59 691 VAL A N 1
ATOM 5547 C CA . VAL A 1 691 ? -48.587 -1.972 91.944 1.00 49.59 691 VAL A CA 1
ATOM 5548 C C . VAL A 1 691 ? -47.805 -2.759 93.017 1.00 49.59 691 VAL A C 1
ATOM 5550 O O . VAL A 1 691 ? -47.050 -2.167 93.783 1.00 49.59 691 VAL A O 1
ATOM 5553 N N . MET A 1 692 ? -47.882 -4.092 93.022 1.00 46.72 692 MET A N 1
ATOM 5554 C CA . MET A 1 692 ? -47.137 -4.967 93.938 1.00 46.72 692 MET A CA 1
ATOM 5555 C C . MET A 1 692 ? -45.696 -5.302 93.476 1.00 46.72 692 MET A C 1
ATOM 5557 O O . MET A 1 692 ? -44.992 -6.016 94.187 1.00 46.72 692 MET A O 1
ATOM 5561 N N . ILE A 1 693 ? -45.244 -4.809 92.308 1.00 49.53 693 ILE A N 1
ATOM 5562 C CA . ILE A 1 693 ? -43.947 -5.163 91.675 1.00 49.53 693 ILE A CA 1
ATOM 5563 C C . ILE A 1 693 ? -42.966 -3.964 91.608 1.00 49.53 693 ILE A C 1
ATOM 5565 O O . ILE A 1 693 ? -41.866 -4.061 91.067 1.00 49.53 693 ILE A O 1
ATOM 5569 N N . SER A 1 694 ? -43.305 -2.807 92.182 1.00 42.34 694 SER A N 1
ATOM 5570 C CA . SER A 1 694 ? -42.439 -1.622 92.086 1.00 42.34 694 SER A CA 1
ATOM 5571 C C . SER A 1 694 ? -41.196 -1.717 92.983 1.00 42.34 694 SER A C 1
ATOM 5573 O O . SER A 1 694 ? -41.261 -1.304 94.136 1.00 42.34 694 SER A O 1
ATOM 5575 N N . ASP A 1 695 ? -40.071 -2.195 92.429 1.00 39.62 695 ASP A N 1
ATOM 5576 C CA . ASP A 1 695 ? -38.794 -1.452 92.538 1.00 39.62 695 ASP A CA 1
ATOM 5577 C C . ASP A 1 695 ? -37.658 -1.879 91.580 1.00 39.62 695 ASP A C 1
ATOM 5579 O O . ASP A 1 695 ? -36.605 -1.243 91.563 1.00 39.62 695 ASP A O 1
ATOM 5583 N N . LYS A 1 696 ? -37.810 -2.916 90.739 1.00 43.38 696 LYS A N 1
ATOM 5584 C CA . LYS A 1 696 ? -36.810 -3.255 89.702 1.00 43.38 696 LYS A CA 1
ATOM 5585 C C . LYS A 1 696 ? -37.509 -3.708 88.418 1.00 43.38 696 LYS A C 1
ATOM 5587 O O . LYS A 1 696 ? -38.449 -4.489 88.483 1.00 43.38 696 LYS A O 1
ATOM 5592 N N . GLY A 1 697 ? -37.093 -3.148 87.279 1.00 46.34 697 GLY A N 1
ATOM 5593 C CA . GLY A 1 697 ? -37.766 -3.262 85.977 1.00 46.34 697 GLY A CA 1
ATOM 5594 C C . GLY A 1 697 ? -38.122 -4.692 85.561 1.00 46.34 697 GLY A C 1
ATOM 5595 O O . GLY A 1 697 ? -37.410 -5.630 85.893 1.00 46.34 697 GLY A O 1
ATOM 5596 N N . VAL A 1 698 ? -39.235 -4.837 84.837 1.00 49.75 698 VAL A N 1
ATOM 5597 C CA . VAL A 1 698 ? -39.854 -6.118 84.462 1.00 49.75 698 VAL A CA 1
ATOM 5598 C C . VAL A 1 698 ? -38.937 -6.918 83.528 1.00 49.75 698 VAL A C 1
ATOM 5600 O O . VAL A 1 698 ? -38.921 -6.700 82.321 1.00 49.75 698 VAL A O 1
ATOM 5603 N N . CYS A 1 699 ? -38.188 -7.863 84.095 1.00 45.53 699 CYS A N 1
ATOM 5604 C CA . CYS A 1 699 ? -37.537 -8.951 83.366 1.00 45.53 699 CYS A CA 1
ATOM 5605 C C . CYS A 1 699 ? -38.380 -10.235 83.501 1.00 45.53 699 CYS A C 1
ATOM 5607 O O . CYS A 1 699 ? -38.979 -10.439 84.559 1.00 45.53 699 CYS A O 1
ATOM 5609 N N . PRO A 1 700 ? -38.376 -11.147 82.508 1.00 47.69 700 PRO A N 1
ATOM 5610 C CA . PRO A 1 700 ? -39.112 -12.420 82.569 1.00 47.69 700 PRO A CA 1
ATOM 5611 C C . PRO A 1 700 ? -38.824 -13.245 83.837 1.00 47.69 700 PRO A C 1
ATOM 5613 O O . PRO A 1 700 ? -39.717 -13.887 84.383 1.00 47.69 700 PRO A O 1
ATOM 5616 N N . GLY A 1 701 ? -37.601 -13.153 84.374 1.00 51.16 701 GLY A N 1
ATOM 5617 C CA . GLY A 1 701 ? -37.213 -13.814 85.625 1.00 51.16 701 GLY A CA 1
ATOM 5618 C C . GLY A 1 701 ? -37.972 -13.336 86.873 1.00 51.16 701 GLY A C 1
ATOM 5619 O O . GLY A 1 701 ? -38.184 -14.125 87.788 1.00 51.16 701 GLY A O 1
ATOM 5620 N N . ILE A 1 702 ? -38.460 -12.089 86.898 1.00 54.78 702 ILE A N 1
ATOM 5621 C CA . ILE A 1 702 ? -39.139 -11.503 88.071 1.00 54.78 702 ILE A CA 1
ATOM 5622 C C . ILE A 1 702 ? -40.548 -12.085 88.247 1.00 54.78 702 ILE A C 1
ATOM 5624 O O . ILE A 1 702 ? -41.022 -12.242 89.371 1.00 54.78 702 ILE A O 1
ATOM 5628 N N . VAL A 1 703 ? -41.210 -12.451 87.146 1.00 56.22 703 VAL A N 1
ATOM 5629 C CA . VAL A 1 703 ? -42.541 -13.079 87.170 1.00 56.22 703 VAL A CA 1
ATOM 5630 C C . VAL A 1 703 ? -42.463 -14.484 87.771 1.00 56.22 703 VAL A C 1
ATOM 5632 O O . VAL A 1 703 ? -43.242 -14.815 88.666 1.00 56.22 703 VAL A O 1
ATOM 5635 N N . SER A 1 704 ? -41.477 -15.279 87.341 1.00 59.56 704 SER A N 1
ATOM 5636 C CA . SER A 1 704 ? -41.240 -16.627 87.868 1.00 59.56 704 SER A CA 1
ATOM 5637 C C . SER A 1 704 ? -40.838 -16.602 89.346 1.00 59.56 704 SER A C 1
ATOM 5639 O O . SER A 1 704 ? -41.383 -17.365 90.142 1.00 59.56 704 SER A O 1
ATOM 5641 N N . GLU A 1 705 ? -39.935 -15.697 89.744 1.00 58.66 705 GLU A N 1
ATOM 5642 C CA . GLU A 1 705 ? -39.529 -15.538 91.148 1.00 58.66 705 GLU A CA 1
ATOM 5643 C C . GLU A 1 705 ? -40.700 -15.122 92.048 1.00 58.66 705 GLU A C 1
ATOM 5645 O O . GLU A 1 705 ? -40.824 -15.618 93.170 1.00 58.66 705 GLU A O 1
ATOM 5650 N N . LYS A 1 706 ? -41.593 -14.244 91.570 1.00 62.56 706 LYS A N 1
ATOM 5651 C CA . LYS A 1 706 ? -42.733 -13.781 92.368 1.00 62.56 706 LYS A CA 1
ATOM 5652 C C . LYS A 1 706 ? -43.825 -14.837 92.504 1.00 62.56 706 LYS A C 1
ATOM 5654 O O . LYS A 1 706 ? -44.338 -15.020 93.606 1.00 62.56 706 LYS A O 1
ATOM 5659 N N . LEU A 1 707 ? -44.132 -15.570 91.433 1.00 65.25 707 LEU A N 1
ATOM 5660 C CA . LEU A 1 707 ? -45.055 -16.704 91.487 1.00 65.25 707 LEU A CA 1
ATOM 5661 C C . LEU A 1 707 ? -44.544 -17.774 92.465 1.00 65.25 707 LEU A C 1
ATOM 5663 O O . LEU A 1 707 ? -45.305 -18.291 93.282 1.00 65.25 707 LEU A O 1
ATOM 5667 N N . GLN A 1 708 ? -43.237 -18.044 92.439 1.00 66.38 708 GLN A N 1
ATOM 5668 C CA . GLN A 1 708 ? -42.582 -18.960 93.368 1.00 66.38 708 GLN A CA 1
ATOM 5669 C C . GLN A 1 708 ? -42.638 -18.458 94.819 1.00 66.38 708 GLN A C 1
ATOM 5671 O O . GLN A 1 708 ? -42.835 -19.254 95.737 1.00 66.38 708 GLN A O 1
ATOM 5676 N N . GLN A 1 709 ? -42.540 -17.146 95.040 1.00 66.62 709 GLN A N 1
ATOM 5677 C CA . GLN A 1 709 ? -42.682 -16.529 96.360 1.00 66.62 709 GLN A CA 1
ATOM 5678 C C . GLN A 1 709 ? -44.125 -16.595 96.896 1.00 66.62 709 GLN A C 1
ATOM 5680 O O . GLN A 1 709 ? -44.321 -16.905 98.069 1.00 66.62 709 GLN A O 1
ATOM 5685 N N . GLU A 1 710 ? -45.135 -16.354 96.055 1.00 66.06 710 GLU A N 1
ATOM 5686 C CA . GLU A 1 710 ? -46.561 -16.472 96.408 1.00 66.06 710 GLU A CA 1
ATOM 5687 C C . GLU A 1 710 ? -46.953 -17.931 96.704 1.00 66.06 710 GLU A C 1
ATOM 5689 O O . GLU A 1 710 ? -47.578 -18.219 97.727 1.00 66.06 710 GLU A O 1
ATOM 5694 N N . LEU A 1 711 ? -46.504 -18.878 95.871 1.00 69.44 711 LEU A N 1
ATOM 5695 C CA . LEU A 1 711 ? -46.664 -20.318 96.106 1.00 69.44 711 LEU A CA 1
ATOM 5696 C C . LEU A 1 711 ? -45.969 -20.766 97.396 1.00 69.44 711 LEU A C 1
ATOM 5698 O O . LEU A 1 711 ? -46.565 -21.505 98.176 1.00 69.44 711 LEU A O 1
ATOM 5702 N N . SER A 1 712 ? -44.755 -20.278 97.666 1.00 70.25 712 SER A N 1
ATOM 5703 C CA . SER A 1 712 ? -44.033 -20.562 98.912 1.00 70.25 712 SER A CA 1
ATOM 5704 C C . SER A 1 712 ? -44.739 -19.966 100.135 1.00 70.25 712 SER A C 1
ATOM 5706 O O . SER A 1 712 ? -44.785 -20.597 101.187 1.00 70.25 712 SER A O 1
ATOM 5708 N N . CYS A 1 713 ? -45.377 -18.801 99.997 1.00 67.38 713 CYS A N 1
ATOM 5709 C CA . CYS A 1 713 ? -46.208 -18.201 101.039 1.00 67.38 713 CYS A CA 1
ATOM 5710 C C . CYS A 1 713 ? -47.416 -19.099 101.355 1.00 67.38 713 CYS A C 1
ATOM 5712 O O . CYS A 1 713 ? -47.647 -19.441 102.513 1.00 67.38 713 CYS A O 1
ATOM 5714 N N . VAL A 1 714 ? -48.145 -19.562 100.332 1.00 69.00 714 VAL A N 1
ATOM 5715 C CA . VAL A 1 714 ? -49.244 -20.533 100.492 1.00 69.00 714 VAL A CA 1
ATOM 5716 C C . VAL A 1 714 ? -48.751 -21.844 101.113 1.00 69.00 714 VAL A C 1
ATOM 5718 O O . VAL A 1 714 ? -49.431 -22.396 101.978 1.00 69.00 714 VAL A O 1
ATOM 5721 N N . GLN A 1 715 ? -47.561 -22.308 100.730 1.00 70.25 715 GLN A N 1
ATOM 5722 C CA . GLN A 1 715 ? -46.924 -23.505 101.274 1.00 70.25 715 GLN A CA 1
ATOM 5723 C C . GLN A 1 715 ? -46.568 -23.340 102.760 1.00 70.25 715 GLN A C 1
ATOM 5725 O O . GLN A 1 715 ? -46.890 -24.226 103.546 1.00 70.25 715 GLN A O 1
ATOM 5730 N N . MET A 1 716 ? -46.039 -22.181 103.174 1.00 71.38 716 MET A N 1
ATOM 5731 C CA . MET A 1 716 ? -45.820 -21.865 104.591 1.00 71.38 716 MET A CA 1
ATOM 5732 C C . MET A 1 716 ? -47.126 -21.835 105.386 1.00 71.38 716 MET A C 1
ATOM 5734 O O . MET A 1 716 ? -47.165 -22.347 106.496 1.00 71.38 716 MET A O 1
ATOM 5738 N N . TYR A 1 717 ? -48.211 -21.277 104.838 1.00 65.50 717 TYR A N 1
ATOM 5739 C CA . TYR A 1 717 ? -49.514 -21.300 105.516 1.00 65.50 717 TYR A CA 1
ATOM 5740 C C . TYR A 1 717 ? -50.089 -22.715 105.615 1.00 65.50 717 TYR A C 1
ATOM 5742 O O . TYR A 1 717 ? -50.730 -23.046 106.608 1.00 65.50 717 TYR A O 1
ATOM 5750 N N . LEU A 1 718 ? -49.856 -23.569 104.616 1.00 66.88 718 LEU A N 1
ATOM 5751 C CA . LEU A 1 718 ? -50.198 -24.988 104.703 1.00 66.88 718 LEU A CA 1
ATOM 5752 C C . LEU A 1 718 ? -49.385 -25.691 105.795 1.00 66.88 718 LEU A C 1
ATOM 5754 O O . LEU A 1 718 ? -49.961 -26.423 106.593 1.00 66.88 718 LEU A O 1
ATOM 5758 N N . GLU A 1 719 ? -48.076 -25.449 105.861 1.00 66.31 719 GLU A N 1
ATOM 5759 C CA . GLU A 1 719 ? -47.194 -25.992 106.899 1.00 66.31 719 GLU A CA 1
ATOM 5760 C C . GLU A 1 719 ? -47.569 -25.479 108.296 1.00 66.31 719 GLU A C 1
ATOM 5762 O O . GLU A 1 719 ? -47.609 -26.262 109.242 1.00 66.31 719 GLU A O 1
ATOM 5767 N N . GLU A 1 720 ? -47.934 -24.203 108.435 1.00 63.50 720 GLU A N 1
ATOM 5768 C CA . GLU A 1 720 ? -48.442 -23.602 109.674 1.00 63.50 720 GLU A CA 1
ATOM 5769 C C . GLU A 1 720 ? -49.766 -24.251 110.106 1.00 63.50 720 GLU A C 1
ATOM 5771 O O . GLU A 1 720 ? -49.962 -24.542 111.282 1.00 63.50 720 GLU A O 1
ATOM 5776 N N . VAL A 1 721 ? -50.664 -24.570 109.170 1.00 61.97 721 VAL A N 1
ATOM 5777 C CA . VAL A 1 721 ? -51.911 -25.301 109.461 1.00 61.97 721 VAL A CA 1
ATOM 5778 C C . VAL A 1 721 ? -51.649 -26.748 109.860 1.00 61.97 721 VAL A C 1
ATOM 5780 O O . VAL A 1 721 ? -52.300 -27.238 110.779 1.00 61.97 721 VAL A O 1
ATOM 5783 N N . ILE A 1 722 ? -50.702 -27.417 109.200 1.00 62.28 722 ILE A N 1
ATOM 5784 C CA . ILE A 1 722 ? -50.308 -28.802 109.490 1.00 62.28 722 ILE A CA 1
ATOM 5785 C C . ILE A 1 722 ? -49.599 -28.904 110.848 1.00 62.28 722 ILE A C 1
ATOM 5787 O O . ILE A 1 722 ? -49.805 -29.880 111.555 1.00 62.28 722 ILE A O 1
ATOM 5791 N N . THR A 1 723 ? -48.796 -27.904 111.226 1.00 58.72 723 THR A N 1
ATOM 5792 C CA . THR A 1 723 ? -48.078 -27.848 112.516 1.00 58.72 723 THR A CA 1
ATOM 5793 C C . THR A 1 723 ? -48.926 -27.314 113.674 1.00 58.72 723 THR A C 1
ATOM 5795 O O . THR A 1 723 ? -48.596 -27.565 114.831 1.00 58.72 723 THR A O 1
ATOM 5798 N N . SER A 1 724 ? -50.010 -26.584 113.382 1.00 51.91 724 SER A N 1
ATOM 5799 C CA . SER A 1 724 ? -50.994 -26.102 114.369 1.00 51.91 724 SER A CA 1
ATOM 5800 C C . SER A 1 724 ? -52.131 -27.098 114.654 1.00 51.91 724 SER A C 1
ATOM 5802 O O . SER A 1 724 ? -52.945 -26.848 115.549 1.00 51.91 724 SER A O 1
ATOM 5804 N N . CYS A 1 725 ? -52.222 -28.179 113.873 1.00 47.16 725 CYS A N 1
ATOM 5805 C CA . CYS A 1 725 ? -53.037 -29.363 114.161 1.00 47.16 725 CYS A CA 1
ATOM 5806 C C . CYS A 1 725 ? -52.227 -30.353 114.995 1.00 47.16 725 CYS A C 1
ATOM 5808 O O . CYS A 1 725 ? -52.853 -31.010 115.859 1.00 47.16 725 CYS A O 1
#

Secondary structure (DSSP, 8-state):
-----PPPP------------------------------PPP---------TTHHHHHHHHHHHHHHHHHHHHHHHHHHHHHHHHHHHHHHHHHHHHHHHHHHHHHHHHHHHHHHHHHHHHHHHHHHHHHHHHHHHHTT------------------S-----HHHHHHHHHHHHHHHHHHHHHHHHHHHHHHHHHHHHHHHHHHHHHHHHHHHHHHHHHHHHHHTTS-----------------------------------THHHHHHHHHHHHHHHHHHHHHHHHHHHHHHHHHHHHHHHHHHHHTT-SS------------------------------------HHHHHHHHHHHHHHHHHHHHHHHHHHHHHHHHHHHHHHHHHHHHHHHHHHHHHHHHHHHHHHHHHHHHHHHHHHHHHHHHHHHHHHHHHHHHTHHHHHHHHHHHHHHHHHHHHHHHHHHHHHHHHHHHHHHHHHHHHHHHHHHHHHHHHHHHHHHHHHHHHHHHHHHHHHHHHHHT----------------HHHHHHHHHHHHHHHHHHHHHHHHHHHHHHHHHHHHHHHHHHHHHHHHHHHHHHHHHHHHHHHHHHHHHHHHHHHHHHHHHHHHHHHHHHHHHHHHHHHHHHHHHHHHHHHHHHHHHHHHHHHHHHHHHHHHHHHHHHHHHHHHTHHHHGGGTTS---HHHHHHHHHHHHHHHHHHHHHHHH--

Radius of gyration: 68.83 Å; Cα contacts (8 Å, |Δi|>4): 173; chains: 1; bounding box: 150×102×226 Å

Organism: Ensete ventricosum (NCBI:txid4639)

pLDDT: mean 74.62, std 24.89, range [23.72, 98.25]

Nearest PDB structures (foldseek):
  7zr1-assembly1_D  TM=3.405E-01  e=3.602E-06  Thermochaetoides thermophila
  6suf-assembly1_E  TM=5.383E-01  e=5.101E-03  Photorhabdus luminescens
  6h6e-assembly1_E  TM=5.006E-01  e=6.961E-03  Photorhabdus luminescens
  6ixv-assembly3_C  TM=2.270E-01  e=6.465E-02  Homo sapiens

InterPro domains:
  IPR044986 Kinesin-like protein KIF15/KIN-12 [PTHR37739] (386-693)

Solvent-accessible surface area (backbone atoms only — not comparable to full-atom values): 42900 Å² total; per-residue (Å²): 134,84,86,90,84,84,91,78,89,86,83,88,81,86,78,90,81,89,84,89,80,87,87,87,87,86,89,86,88,82,86,88,82,90,86,89,83,92,81,84,87,76,93,71,86,82,76,85,76,82,63,76,65,71,59,49,60,58,51,49,52,48,51,53,53,50,52,51,50,53,53,49,52,49,56,51,48,53,49,51,52,51,49,52,50,51,52,51,52,51,51,51,53,51,53,53,53,54,49,52,51,53,52,51,51,52,50,52,51,52,49,52,56,52,51,54,52,49,54,55,50,51,54,50,51,53,50,53,52,49,55,52,49,51,56,55,65,73,69,68,83,89,85,89,86,88,86,87,87,88,87,90,85,84,90,81,90,75,90,75,81,64,54,70,69,57,50,49,53,48,51,50,51,52,50,50,52,52,51,53,51,52,49,52,52,50,52,52,51,51,54,51,51,50,53,51,50,52,52,51,50,53,54,50,51,52,52,51,52,53,48,50,52,48,49,52,52,48,56,50,47,55,67,59,60,74,74,74,84,92,84,89,81,83,88,86,81,91,81,90,82,91,85,86,88,83,89,84,89,81,89,86,90,89,84,89,82,91,79,88,82,92,76,75,67,64,61,58,52,55,50,51,52,50,51,51,52,52,52,52,54,50,52,52,54,51,50,53,51,50,54,49,52,51,50,51,52,53,49,51,53,49,52,52,56,54,49,60,70,70,60,81,80,76,88,81,87,81,86,82,86,89,79,90,84,89,86,81,92,78,82,80,80,76,88,75,86,88,79,89,83,85,85,87,81,77,92,72,57,74,66,56,60,50,49,53,51,52,49,52,48,50,51,50,55,50,51,52,50,52,51,54,49,52,55,50,48,55,53,50,51,48,51,51,49,55,38,48,55,38,47,53,59,45,63,64,50,53,61,57,42,54,51,43,54,51,50,41,54,54,45,51,52,54,40,52,53,39,52,52,52,32,52,55,37,51,53,51,41,55,52,51,50,52,54,51,51,53,57,62,73,45,48,63,58,54,53,50,52,44,52,51,29,51,49,50,28,50,54,34,46,53,55,32,52,51,41,52,50,53,40,51,54,50,50,53,53,45,52,54,47,50,55,51,39,54,54,41,51,52,51,39,51,52,39,51,54,51,42,54,53,44,50,50,52,40,49,52,36,51,53,50,34,53,50,46,49,51,51,51,55,56,60,72,67,61,74,87,74,89,85,83,94,73,92,71,78,86,76,72,50,61,70,52,48,38,52,48,33,50,51,51,39,51,51,47,49,53,54,40,52,52,42,50,54,53,38,53,51,42,51,51,50,44,56,52,44,52,55,51,45,56,57,46,52,56,48,43,54,53,38,53,53,51,38,54,54,30,51,52,54,27,48,52,29,47,52,52,33,50,52,48,51,51,56,51,48,52,53,51,49,53,49,54,53,50,50,53,52,46,53,50,37,50,51,55,36,51,49,31,52,52,50,43,57,51,43,54,50,51,43,50,52,48,49,54,54,40,51,52,49,51,53,52,46,51,57,40,49,53,51,33,52,51,44,49,50,50,47,51,49,53,51,61,76,41,38,83,73,48,69,82,58,83,85,65,82,94,47,82,67,56,57,56,54,48,52,52,50,53,51,49,49,55,48,49,54,50,50,51,54,62,72,74,103

Sequence (725 aa):
MPAVVEPGSVGSRVRFQERITDSEAGSVDGNGDREAVTGGLPVQRFELREDPSFWKDHNVQRKEYEAALVAAFRRDKDKEDALKAMTAEKQAAEQLAIQNQREIEALRKNLSSCLEAKEKLERRVDELGSELEEQRNSTHAPYEGVELPQTNCDITSGRGKLSDDQIELKTMVDAIAVASQREVEAHETAIALAKENEELRMKLGVLIEDNNKLIELYENAIAEGGNNDAGSLAKVDKSLVQVDMSAEFNEIRPEEFNQGFHCSGKKDIESLEHQLYEMHEENEKLMGLYEKAMKERDDFKRILASMESNMSLTKEEIVCPEKLVEMDEEIGCRKQEAEELKEHLAEVPEKLRHLVRNNLELVRVKLAAVWTDLKYFGILEKNITDLKELSENVEEVEPGIQLKEQEIEELKLVLSQTRERKTVVDNKFLALKRALENFSSEAHYWEQRETRARTRLNVCFEHLEQKKEELRCLQTRKDEISTALSKAQQSEYQLRRNTDCLKSKLHDSETQRKKTERVLFAIDNMDTVDVVPVQKNLSFGKASELLKCEEERSKLSVEMKKLQEQLAVVQKEIASFVKKIDAIDTKMKSYENGIHTGLLSLQEAEVGLQQVMEEKNMLSEMREDGKAELAKLLLEFQECVFVLDLKEGEIQLCRETMQQELTNLEEKKTKRDLATQNLNQFLETNRSAMVMISDKGVCPGIVSEKLQQELSCVQMYLEEVITSC

Mean predicted aligned error: 23.83 Å

Foldseek 3Di:
DDDDDDDDDDDDDDDDDDDDDDDDDDDDDDDDDDDDDDDDDDDDDDDPPPDPVVVPVVVVVVVVVVVVVVVVVVVVVVVVVVVVVVVVVVVVVVVVVVVVVVVVVVVVVVVVVVVVVVVVVVVVVVVVVVVVVVVVVVPDDDDDDDDDDDDDDDDDDDDDDDPPVRVVVVVVVVVVVVVVVVVVVVVVVVVVVVVVVVVVVVVVVVVVVVVVVVVVVVVVVVVVVVPDDDDDDDDDDDDDDDDDDDDDDDDDDDDDDDDDDDDDPVVVVVVVVVVVVVVVVVVVVVVVVVVVVVVVVVVVVVVVVVVVVVPPPDDDDDDDDDDDDDDDDPPDDDDDDDDDDDDDDDDDDPVLVVVLVVLVVVLVVLVVVLVVLVVLVVVLVVLVVVLVVLVVVLVVLVVVLVVLVVVLVVLVVVLVVLVVVLVVLVVVLVVLVVVLVVLVVCLVVLVVQLVVLVVLLVVLVVQLVVLVVVLVVLVVVLVVLVVVLVVLVVVLVVLVVVLVVLVVVLVVLVVVLVVLVVVVVVVVPPDDDDDDDDDDDPCPDSVVSNVVSVVVSVVSVVVSVVSVVVSVVSVVVSVVSVVVSVVSVVVSVVSVVVSVVSVVSSVVSVVSSVVSVVVSVVSVVVSVVSVVVSVVSVVSSVVSVVSSVVSVVVSVVSVVVSVVSVVVSVVSVVVSVVSVVVSVVSCVVCVVVVVVPPDDDDDVVSSVVVSVVSVVVSVVSVVVSVVSD